Protein AF-A0A6N6VY68-F1 (afdb_monomer_lite)

Sequence (734 aa):
MRRKISFFLFSVLFLMTIYFFSYRILNSQIAWLAFPIGLLFLKWFDLAIIQGFQTLKDFSKERIELNLKAAGISYKKDFYKKTLYLKLFSIMILYIAIFSFTLSKDINDIYQFISQNLKTSKPILKIEFPSYSGQLPKYYDLSVNSYEINMDTSSYLEINIDNLKKDNNWQVLFIENNKVYPEKNYTYSLQSGSWSSSVLSLFSLFDEKTVNEDNNKKNLSRNIKIILTNKDKKYISTLILSPTSKPIVNIESANSDNIDFKELQGKLNFDIDVKSTVPLTLVELSIRTHSGYHFEKSLAEFSNASEFNFKSDNAELVTLGIPFLQEDTLYVKAIAKTVLSGIFGESKELVFPIKTPIQVRAEIIRKLEEAKKLLIKMNKVTPEQKSKIIPPLSNAAQLAGNLSQSGIVRRNIIESINLVENISLKNDQNYNSSLGKIQTTINILKRQQNASESSNFLARLQNLKSKIQMLNSKEKDYSEFSSESFELSEIASNLNKQLMNMTNNETYPLTISEKKTLQNILKNDNTALKVKATAQSLKQNNLIEAQQEIQNAFDEANNHLGFAMQIMQQARQRAIQDAKIKLQKADSSLENSKYFPTKNEVLNEISNAKDLLEKTPLLGGEFNESLNSAKNATRKSFVFGAEERAYERIASTQKAQEAVEKAILSLQDEEESDKELQKEQDARAFRSTMDILAAQSVLDSSWRKKILEEISRLKSQGESSDSPMIRYLESRLR

pLDDT: mean 77.0, std 12.29, range [33.47, 93.56]

Secondary structure (DSSP, 8-state):
-HHHHHHHHHHHHHHHHHHHHHHHHS-TTTGGGHHHHHHHHHHHHIIIIIHHHHHHHHS-HHHHHHHHHHTT----TTHHHHHHHHHHHHHHHHHHHHHHHHHHHHHHHHHHHHHHHHPPPEEEEEEEPPGGG-PPPEEEETTT---EEEEETTSEEEEEEET--TT--EEEEEEE-S-SS---EEEEE-TTSEEEEEHHHHHHHT----SS--TT-----EEEEEEEEETTEEEEEEEEEEPPPPPEEEEEETTTTS-------SEEEEEEEEE-SS-EEEEEEEEEETTS-EEEEEEEE-SS----EEEEEEEEEE-TT----TTPEEEEEEEEEESSTT-EEEPPPEEEE---HHHHHHHHHHHHHHHHHHHHT--S--HHHHHHHHHHHHHHHHHHHTSTT-HHHHHHHHHHHHHHHT--STTSHHHHHHHHHHHHHHHHHHHHHHHHHHHHHHHHHHHHHHHHHH--TT----HHHHHHHHHHHHHHHHHHHHHHHHHH-TTS---HHHHHHHHHHHHH--HHHHHHHHHHHHHTT-HHHHHHHHHHHHHHHIIIIIHHHHHHHHHHHHHHHHHHHHHHHHHHHHHHTTT-SSHHHHHHHHHHHHHHHHTSPP-SHHHHHHHHHHHHHHHHHHHHHHTT-HHHHHHHHHHHHHHHHHHHHHHHHHHHHHHHHHHHHHHHHHHHHHHHHHHTT---HHHHHHHHHHHHHHHHTT--TT-HHHHHHHHHH-

Radius of gyration: 52.46 Å; chains: 1; bounding box: 127×75×154 Å

Structure (mmCIF, N/CA/C/O backbone):
data_AF-A0A6N6VY68-F1
#
_entry.id   AF-A0A6N6VY68-F1
#
loop_
_atom_site.group_PDB
_atom_site.id
_atom_site.type_symbol
_atom_site.label_atom_id
_atom_site.label_alt_id
_atom_site.label_comp_id
_atom_site.label_asym_id
_atom_site.label_entity_id
_atom_site.label_seq_id
_atom_site.pdbx_PDB_ins_code
_atom_site.Cartn_x
_atom_site.Cartn_y
_atom_site.Cartn_z
_atom_site.occupancy
_atom_site.B_iso_or_equiv
_atom_site.auth_seq_id
_atom_site.auth_comp_id
_atom_site.auth_asym_id
_atom_site.auth_atom_id
_atom_site.pdbx_PDB_model_num
ATOM 1 N N . MET A 1 1 ? -68.184 19.686 94.058 1.00 61.47 1 MET A N 1
ATOM 2 C CA . MET A 1 1 ? -66.804 19.183 93.855 1.00 61.47 1 MET A CA 1
ATOM 3 C C . MET A 1 1 ? -66.527 18.698 92.432 1.00 61.47 1 MET A C 1
ATOM 5 O O . MET A 1 1 ? -65.701 19.327 91.790 1.00 61.47 1 MET A O 1
ATOM 9 N N . ARG A 1 2 ? -67.227 17.680 91.893 1.00 66.12 2 ARG A N 1
ATOM 10 C CA . ARG A 1 2 ? -66.956 17.113 90.544 1.00 66.12 2 ARG A CA 1
ATOM 11 C C . ARG A 1 2 ? -66.742 18.148 89.425 1.00 66.12 2 ARG A C 1
ATOM 13 O O . ARG A 1 2 ? -65.720 18.098 88.762 1.00 66.12 2 ARG A O 1
ATOM 20 N N . ARG A 1 3 ? -67.635 19.138 89.271 1.00 66.75 3 ARG A N 1
ATOM 21 C CA . ARG A 1 3 ? -67.499 20.183 88.229 1.00 66.75 3 ARG A CA 1
ATOM 22 C C . ARG A 1 3 ? -66.224 21.030 88.354 1.00 66.75 3 ARG A C 1
ATOM 24 O O . ARG A 1 3 ? -65.635 21.370 87.338 1.00 66.75 3 ARG A O 1
ATOM 31 N N . LYS A 1 4 ? -65.787 21.336 89.583 1.00 72.06 4 LYS A N 1
ATOM 32 C CA . LYS A 1 4 ? -64.547 22.095 89.827 1.00 72.06 4 LYS A CA 1
ATOM 33 C C . LYS A 1 4 ? -63.313 21.277 89.430 1.00 72.06 4 LYS A C 1
ATOM 35 O O . LYS A 1 4 ? -62.410 21.815 88.809 1.00 72.06 4 LYS A O 1
ATOM 40 N N . ILE A 1 5 ? -63.321 19.973 89.723 1.00 76.06 5 ILE A N 1
ATOM 41 C CA . ILE A 1 5 ? -62.242 19.047 89.342 1.00 76.06 5 ILE A CA 1
ATOM 42 C C . ILE A 1 5 ? -62.180 18.881 87.818 1.00 76.06 5 ILE A C 1
ATOM 44 O O . ILE A 1 5 ? -61.104 18.975 87.238 1.00 76.06 5 ILE A O 1
ATOM 48 N N . SER A 1 6 ? -63.324 18.699 87.151 1.00 73.94 6 SER A N 1
ATOM 49 C CA . SER A 1 6 ? -63.373 18.601 85.686 1.00 73.94 6 SER A CA 1
ATOM 50 C C . SER A 1 6 ? -62.880 19.877 85.001 1.00 73.94 6 SER A C 1
ATOM 52 O O . SER A 1 6 ? -62.156 19.791 84.016 1.00 73.94 6 SER A O 1
ATOM 54 N N . PHE A 1 7 ? -63.229 21.054 85.531 1.00 75.88 7 PHE A N 1
ATOM 55 C CA . PHE A 1 7 ? -62.733 22.321 84.994 1.00 75.88 7 PHE A CA 1
ATOM 56 C C . PHE A 1 7 ? -61.228 22.504 85.226 1.00 75.88 7 PHE A C 1
ATOM 58 O O . PHE A 1 7 ? -60.520 22.959 84.332 1.00 75.88 7 PHE A O 1
ATOM 65 N N . PHE A 1 8 ? -60.720 22.104 86.394 1.00 79.12 8 PHE A N 1
ATOM 66 C CA . PHE A 1 8 ? -59.285 22.105 86.674 1.00 79.12 8 PHE A CA 1
ATOM 67 C C . PHE A 1 8 ? -58.511 21.208 85.694 1.00 79.12 8 PHE A C 1
ATOM 69 O O . PHE A 1 8 ? -57.563 21.670 85.066 1.00 79.12 8 PHE A O 1
ATOM 76 N N . LEU A 1 9 ? -58.966 19.968 85.483 1.00 80.00 9 LEU A N 1
ATOM 77 C CA . LEU A 1 9 ? -58.371 19.046 84.507 1.00 80.00 9 LEU A CA 1
ATOM 78 C C . LEU A 1 9 ? -58.423 19.603 83.078 1.00 80.00 9 LEU A C 1
ATOM 80 O O . LEU A 1 9 ? -57.421 19.553 82.369 1.00 80.00 9 LEU A O 1
ATOM 84 N N . PHE A 1 10 ? -59.556 20.185 82.672 1.00 81.56 10 PHE A N 1
ATOM 85 C CA . PHE A 1 10 ? -59.678 20.858 81.376 1.00 81.56 10 PHE A CA 1
ATOM 86 C C . PHE A 1 10 ? -58.681 22.012 81.240 1.00 81.56 10 PHE A C 1
ATOM 88 O O . PHE A 1 10 ? -58.042 22.147 80.205 1.00 81.56 10 PHE A O 1
ATOM 95 N N . SER A 1 11 ? -58.503 22.809 82.292 1.00 80.81 11 SER A N 1
ATOM 96 C CA . SER A 1 11 ? -57.603 23.965 82.285 1.00 80.81 11 SER A CA 1
ATOM 97 C C . SER A 1 11 ? -56.144 23.543 82.116 1.00 80.81 11 SER A C 1
ATOM 99 O O . SER A 1 11 ? -55.420 24.132 81.316 1.00 80.81 11 SER A O 1
ATOM 101 N N . VAL A 1 12 ? -55.726 22.484 82.818 1.00 82.94 12 VAL A N 1
ATOM 102 C CA . VAL A 1 12 ? -54.385 21.896 82.678 1.00 82.94 12 VAL A CA 1
ATOM 103 C C . VAL A 1 12 ? -54.170 21.367 81.258 1.00 82.94 12 VAL A C 1
ATOM 105 O O . VAL A 1 12 ? -53.168 21.699 80.627 1.00 82.94 12 VAL A O 1
ATOM 108 N N . LEU A 1 13 ? -55.121 20.596 80.722 1.00 81.44 13 LEU A N 1
ATOM 109 C CA . LEU A 1 13 ? -55.028 20.044 79.366 1.00 81.44 13 LEU A CA 1
ATOM 110 C C . LEU A 1 13 ? -55.021 21.140 78.293 1.00 81.44 13 LEU A C 1
ATOM 112 O O . LEU A 1 13 ? -54.243 21.073 77.341 1.00 81.44 13 LEU A O 1
ATOM 116 N N . PHE A 1 14 ? -55.844 22.171 78.457 1.00 82.88 14 PHE A N 1
ATOM 117 C CA . PHE A 1 14 ? -55.915 23.309 77.549 1.00 82.88 14 PHE A CA 1
ATOM 118 C C . PHE A 1 14 ? -54.593 24.080 77.505 1.00 82.88 14 PHE A C 1
ATOM 120 O O . PHE A 1 14 ? -54.064 24.325 76.420 1.00 82.88 14 PHE A O 1
ATOM 127 N N . LEU A 1 15 ? -54.011 24.383 78.670 1.00 83.62 15 LEU A N 1
ATOM 128 C CA . LEU A 1 15 ? -52.714 25.058 78.769 1.00 83.62 15 LEU A CA 1
ATOM 129 C C . LEU A 1 15 ? -51.592 24.240 78.129 1.00 83.62 15 LEU A C 1
ATOM 131 O O . LEU A 1 15 ? -50.813 24.788 77.351 1.00 83.62 15 LEU A O 1
ATOM 135 N N . MET A 1 16 ? -51.548 22.931 78.392 1.00 80.75 16 MET A N 1
ATOM 136 C CA . MET A 1 16 ? -50.588 22.035 77.744 1.00 80.75 16 MET A CA 1
ATOM 137 C C . MET A 1 16 ? -50.742 22.056 76.220 1.00 80.75 16 MET A C 1
ATOM 139 O O . MET A 1 16 ? -49.756 22.171 75.497 1.00 80.75 16 MET A O 1
ATOM 143 N N . THR A 1 17 ? -51.978 22.012 75.718 1.00 81.50 17 THR A N 1
ATOM 144 C CA . THR A 1 17 ? -52.253 22.003 74.272 1.00 81.50 17 THR A CA 1
ATOM 145 C C . THR A 1 17 ? -51.783 23.300 73.602 1.00 81.50 17 THR A C 1
ATOM 147 O O . THR A 1 17 ? -51.124 23.254 72.565 1.00 81.50 17 THR A O 1
ATOM 150 N N . ILE A 1 18 ? -52.056 24.462 74.209 1.00 80.94 18 ILE A N 1
ATOM 151 C CA . ILE A 1 18 ? -51.602 25.767 73.693 1.00 80.94 18 ILE A CA 1
ATOM 152 C C . ILE A 1 18 ? -50.079 25.887 73.750 1.00 80.94 18 ILE A C 1
ATOM 154 O O . ILE A 1 18 ? -49.478 26.445 72.829 1.00 80.94 18 ILE A O 1
ATOM 158 N N . TYR A 1 19 ? -49.452 25.353 74.800 1.00 81.31 19 TYR A N 1
ATOM 159 C CA . TYR A 1 19 ? -47.999 25.324 74.921 1.00 81.31 19 TYR A CA 1
ATOM 160 C C . TYR A 1 19 ? -47.361 24.528 73.781 1.00 81.31 19 TYR A C 1
ATOM 162 O O . TYR A 1 19 ? -46.514 25.065 73.067 1.00 81.31 19 TYR A O 1
ATOM 170 N N . PHE A 1 20 ? -47.824 23.299 73.529 1.00 78.12 20 PHE A N 1
ATOM 171 C CA . PHE A 1 20 ? -47.325 22.484 72.418 1.00 78.12 20 PHE A CA 1
ATOM 172 C C . PHE A 1 20 ? -47.598 23.116 71.049 1.00 78.12 20 PHE A C 1
ATOM 174 O O . PHE A 1 20 ? -46.730 23.084 70.176 1.00 78.12 20 PHE A O 1
ATOM 181 N N . PHE A 1 21 ? -48.769 23.730 70.859 1.00 78.25 21 PHE A N 1
ATOM 182 C CA . PHE A 1 21 ? -49.101 24.441 69.624 1.00 78.25 21 PHE A CA 1
ATOM 183 C C . PHE A 1 21 ? -48.149 25.622 69.377 1.00 78.25 21 PHE A C 1
ATOM 185 O O . PHE A 1 21 ? -47.559 25.735 68.303 1.00 78.25 21 PHE A O 1
ATOM 192 N N . SER A 1 22 ? -47.931 26.457 70.395 1.00 75.88 22 SER A N 1
ATOM 193 C CA . SER A 1 22 ? -47.023 27.608 70.319 1.00 75.88 22 SER A CA 1
ATOM 194 C C . SER A 1 22 ? -45.572 27.181 70.103 1.00 75.88 22 SER A C 1
ATOM 196 O O . SER A 1 22 ? -44.894 27.756 69.256 1.00 75.88 22 SER A O 1
ATOM 198 N N . TYR A 1 23 ? -45.116 26.134 70.800 1.00 77.06 23 TYR A N 1
ATOM 199 C CA . TYR A 1 23 ? -43.775 25.567 70.632 1.00 77.06 23 TYR A CA 1
ATOM 200 C C . TYR A 1 23 ? -43.508 25.128 69.188 1.00 77.06 23 TYR A C 1
ATOM 202 O O . TYR A 1 23 ? -42.409 25.323 68.674 1.00 77.06 23 TYR A O 1
ATOM 210 N N . ARG A 1 24 ? -44.520 24.566 68.516 1.00 72.50 24 ARG A N 1
ATOM 211 C CA . ARG A 1 24 ? -44.394 24.065 67.142 1.00 72.50 24 ARG A CA 1
ATOM 212 C C . ARG A 1 24 ? -44.507 25.142 66.067 1.00 72.50 24 ARG A C 1
ATOM 214 O O . ARG A 1 24 ? -43.867 24.994 65.033 1.00 72.50 24 ARG A O 1
ATOM 221 N N . ILE A 1 25 ? -45.327 26.174 66.274 1.00 75.38 25 ILE A N 1
ATOM 222 C CA . ILE A 1 25 ? -45.676 27.140 65.214 1.00 75.38 25 ILE A CA 1
ATOM 223 C C . ILE A 1 25 ? -44.937 28.470 65.359 1.00 75.38 25 ILE A C 1
ATOM 225 O O . ILE A 1 25 ? -44.547 29.058 64.356 1.00 75.38 25 ILE A O 1
ATOM 229 N N . LEU A 1 26 ? -44.736 28.956 66.585 1.00 68.50 26 LEU A N 1
ATOM 230 C CA . LEU A 1 26 ? -44.293 30.330 66.851 1.00 68.50 26 LEU A CA 1
ATOM 231 C C . LEU A 1 26 ? -42.818 30.443 67.273 1.00 68.50 26 LEU A C 1
ATOM 233 O O . LEU A 1 26 ? -42.397 31.546 67.599 1.00 68.50 26 LEU A O 1
ATOM 237 N N . ASN A 1 27 ? -42.036 29.351 67.196 1.00 67.38 27 ASN A N 1
ATOM 238 C CA . ASN A 1 27 ? -40.649 29.186 67.681 1.00 67.38 27 ASN A CA 1
ATOM 239 C C . ASN A 1 27 ? -40.557 28.764 69.167 1.00 67.38 27 ASN A C 1
ATOM 241 O O . ASN A 1 27 ? -41.238 29.305 70.041 1.00 67.38 27 ASN A O 1
ATOM 245 N N . SER A 1 28 ? -39.665 27.811 69.465 1.00 72.69 28 SER A N 1
ATOM 246 C CA . SER A 1 28 ? -39.437 27.258 70.808 1.00 72.69 28 SER A CA 1
ATOM 247 C C . SER A 1 28 ? -39.012 28.320 71.825 1.00 72.69 28 SER A C 1
ATOM 249 O O . SER A 1 28 ? -39.373 28.226 72.997 1.00 72.69 28 SER A O 1
ATOM 251 N N . GLN A 1 29 ? -38.322 29.372 71.374 1.00 75.75 29 GLN A N 1
ATOM 252 C CA . GLN A 1 29 ? -37.880 30.490 72.216 1.00 75.75 29 GLN A CA 1
ATOM 253 C C . GLN A 1 29 ? -39.029 31.397 72.691 1.00 75.75 29 GLN A C 1
ATOM 255 O O . GLN A 1 29 ? -38.886 32.097 73.690 1.00 75.75 29 GLN A O 1
ATOM 260 N N . ILE A 1 30 ? -40.177 31.373 72.009 1.00 76.00 30 ILE A N 1
ATOM 261 C CA . ILE A 1 30 ? -41.344 32.226 72.297 1.00 76.00 30 ILE A CA 1
ATOM 262 C C . ILE A 1 30 ? -42.480 31.405 72.942 1.00 76.00 30 ILE A C 1
ATOM 264 O O . ILE A 1 30 ? -43.466 31.953 73.433 1.00 76.00 30 ILE A O 1
ATOM 268 N N . ALA A 1 31 ? -42.316 30.080 73.046 1.00 75.50 31 ALA A N 1
ATOM 269 C CA . ALA A 1 31 ? -43.308 29.154 73.595 1.00 75.50 31 ALA A CA 1
ATOM 270 C C . ALA A 1 31 ? -43.753 29.487 75.031 1.00 75.50 31 ALA A C 1
ATOM 272 O O . ALA A 1 31 ? -44.859 29.131 75.430 1.00 75.50 31 ALA A O 1
ATOM 273 N N . TRP A 1 32 ? -42.936 30.205 75.808 1.00 78.06 32 TRP A N 1
ATOM 274 C CA . TRP A 1 32 ? -43.301 30.646 77.156 1.00 78.06 32 TRP A CA 1
ATOM 275 C C . TRP A 1 32 ? -44.494 31.622 77.172 1.00 78.06 32 TRP A C 1
ATOM 277 O O . TRP A 1 32 ? -45.242 31.625 78.150 1.00 78.06 32 TRP A O 1
ATOM 287 N N . LEU A 1 33 ? -44.748 32.379 76.089 1.00 78.44 33 LEU A N 1
ATOM 288 C CA . LEU A 1 33 ? -45.930 33.251 75.955 1.00 78.44 33 LEU A CA 1
ATOM 289 C C . LEU A 1 33 ? -47.250 32.465 75.891 1.00 78.44 33 LEU A C 1
ATOM 291 O O . LEU A 1 33 ? -48.315 33.022 76.162 1.00 78.44 33 LEU A O 1
ATOM 295 N N . ALA A 1 34 ? -47.201 31.162 75.607 1.00 81.00 34 ALA A N 1
ATOM 296 C CA . ALA A 1 34 ? -48.372 30.291 75.600 1.00 81.00 34 ALA A CA 1
ATOM 297 C C . ALA A 1 34 ? -49.087 30.239 76.955 1.00 81.00 34 ALA A C 1
ATOM 299 O O . ALA A 1 34 ? -50.312 30.146 77.008 1.00 81.00 34 ALA A O 1
ATOM 300 N N . PHE A 1 35 ? -48.331 30.313 78.052 1.00 80.44 35 PHE A N 1
ATOM 301 C CA . PHE A 1 35 ? -48.879 30.243 79.401 1.00 80.44 35 PHE A CA 1
ATOM 302 C C . PHE A 1 35 ? -49.706 31.488 79.776 1.00 80.44 35 PHE A C 1
ATOM 304 O O . PHE A 1 35 ? -50.880 31.320 80.114 1.00 80.44 35 PHE A O 1
ATOM 311 N N . PRO A 1 36 ? -49.193 32.736 79.669 1.00 81.81 36 PRO A N 1
ATOM 312 C CA . PRO A 1 36 ? -49.996 33.926 79.951 1.00 81.81 36 PRO A CA 1
ATOM 313 C C . PRO A 1 36 ? -51.171 34.089 78.977 1.00 81.81 36 PRO A C 1
ATOM 315 O O . PRO A 1 36 ? -52.265 34.452 79.410 1.00 81.81 36 PRO A O 1
ATOM 318 N N . ILE A 1 37 ? -50.998 33.759 77.691 1.00 81.56 37 ILE A N 1
ATOM 319 C CA . ILE A 1 37 ? -52.093 33.789 76.707 1.00 81.56 37 ILE A CA 1
ATOM 320 C C . ILE A 1 37 ? -53.165 32.753 77.071 1.00 81.56 37 ILE A C 1
ATOM 322 O O . ILE A 1 37 ? -54.349 33.080 77.133 1.00 81.56 37 ILE A O 1
ATOM 326 N N . GLY A 1 38 ? -52.768 31.517 77.377 1.00 84.00 38 GLY A N 1
ATOM 327 C CA . GLY A 1 38 ? -53.691 30.457 77.776 1.00 84.00 38 GLY A CA 1
ATOM 328 C C . GLY A 1 38 ? -54.446 30.780 79.069 1.00 84.00 38 GLY A C 1
ATOM 329 O O . GLY A 1 38 ? -55.648 30.532 79.152 1.00 84.00 38 GLY A O 1
ATOM 330 N N . LEU A 1 39 ? -53.789 31.410 80.049 1.00 83.31 39 LEU A N 1
ATOM 331 C CA . LEU A 1 39 ? -54.440 31.891 81.272 1.00 83.31 39 LEU A CA 1
ATOM 332 C C . LEU A 1 39 ? -55.455 33.006 80.995 1.00 83.31 39 LEU A C 1
ATOM 334 O O . LEU A 1 39 ? -56.546 32.985 81.568 1.00 83.31 39 LEU A O 1
ATOM 338 N N . LEU A 1 40 ? -55.137 33.954 80.107 1.00 84.69 40 LEU A N 1
ATOM 339 C CA . LEU A 1 40 ? -56.084 34.986 79.673 1.00 84.69 40 LEU A CA 1
ATOM 340 C C . LEU A 1 40 ? -57.320 34.362 79.015 1.00 84.69 40 LEU A C 1
ATOM 342 O O . LEU A 1 40 ? -58.444 34.740 79.349 1.00 84.69 40 LEU A O 1
ATOM 346 N N . PHE A 1 41 ? -57.131 33.360 78.153 1.00 82.56 41 PHE A N 1
ATOM 347 C CA . PHE A 1 41 ? -58.231 32.618 77.534 1.00 82.56 41 PHE A CA 1
ATOM 348 C C . PHE A 1 41 ? -59.071 31.841 78.553 1.00 82.56 41 PHE A C 1
ATOM 350 O O . PHE A 1 41 ? -60.298 31.871 78.469 1.00 82.56 41 PHE A O 1
ATOM 357 N N . LEU A 1 42 ? -58.452 31.192 79.545 1.00 83.69 42 LEU A N 1
ATOM 358 C CA . LEU A 1 42 ? -59.179 30.497 80.614 1.00 83.69 42 LEU A CA 1
ATOM 359 C C . LEU A 1 42 ? -59.976 31.464 81.494 1.00 83.69 42 LEU A C 1
ATOM 361 O O . LEU A 1 42 ? -61.113 31.167 81.857 1.00 83.69 42 LEU A O 1
ATOM 365 N N . LYS A 1 43 ? -59.422 32.643 81.798 1.00 82.88 43 LYS A N 1
ATOM 366 C CA . LYS A 1 43 ? -60.131 33.690 82.545 1.00 82.88 43 LYS A CA 1
ATOM 367 C C . LYS A 1 43 ? -61.302 34.255 81.743 1.00 82.88 43 LYS A C 1
ATOM 369 O O . LYS A 1 43 ? -62.381 34.465 82.292 1.00 82.88 43 LYS A O 1
ATOM 374 N N . TRP A 1 44 ? -61.114 34.462 80.441 1.00 82.88 44 TRP A N 1
ATOM 375 C CA . TRP A 1 44 ? -62.201 34.843 79.545 1.00 82.88 44 TRP A CA 1
ATOM 376 C C . TRP A 1 44 ? -63.284 33.760 79.483 1.00 82.88 44 TRP A C 1
ATOM 378 O O . TRP A 1 44 ? -64.464 34.087 79.547 1.00 82.88 44 TRP A O 1
ATOM 388 N N . PHE A 1 45 ? -62.907 32.480 79.434 1.00 81.06 45 PHE A N 1
ATOM 389 C CA . PHE A 1 45 ? -63.844 31.355 79.463 1.00 81.06 45 PHE A CA 1
ATOM 390 C C . PHE A 1 45 ? -64.650 31.305 80.771 1.00 81.06 45 PHE A C 1
ATOM 392 O O . PHE A 1 45 ? -65.870 31.131 80.738 1.00 81.06 45 PHE A O 1
ATOM 399 N N . ASP A 1 46 ? -63.999 31.508 81.918 1.00 79.88 46 ASP A N 1
ATOM 400 C CA . ASP A 1 46 ? -64.673 31.563 83.218 1.00 79.88 46 ASP A CA 1
ATOM 401 C C . ASP A 1 46 ? -65.716 32.694 83.267 1.00 79.88 46 ASP A C 1
ATOM 403 O O . ASP A 1 46 ? -66.890 32.455 83.560 1.00 79.88 46 ASP A O 1
ATOM 407 N N . LEU A 1 47 ? -65.327 33.907 82.862 1.00 78.62 47 LEU A N 1
ATOM 408 C CA . LEU A 1 47 ? -66.215 35.074 82.828 1.00 78.62 47 LEU A CA 1
ATOM 409 C C . LEU A 1 47 ? -67.358 34.918 81.812 1.00 78.62 47 LEU A C 1
ATOM 411 O O . LEU A 1 47 ? -68.525 35.142 82.131 1.00 78.62 47 LEU A O 1
ATOM 415 N N . ALA A 1 48 ? -67.043 34.534 80.574 1.00 74.38 48 ALA A N 1
ATOM 416 C CA . ALA A 1 48 ? -67.993 34.547 79.465 1.00 74.38 48 ALA A CA 1
ATOM 417 C C . ALA A 1 48 ? -68.957 33.352 79.467 1.00 74.38 48 ALA A C 1
ATOM 419 O O . ALA A 1 48 ? -70.035 33.445 78.871 1.00 74.38 48 ALA A O 1
ATOM 420 N N . ILE A 1 49 ? -68.575 32.229 80.089 1.00 76.38 49 ILE A N 1
ATOM 421 C CA . ILE A 1 49 ? -69.334 30.974 80.032 1.00 76.38 49 ILE A CA 1
ATOM 422 C C . ILE A 1 49 ? -69.715 30.476 81.423 1.00 76.38 49 ILE A C 1
ATOM 424 O O . ILE A 1 49 ? -70.893 30.223 81.660 1.00 76.38 49 ILE A O 1
ATOM 428 N N . ILE A 1 50 ? -68.774 30.331 82.358 1.00 76.94 50 ILE A N 1
ATOM 429 C CA . ILE A 1 50 ? -69.076 29.722 83.666 1.00 76.94 50 ILE A CA 1
ATOM 430 C C . ILE A 1 50 ? -69.955 30.651 84.500 1.00 76.94 50 ILE A C 1
ATOM 432 O O . ILE A 1 50 ? -71.040 30.250 84.927 1.00 76.94 50 ILE A O 1
ATOM 436 N N . GLN A 1 51 ? -69.544 31.908 84.659 1.00 77.19 51 GLN A N 1
ATOM 437 C CA . GLN A 1 51 ? -70.332 32.914 85.373 1.00 77.19 51 GLN A CA 1
ATOM 438 C C . GLN A 1 51 ? -71.635 33.244 84.631 1.00 77.19 51 GLN A C 1
ATOM 440 O O . GLN A 1 51 ? -72.671 33.472 85.257 1.00 77.19 51 GLN A O 1
ATOM 445 N N . GLY A 1 52 ? -71.628 33.173 83.296 1.00 75.31 52 GLY A N 1
ATOM 446 C CA . GLY A 1 52 ? -72.828 33.297 82.466 1.00 75.31 52 GLY A CA 1
ATOM 447 C C . GLY A 1 52 ? -73.848 32.161 82.669 1.00 75.31 52 GLY A C 1
ATOM 448 O O . GLY A 1 52 ? -75.051 32.401 82.747 1.00 75.31 52 GLY A O 1
ATOM 449 N N . PHE A 1 53 ? -73.397 30.913 82.827 1.00 76.00 53 PHE A N 1
ATOM 450 C CA . PHE A 1 53 ? -74.276 29.800 83.208 1.00 76.00 53 PHE A CA 1
ATOM 451 C C . PHE A 1 53 ? -74.739 29.896 84.663 1.00 76.00 53 PHE A C 1
ATOM 453 O O . PHE A 1 53 ? -75.854 29.477 84.972 1.00 76.00 53 PHE A O 1
ATOM 460 N N . GLN A 1 54 ? -73.900 30.424 85.553 1.00 76.25 54 GLN A N 1
ATOM 461 C CA . GLN A 1 54 ? -74.234 30.594 86.963 1.00 76.25 54 GLN A CA 1
ATOM 462 C C . GLN A 1 54 ? -75.310 31.670 87.156 1.00 76.25 54 GLN A C 1
ATOM 464 O O . GLN A 1 54 ? -76.319 31.413 87.801 1.00 76.25 54 GLN A O 1
ATOM 469 N N . THR A 1 55 ? -75.191 32.808 86.474 1.00 73.06 55 THR A N 1
ATOM 470 C CA . THR A 1 55 ? -76.235 33.847 86.441 1.00 73.06 55 THR A CA 1
ATOM 471 C C . THR A 1 55 ? -77.552 33.347 85.835 1.00 73.06 55 THR A C 1
ATOM 473 O O . THR A 1 55 ? -78.613 33.631 86.385 1.00 73.06 55 THR A O 1
ATOM 476 N N . LEU A 1 56 ? -77.513 32.530 84.772 1.00 71.94 56 LEU A N 1
ATOM 477 C CA . LEU A 1 56 ? -78.709 31.863 84.225 1.00 71.94 56 LEU A CA 1
ATOM 478 C C . LEU A 1 56 ? -79.355 30.851 85.186 1.00 71.94 56 LEU A C 1
ATOM 480 O O . LEU A 1 56 ? -80.517 30.493 84.997 1.00 71.94 56 LEU A O 1
ATOM 484 N N . LYS A 1 57 ? -78.599 30.336 86.158 1.00 74.38 57 LYS A N 1
ATOM 485 C CA . LYS A 1 57 ? -79.078 29.368 87.147 1.00 74.38 57 LYS A CA 1
ATOM 486 C C . LYS A 1 57 ? -79.635 30.056 88.394 1.00 74.38 57 LYS A C 1
ATOM 488 O O . LYS A 1 57 ? -80.633 29.589 88.935 1.00 74.38 57 LYS A O 1
ATOM 493 N N . ASP A 1 58 ? -78.985 31.126 88.839 1.00 77.31 58 ASP A N 1
ATOM 494 C CA . ASP A 1 58 ? -79.277 31.785 90.113 1.00 77.31 58 ASP A CA 1
ATOM 495 C C . ASP A 1 58 ? -80.447 32.784 90.007 1.00 77.31 58 ASP A C 1
ATOM 497 O O . ASP A 1 58 ? -81.095 33.088 91.008 1.00 77.31 58 ASP A O 1
ATOM 501 N N . PHE A 1 59 ? -80.779 33.255 88.799 1.00 71.12 59 PHE A N 1
ATOM 502 C CA . PHE A 1 59 ? -81.922 34.140 88.548 1.00 71.12 59 PHE A CA 1
ATOM 503 C C . PHE A 1 59 ? -83.023 33.451 87.726 1.00 71.12 59 PHE A C 1
ATOM 505 O O . PHE A 1 59 ? -82.745 32.714 86.780 1.00 71.12 59 PHE A O 1
ATOM 512 N N . SER A 1 60 ? -84.296 33.723 88.049 1.00 69.94 60 SER A N 1
ATOM 513 C CA . SER A 1 60 ? -85.428 33.258 87.235 1.00 69.94 60 SER A CA 1
ATOM 514 C C . SER A 1 60 ? -85.428 33.936 85.860 1.00 69.94 60 SER A C 1
ATOM 516 O O . SER A 1 60 ? -84.970 35.073 85.710 1.00 69.94 60 SER A O 1
ATOM 518 N N . LYS A 1 61 ? -85.968 33.253 84.840 1.00 68.00 61 LYS A N 1
ATOM 519 C CA . LYS A 1 61 ? -86.015 33.774 83.459 1.00 68.00 61 LYS A CA 1
ATOM 520 C C . LYS A 1 61 ? -86.676 35.155 83.380 1.00 68.00 61 LYS A C 1
ATOM 522 O O . LYS A 1 61 ? -86.163 36.031 82.694 1.00 68.00 61 LYS A O 1
ATOM 527 N N . GLU A 1 62 ? -87.753 35.355 84.136 1.00 68.31 62 GLU A N 1
ATOM 528 C CA . GLU A 1 62 ? -88.491 36.623 84.203 1.00 68.31 62 GLU A CA 1
ATOM 529 C C . GLU A 1 62 ? -87.630 37.761 84.758 1.00 68.31 62 GLU A C 1
ATOM 531 O O . GLU A 1 62 ? -87.656 38.867 84.229 1.00 68.31 62 GLU A O 1
ATOM 536 N N . ARG A 1 63 ? -86.811 37.491 85.783 1.00 69.94 63 ARG A N 1
ATOM 537 C CA . ARG A 1 63 ? -85.947 38.500 86.411 1.00 69.94 63 ARG A CA 1
ATOM 538 C C . ARG A 1 63 ? -84.785 38.911 85.508 1.00 69.94 63 ARG A C 1
ATOM 540 O O . ARG A 1 63 ? -84.409 40.080 85.488 1.00 69.94 63 ARG A O 1
ATOM 547 N N . ILE A 1 64 ? -84.248 37.973 84.729 1.00 70.94 64 ILE A N 1
ATOM 548 C CA . ILE A 1 64 ? -83.224 38.259 83.716 1.00 70.94 64 ILE A CA 1
ATOM 549 C C . ILE A 1 64 ? -83.823 39.102 82.581 1.00 70.94 64 ILE A C 1
ATOM 551 O O . ILE A 1 64 ? -83.231 40.105 82.193 1.00 70.94 64 ILE A O 1
ATOM 555 N N . GLU A 1 65 ? -85.012 38.748 82.086 1.00 69.62 65 GLU A N 1
ATOM 556 C CA . GLU A 1 65 ? -85.713 39.520 81.050 1.00 69.62 65 GLU A CA 1
ATOM 557 C C . GLU A 1 65 ? -86.074 40.936 81.522 1.00 69.62 65 GLU A C 1
ATOM 559 O O . GLU A 1 65 ? -85.951 41.887 80.751 1.00 69.62 65 GLU A O 1
ATOM 564 N N . LEU A 1 66 ? -86.466 41.097 82.788 1.00 69.88 66 LEU A N 1
ATOM 565 C CA . LEU A 1 66 ? -86.815 42.393 83.373 1.00 69.88 66 LEU A CA 1
ATOM 566 C C . LEU A 1 66 ? -85.585 43.303 83.515 1.00 69.88 66 LEU A C 1
ATOM 568 O O . LEU A 1 66 ? -85.643 44.466 83.122 1.00 69.88 66 LEU A O 1
ATOM 572 N N . ASN A 1 67 ? -84.448 42.765 83.968 1.00 74.00 67 ASN A N 1
ATOM 573 C CA . ASN A 1 67 ? -83.184 43.509 84.039 1.00 74.00 67 ASN A CA 1
ATOM 574 C C . ASN A 1 67 ? -82.654 43.902 82.650 1.00 74.00 67 ASN A C 1
ATOM 576 O O . ASN A 1 67 ? -82.133 44.999 82.471 1.00 74.00 67 ASN A O 1
ATOM 580 N N . LEU A 1 68 ? -82.803 43.028 81.652 1.00 70.69 68 LEU A N 1
ATOM 581 C CA . LEU A 1 68 ? -82.402 43.328 80.276 1.00 70.69 68 LEU A CA 1
ATOM 582 C C . LEU A 1 68 ? -83.309 44.380 79.633 1.00 70.69 68 LEU A C 1
ATOM 584 O O . LEU A 1 68 ? -82.802 45.290 78.980 1.00 70.69 68 LEU A O 1
ATOM 588 N N . LYS A 1 69 ? -84.624 44.324 79.888 1.00 71.50 69 LYS A N 1
ATOM 589 C CA . LYS A 1 69 ? -85.559 45.391 79.501 1.00 71.50 69 LYS A CA 1
ATOM 590 C C . LYS A 1 69 ? -85.206 46.722 80.160 1.00 71.50 69 LYS A C 1
ATOM 592 O O . LYS A 1 69 ? -85.215 47.738 79.475 1.00 71.50 69 LYS A O 1
ATOM 597 N N . ALA A 1 70 ? -84.851 46.718 81.446 1.00 71.31 70 ALA A N 1
ATOM 598 C CA . ALA A 1 70 ? -84.406 47.918 82.154 1.00 71.31 70 ALA A CA 1
ATOM 599 C C . ALA A 1 70 ? -83.103 48.500 81.571 1.00 71.31 70 ALA A C 1
ATOM 601 O O . ALA A 1 70 ? -82.917 49.711 81.574 1.00 71.31 70 ALA A O 1
ATOM 602 N N . ALA A 1 71 ? -82.236 47.654 81.008 1.00 72.06 71 ALA A N 1
ATOM 603 C CA . ALA A 1 71 ? -81.031 48.062 80.284 1.00 72.06 71 ALA A CA 1
ATOM 604 C C . ALA A 1 71 ? -81.280 48.438 78.804 1.00 72.06 71 ALA A C 1
ATOM 606 O O . ALA A 1 71 ? -80.324 48.682 78.071 1.00 72.06 71 ALA A O 1
ATOM 607 N N . GLY A 1 72 ? -82.538 48.467 78.340 1.00 66.88 72 GLY A N 1
ATOM 608 C CA . GLY A 1 72 ? -82.903 48.817 76.960 1.00 66.88 72 GLY A CA 1
ATOM 609 C C . GLY A 1 72 ? -82.690 47.700 75.930 1.00 66.88 72 GLY A C 1
ATOM 610 O O . GLY A 1 72 ? -82.687 47.961 74.729 1.00 66.88 72 GLY A O 1
ATOM 611 N N . ILE A 1 73 ? -82.509 46.451 76.368 1.00 71.62 73 ILE A N 1
ATOM 612 C CA . ILE A 1 73 ? -82.135 45.319 75.515 1.00 71.62 73 ILE A CA 1
ATOM 613 C C . ILE A 1 73 ? -83.300 44.320 75.414 1.00 71.62 73 ILE A C 1
ATOM 615 O O . ILE A 1 73 ? -83.710 43.712 76.402 1.00 71.62 73 ILE A O 1
ATOM 619 N N . SER A 1 74 ? -83.815 44.103 74.199 1.00 66.25 74 SER A N 1
ATOM 620 C CA . SER A 1 74 ? -84.932 43.187 73.913 1.00 66.25 74 SER A CA 1
ATOM 621 C C . SER A 1 74 ? -84.494 42.059 72.971 1.00 66.25 74 SER A C 1
ATOM 623 O O . SER A 1 74 ? -84.241 42.298 71.791 1.00 66.25 74 SER A O 1
ATOM 625 N N . TYR A 1 75 ? -84.468 40.816 73.462 1.00 68.19 75 TYR A N 1
ATOM 626 C CA . TYR A 1 75 ? -84.223 39.615 72.650 1.00 68.19 75 TYR A CA 1
ATOM 627 C C . TYR A 1 75 ? -85.343 38.577 72.809 1.00 68.19 75 TYR A C 1
ATOM 629 O O . TYR A 1 75 ? -86.094 38.590 73.782 1.00 68.19 75 TYR A O 1
ATOM 637 N N . LYS A 1 76 ? -85.438 37.643 71.850 1.00 66.38 76 LYS A N 1
ATOM 638 C CA . LYS A 1 76 ? -86.384 36.512 71.890 1.00 66.38 76 LYS A CA 1
ATOM 639 C C . LYS A 1 76 ? -86.124 35.594 73.097 1.00 66.38 76 LYS A C 1
ATOM 641 O O . LYS A 1 76 ? -84.981 35.419 73.524 1.00 66.38 76 LYS A O 1
ATOM 646 N N . LYS A 1 77 ? -87.187 34.941 73.584 1.00 61.34 77 LYS A N 1
ATOM 647 C CA . LYS A 1 77 ? -87.138 33.953 74.677 1.00 61.34 77 LYS A CA 1
ATOM 648 C C . LYS A 1 77 ? -86.061 32.889 74.398 1.00 61.34 77 LYS A C 1
ATOM 650 O O . LYS A 1 77 ? -85.946 32.395 73.278 1.00 61.34 77 LYS A O 1
ATOM 655 N N . ASP A 1 78 ? -85.250 32.572 75.408 1.00 67.25 78 ASP A N 1
ATOM 656 C CA . ASP A 1 78 ? -84.104 31.641 75.363 1.00 67.25 78 ASP A CA 1
ATOM 657 C C . ASP A 1 78 ? -82.892 32.042 74.482 1.00 67.25 78 ASP A C 1
ATOM 659 O O . ASP A 1 78 ? -81.953 31.248 74.362 1.00 67.25 78 ASP A O 1
ATOM 663 N N . PHE A 1 79 ? -82.840 33.259 73.918 1.00 72.38 79 PHE A N 1
ATOM 664 C CA . PHE A 1 79 ? -81.705 33.730 73.101 1.00 72.38 79 PHE A CA 1
ATOM 665 C C . PHE A 1 79 ? -80.359 33.581 73.824 1.00 72.38 79 PHE A C 1
ATOM 667 O O . PHE A 1 79 ? -79.441 32.956 73.304 1.00 72.38 79 PHE A O 1
ATOM 674 N N . TYR A 1 80 ? -80.261 34.055 75.066 1.00 71.12 80 TYR A N 1
ATOM 675 C CA . TYR A 1 80 ? -79.019 34.009 75.842 1.00 71.12 80 TYR A CA 1
ATOM 676 C C . TYR A 1 80 ? -78.557 32.593 76.159 1.00 71.12 80 TYR A C 1
ATOM 678 O O . TYR A 1 80 ? -77.377 32.291 76.010 1.00 71.12 80 TYR A O 1
ATOM 686 N N . LYS A 1 81 ? -79.487 31.703 76.527 1.00 74.50 81 LYS A N 1
ATOM 687 C CA . LYS A 1 81 ? -79.178 30.292 76.770 1.00 74.50 81 LYS A CA 1
ATOM 688 C C . LYS A 1 81 ? -78.625 29.649 75.495 1.00 74.50 81 LYS A C 1
ATOM 690 O O . LYS A 1 81 ? -77.576 29.014 75.554 1.00 74.50 81 LYS A O 1
ATOM 695 N N . LYS A 1 82 ? -79.270 29.865 74.340 1.00 79.12 82 LYS A N 1
ATOM 696 C CA . LYS A 1 82 ? -78.792 29.365 73.037 1.00 79.12 82 LYS A CA 1
ATOM 697 C C . LYS A 1 82 ? -77.414 29.921 72.677 1.00 79.12 82 LYS A C 1
ATOM 699 O O . LYS A 1 82 ? -76.539 29.142 72.315 1.00 79.12 82 LYS A O 1
ATOM 704 N N . THR A 1 83 ? -77.188 31.222 72.842 1.00 79.44 83 THR A N 1
ATOM 705 C CA . THR A 1 83 ? -75.892 31.863 72.564 1.00 79.44 83 THR A CA 1
ATOM 706 C C . THR A 1 83 ? -74.779 31.313 73.456 1.00 79.44 83 THR A C 1
ATOM 708 O O . THR A 1 83 ? -73.655 31.135 72.997 1.00 79.44 83 THR A O 1
ATOM 711 N N . LEU A 1 84 ? -75.072 30.995 74.718 1.00 79.94 84 LEU A N 1
ATOM 712 C CA . LEU A 1 84 ? -74.088 30.457 75.657 1.00 79.94 84 LEU A CA 1
ATOM 713 C C . LEU A 1 84 ? -73.725 28.994 75.350 1.00 79.94 84 LEU A C 1
ATOM 715 O O . LEU A 1 84 ? -72.546 28.640 75.377 1.00 79.94 84 LEU A O 1
ATOM 719 N N . TYR A 1 85 ? -74.705 28.170 74.956 1.00 80.56 85 TYR A N 1
ATOM 720 C CA . TYR A 1 85 ? -74.437 26.830 74.416 1.00 80.56 85 TYR A CA 1
ATOM 721 C C . TYR A 1 85 ? -73.663 26.878 73.098 1.00 80.56 85 TYR A C 1
ATOM 723 O O . TYR A 1 85 ? -72.737 26.091 72.925 1.00 80.56 85 TYR A O 1
ATOM 731 N N . LEU A 1 86 ? -73.993 27.812 72.199 1.00 82.38 86 LEU A N 1
ATOM 732 C CA . LEU A 1 86 ? -73.270 28.000 70.942 1.00 82.38 86 LEU A CA 1
ATOM 733 C C . LEU A 1 86 ? -71.805 28.372 71.207 1.00 82.38 86 LEU A C 1
ATOM 735 O O . LEU A 1 86 ? -70.914 27.745 70.650 1.00 82.38 86 LEU A O 1
ATOM 739 N N . LYS A 1 87 ? -71.544 29.321 72.118 1.00 80.44 87 LYS A N 1
ATOM 740 C CA . LYS A 1 87 ? -70.179 29.695 72.528 1.00 80.44 87 LYS A CA 1
ATOM 741 C C . LYS A 1 87 ? -69.398 28.503 73.083 1.00 80.44 87 LYS A C 1
ATOM 743 O O . LYS A 1 87 ? -68.259 28.289 72.681 1.00 80.44 87 LYS A O 1
ATOM 748 N N . LEU A 1 88 ? -70.006 27.712 73.971 1.00 80.56 88 LEU A N 1
ATOM 749 C CA . LEU A 1 88 ? -69.377 26.505 74.513 1.00 80.56 88 LEU A CA 1
ATOM 750 C C . LEU A 1 88 ? -69.069 25.485 73.405 1.00 80.56 88 LEU A C 1
ATOM 752 O O . LEU A 1 88 ? -67.976 24.925 73.372 1.00 80.56 88 LEU A O 1
ATOM 756 N N . PHE A 1 89 ? -70.009 25.270 72.484 1.00 81.38 89 PHE A N 1
ATOM 757 C CA . PHE A 1 89 ? -69.848 24.334 71.375 1.00 81.38 89 PHE A CA 1
ATOM 758 C C . PHE A 1 89 ? -68.748 24.775 70.401 1.00 81.38 89 PHE A C 1
ATOM 760 O O . PHE A 1 89 ? -67.889 23.967 70.055 1.00 81.38 89 PHE A O 1
ATOM 767 N N . SER A 1 90 ? -68.700 26.059 70.035 1.00 80.38 90 SER A N 1
ATOM 768 C CA . SER A 1 90 ? -67.639 26.616 69.186 1.00 80.38 90 SER A CA 1
ATOM 769 C C . SER A 1 90 ? -66.254 26.448 69.810 1.00 80.38 90 SER A C 1
ATOM 771 O O . SER A 1 90 ? -65.311 26.092 69.111 1.00 80.38 90 SER A O 1
ATOM 773 N N . ILE A 1 91 ? -66.122 26.654 71.124 1.00 80.06 91 ILE A N 1
ATOM 774 C CA . ILE A 1 91 ? -64.844 26.480 71.830 1.00 80.06 91 ILE A CA 1
ATOM 775 C C . ILE A 1 91 ? -64.444 25.008 71.895 1.00 80.06 91 ILE A C 1
ATOM 777 O O . ILE A 1 91 ? -63.277 24.693 71.684 1.00 80.06 91 ILE A O 1
ATOM 781 N N . MET A 1 92 ? -65.396 24.103 72.137 1.00 79.81 92 MET A N 1
ATOM 782 C CA . MET A 1 92 ? -65.130 22.663 72.114 1.00 79.81 92 MET A CA 1
ATOM 783 C C . MET A 1 92 ? -64.664 22.195 70.733 1.00 79.81 92 MET A C 1
ATOM 785 O O . MET A 1 92 ? -63.668 21.484 70.647 1.00 79.81 92 MET A O 1
ATOM 789 N N . ILE A 1 93 ? -65.327 22.630 69.654 1.00 82.50 93 ILE A N 1
ATOM 790 C CA . ILE A 1 93 ? -64.903 22.309 68.282 1.00 82.50 93 ILE A CA 1
ATOM 791 C C . ILE A 1 93 ? -63.506 22.860 68.009 1.00 82.50 93 ILE A C 1
ATOM 793 O O . ILE A 1 93 ? -62.655 22.130 67.508 1.00 82.50 93 ILE A O 1
ATOM 797 N N . LEU A 1 94 ? -63.253 24.124 68.358 1.00 80.94 94 LEU A N 1
ATOM 798 C CA . LEU A 1 94 ? -61.953 24.751 68.135 1.00 80.94 94 LEU A CA 1
ATOM 799 C C . LEU A 1 94 ? -60.845 24.019 68.905 1.00 80.94 94 LEU A C 1
ATOM 801 O O . LEU A 1 94 ? -59.780 23.759 68.353 1.00 80.94 94 LEU A O 1
ATOM 805 N N . TYR A 1 95 ? -61.113 23.630 70.153 1.00 81.31 95 TYR A N 1
ATOM 806 C CA . TYR A 1 95 ? -60.177 22.859 70.963 1.00 81.31 95 TYR A CA 1
ATOM 807 C C . TYR A 1 95 ? -59.891 21.481 70.356 1.00 81.31 95 TYR A C 1
ATOM 809 O O . TYR A 1 95 ? -58.728 21.117 70.207 1.00 81.31 95 TYR A O 1
ATOM 817 N N . ILE A 1 96 ? -60.926 20.742 69.941 1.00 80.69 96 ILE A N 1
ATOM 818 C CA . ILE A 1 96 ? -60.774 19.430 69.293 1.00 80.69 96 ILE A CA 1
ATOM 819 C C . ILE A 1 96 ? -59.992 19.557 67.980 1.00 80.69 96 ILE A C 1
ATOM 821 O O . ILE A 1 96 ? -59.128 18.723 67.708 1.00 80.69 96 ILE A O 1
ATOM 825 N N . ALA A 1 97 ? -60.247 20.599 67.185 1.00 80.12 97 ALA A N 1
ATOM 826 C CA . ALA A 1 97 ? -59.536 20.847 65.934 1.00 80.12 97 ALA A CA 1
ATOM 827 C C . ALA A 1 97 ? -58.043 21.128 66.172 1.00 80.12 97 ALA A C 1
ATOM 829 O O . ALA A 1 97 ? -57.196 20.497 65.540 1.00 80.12 97 ALA A O 1
ATOM 830 N N . ILE A 1 98 ? -57.714 22.011 67.124 1.00 77.25 98 ILE A N 1
ATOM 831 C CA . ILE A 1 98 ? -56.324 22.327 67.493 1.00 77.25 98 ILE A CA 1
ATOM 832 C C . ILE A 1 98 ? -55.615 21.078 68.029 1.00 77.25 98 ILE A C 1
ATOM 834 O O . ILE A 1 98 ? -54.506 20.771 67.598 1.00 77.25 98 ILE A O 1
ATOM 838 N N . PHE A 1 99 ? -56.271 20.329 68.916 1.00 78.56 99 PHE A N 1
ATOM 839 C CA . PHE A 1 99 ? -55.728 19.107 69.507 1.00 78.56 99 PHE A CA 1
ATOM 840 C C . PHE A 1 99 ? -55.480 18.006 68.462 1.00 78.56 99 PHE A C 1
ATOM 842 O O . PHE A 1 99 ? -54.437 17.350 68.476 1.00 78.56 99 PHE A O 1
ATOM 849 N N . SER A 1 100 ? -56.404 17.828 67.514 1.00 78.62 100 SER A N 1
ATOM 850 C CA . SER A 1 100 ? -56.265 16.842 66.432 1.00 78.62 100 SER A CA 1
ATOM 851 C C . SER A 1 100 ? -55.142 17.222 65.467 1.00 78.62 100 SER A C 1
ATOM 853 O O . SER A 1 100 ? -54.352 16.367 65.065 1.00 78.62 100 SER A O 1
ATOM 855 N N . PHE A 1 101 ? -55.022 18.512 65.137 1.00 78.94 101 PHE A N 1
ATOM 856 C CA . PHE A 1 101 ? -53.938 19.018 64.300 1.00 78.94 101 PHE A CA 1
ATOM 857 C C . PHE A 1 101 ? -52.572 18.774 64.949 1.00 78.94 101 PHE A C 1
ATOM 859 O O . PHE A 1 101 ? -51.676 18.250 64.286 1.00 78.94 101 PHE A O 1
ATOM 866 N N . THR A 1 102 ? -52.417 19.063 66.248 1.00 74.50 102 THR A N 1
ATOM 867 C CA . THR A 1 102 ? -51.148 18.819 66.947 1.00 74.50 102 THR A CA 1
ATOM 868 C C . THR A 1 102 ? -50.788 17.334 66.988 1.00 74.50 102 THR A C 1
ATOM 870 O O . THR A 1 102 ? -49.645 16.999 66.703 1.00 74.50 102 THR A O 1
ATOM 873 N N . LEU A 1 103 ? -51.733 16.430 67.253 1.00 76.88 103 LEU A N 1
ATOM 874 C CA . LEU A 1 103 ? -51.450 14.988 67.328 1.00 76.88 103 LEU A CA 1
ATOM 875 C C . LEU A 1 103 ? -51.171 14.317 65.975 1.00 76.88 103 LEU A C 1
ATOM 877 O O . LEU A 1 103 ? -50.411 13.353 65.925 1.00 76.88 103 LEU A O 1
ATOM 881 N N . SER A 1 104 ? -51.751 14.815 64.879 1.00 77.69 104 SER A N 1
ATOM 882 C CA . SER A 1 104 ? -51.642 14.176 63.556 1.00 77.69 104 SER A CA 1
ATOM 883 C C . SER A 1 104 ? -50.196 13.982 63.080 1.00 77.69 104 SER A C 1
ATOM 885 O O . SER A 1 104 ? -49.848 12.919 62.565 1.00 77.69 104 SER A O 1
ATOM 887 N N . LYS A 1 105 ? -49.337 14.984 63.305 1.00 71.69 105 LYS A N 1
ATOM 888 C CA . LYS A 1 105 ? -47.926 14.944 62.911 1.00 71.69 105 LYS A CA 1
ATOM 889 C C . LYS A 1 105 ? -47.144 13.901 63.708 1.00 71.69 105 LYS A C 1
ATOM 891 O O . LYS A 1 105 ? -46.408 13.120 63.121 1.00 71.69 105 LYS A O 1
ATOM 896 N N . ASP A 1 106 ? -47.378 13.832 65.018 1.00 69.69 106 ASP A N 1
ATOM 897 C CA . ASP A 1 106 ? -46.687 12.873 65.886 1.00 69.69 106 ASP A CA 1
ATOM 898 C C . ASP A 1 106 ? -47.076 11.433 65.555 1.00 69.69 106 ASP A C 1
ATOM 900 O O . ASP A 1 106 ? -46.223 10.553 65.540 1.00 69.69 106 ASP A O 1
ATOM 904 N N . ILE A 1 107 ? -48.350 11.185 65.236 1.00 75.19 107 ILE A N 1
ATOM 905 C CA . ILE A 1 107 ? -48.811 9.855 64.821 1.00 75.19 107 ILE A CA 1
ATOM 906 C C . ILE A 1 107 ? -48.122 9.430 63.522 1.00 75.19 107 ILE A C 1
ATOM 908 O O . ILE A 1 107 ? -47.701 8.280 63.409 1.00 75.19 107 ILE A O 1
ATOM 912 N N . ASN A 1 108 ? -47.977 10.341 62.557 1.00 73.81 108 ASN A N 1
ATOM 913 C CA . ASN A 1 108 ? -47.313 10.038 61.292 1.00 73.81 108 ASN A CA 1
ATOM 914 C C . ASN A 1 108 ? -45.806 9.791 61.476 1.00 73.81 108 ASN A C 1
ATOM 916 O O . ASN A 1 108 ? -45.273 8.820 60.943 1.00 73.81 108 ASN A O 1
ATOM 920 N N . ASP A 1 109 ? -45.134 10.617 62.279 1.00 70.25 109 ASP A N 1
ATOM 921 C CA . ASP A 1 109 ? -43.707 10.463 62.572 1.00 70.25 109 ASP A CA 1
ATOM 922 C C . ASP A 1 109 ? -43.440 9.150 63.335 1.00 70.25 109 ASP A C 1
ATOM 924 O O . ASP A 1 109 ? -42.526 8.398 62.991 1.00 70.25 109 ASP A O 1
ATOM 928 N N . ILE A 1 110 ? -44.293 8.804 64.307 1.00 72.56 110 ILE A N 1
ATOM 929 C CA . ILE A 1 110 ? -44.246 7.521 65.025 1.00 72.56 110 ILE A CA 1
ATOM 930 C C . ILE A 1 110 ? -44.525 6.353 64.074 1.00 72.56 110 ILE A C 1
ATOM 932 O O . ILE A 1 110 ? -43.826 5.343 64.126 1.00 72.56 110 ILE A O 1
ATOM 936 N N . TYR A 1 111 ? -45.510 6.476 63.183 1.00 72.44 111 TYR A N 1
ATOM 937 C CA . TYR A 1 111 ? -45.820 5.447 62.192 1.00 72.44 111 TYR A CA 1
ATOM 938 C C . TYR A 1 111 ? -44.632 5.191 61.258 1.00 72.44 111 TYR A C 1
ATOM 940 O O . TYR A 1 111 ? -44.260 4.035 61.044 1.00 72.44 111 TYR A O 1
ATOM 948 N N . GLN A 1 112 ? -43.988 6.245 60.748 1.00 69.62 112 GLN A N 1
ATOM 949 C CA . GLN A 1 112 ? -42.790 6.102 59.921 1.00 69.62 112 GLN A CA 1
ATOM 950 C C . GLN A 1 112 ? -41.625 5.489 60.699 1.00 69.62 112 GLN A C 1
ATOM 952 O O . GLN A 1 112 ? -40.974 4.577 60.189 1.00 69.62 112 GLN A O 1
ATOM 957 N N . PHE A 1 113 ? -41.398 5.916 61.941 1.00 68.81 113 PHE A N 1
ATOM 958 C CA . PHE A 1 113 ? -40.355 5.366 62.805 1.00 68.81 113 PHE A CA 1
ATOM 959 C C . PHE A 1 113 ? -40.567 3.872 63.105 1.00 68.81 113 PHE A C 1
ATOM 961 O O . PHE A 1 113 ? -39.644 3.066 62.967 1.00 68.81 113 PHE A O 1
ATOM 968 N N . ILE A 1 114 ? -41.791 3.469 63.462 1.00 68.69 114 ILE A N 1
ATOM 969 C CA . ILE A 1 114 ? -42.148 2.063 63.705 1.00 68.69 114 ILE A CA 1
ATOM 970 C C . ILE A 1 114 ? -42.007 1.247 62.413 1.00 68.69 114 ILE A C 1
ATOM 972 O O . ILE A 1 114 ? -41.401 0.176 62.424 1.00 68.69 114 ILE A O 1
ATOM 976 N N . SER A 1 115 ? -42.501 1.769 61.286 1.00 67.06 115 SER A N 1
ATOM 977 C CA . SER A 1 115 ? -42.400 1.125 59.971 1.00 67.06 115 SER A CA 1
ATOM 978 C C . SER A 1 115 ? -40.945 0.895 59.548 1.00 67.06 115 SER A C 1
ATOM 980 O O . SER A 1 115 ? -40.591 -0.203 59.119 1.00 67.06 115 SER A O 1
ATOM 982 N N . GLN A 1 116 ? -40.066 1.886 59.727 1.00 62.91 116 GLN A N 1
ATOM 983 C CA . GLN A 1 116 ? -38.639 1.764 59.408 1.00 62.91 116 GLN A CA 1
ATOM 984 C C . GLN A 1 116 ? -37.913 0.764 60.317 1.00 62.91 116 GLN A C 1
ATOM 986 O O . GLN A 1 116 ? -37.082 -0.005 59.834 1.00 62.91 116 GLN A O 1
ATOM 991 N N . ASN A 1 117 ? -38.249 0.706 61.608 1.00 64.94 117 ASN A N 1
ATOM 992 C CA . ASN A 1 117 ? -37.628 -0.243 62.538 1.00 64.94 117 ASN A CA 1
ATOM 993 C C . ASN A 1 117 ? -38.024 -1.705 62.269 1.00 64.94 117 ASN A C 1
ATOM 995 O O . ASN A 1 117 ? -37.196 -2.607 62.455 1.00 64.94 117 ASN A O 1
ATOM 999 N N . LEU A 1 118 ? -39.254 -1.939 61.800 1.00 68.88 118 LEU A N 1
ATOM 1000 C CA . LEU A 1 118 ? -39.779 -3.275 61.499 1.00 68.88 118 LEU A CA 1
ATOM 1001 C C . LEU A 1 118 ? -39.254 -3.863 60.180 1.00 68.88 118 LEU A C 1
ATOM 1003 O O . LEU A 1 118 ? -39.205 -5.086 60.044 1.00 68.88 118 LEU A O 1
ATOM 1007 N N . LYS A 1 119 ? -38.824 -3.038 59.214 1.00 70.50 119 LYS A N 1
ATOM 1008 C CA . LYS A 1 119 ? -38.267 -3.540 57.949 1.00 70.50 119 LYS A CA 1
ATOM 1009 C C . LYS A 1 119 ? -36.933 -4.262 58.174 1.00 70.50 119 LYS A C 1
ATOM 1011 O O . LYS A 1 119 ? -36.044 -3.797 58.893 1.00 70.50 119 LYS A O 1
ATOM 1016 N N . THR A 1 120 ? -36.789 -5.426 57.549 1.00 74.38 120 THR A N 1
ATOM 1017 C CA . THR A 1 120 ? -35.554 -6.215 57.561 1.00 74.38 120 THR A CA 1
ATOM 1018 C C . THR A 1 120 ? -34.655 -5.809 56.397 1.00 74.38 120 THR A C 1
ATOM 1020 O O . THR A 1 120 ? -35.137 -5.537 55.298 1.00 74.38 120 THR A O 1
ATOM 1023 N N . SER A 1 121 ? -33.342 -5.752 56.646 1.00 82.06 121 SER A N 1
ATOM 1024 C CA . SER A 1 121 ? -32.364 -5.486 55.590 1.00 82.06 121 SER A CA 1
ATOM 1025 C C . SER A 1 121 ? -32.258 -6.690 54.657 1.00 82.06 121 SER A C 1
ATOM 1027 O O . SER A 1 121 ? -32.112 -7.814 55.150 1.00 82.06 121 SER A O 1
ATOM 1029 N N . LYS A 1 122 ? -32.316 -6.461 53.343 1.00 85.00 122 LYS A N 1
ATOM 1030 C CA . LYS A 1 122 ? -32.350 -7.519 52.325 1.00 85.00 122 LYS A CA 1
ATOM 1031 C C . LYS A 1 122 ? -31.303 -7.280 51.232 1.00 85.00 122 LYS A C 1
ATOM 1033 O O . LYS A 1 122 ? -31.293 -6.191 50.666 1.00 85.00 122 LYS A O 1
ATOM 1038 N N . PRO A 1 123 ? -30.435 -8.260 50.930 1.00 88.75 123 PRO A N 1
ATOM 1039 C CA . PRO A 1 123 ? -29.486 -8.159 49.831 1.00 88.75 123 PRO A CA 1
ATOM 1040 C C . PRO A 1 123 ? -30.162 -8.448 48.485 1.00 88.75 123 PRO A C 1
ATOM 1042 O O . PRO A 1 123 ? -30.754 -9.510 48.293 1.00 88.75 123 PRO A O 1
ATOM 1045 N N . ILE A 1 124 ? -30.028 -7.522 47.542 1.00 90.38 124 ILE A N 1
ATOM 1046 C CA . ILE A 1 124 ? -30.548 -7.610 46.178 1.00 90.38 124 ILE A CA 1
ATOM 1047 C C . ILE A 1 124 ? -29.377 -7.535 45.203 1.00 90.38 124 ILE A C 1
ATOM 1049 O O . ILE A 1 124 ? -28.563 -6.618 45.270 1.00 90.38 124 ILE A O 1
ATOM 1053 N N . LEU A 1 125 ? -29.312 -8.487 44.276 1.00 90.19 125 LEU A N 1
ATOM 1054 C CA . LEU A 1 125 ? -28.434 -8.418 43.114 1.00 90.19 125 LEU A CA 1
ATOM 1055 C C . LEU A 1 125 ? -29.206 -7.833 41.935 1.00 90.19 125 LEU A C 1
ATOM 1057 O O . LEU A 1 125 ? -30.240 -8.374 41.548 1.00 90.19 125 LEU A O 1
ATOM 1061 N N . LYS A 1 126 ? -28.684 -6.776 41.334 1.00 93.25 126 LYS A N 1
ATOM 1062 C CA . LYS A 1 126 ? -29.162 -6.187 40.091 1.00 93.25 126 LYS A CA 1
ATOM 1063 C C . LYS A 1 126 ? -28.147 -6.452 38.984 1.00 93.25 126 LYS A C 1
ATOM 1065 O O . LYS A 1 126 ? -26.947 -6.256 39.166 1.00 93.25 126 LYS A O 1
ATOM 1070 N N . ILE A 1 127 ? -28.645 -6.886 37.833 1.00 91.81 127 ILE A N 1
ATOM 1071 C CA . ILE A 1 127 ? -27.867 -7.027 36.603 1.00 91.81 127 ILE A CA 1
ATOM 1072 C C . ILE A 1 127 ? -28.439 -6.054 35.587 1.00 91.81 127 ILE A C 1
ATOM 1074 O O . ILE A 1 127 ? -29.625 -6.133 35.255 1.00 91.81 127 ILE A O 1
ATOM 1078 N N . GLU A 1 128 ? -27.594 -5.166 35.085 1.00 90.62 128 GLU A N 1
ATOM 1079 C CA . GLU A 1 128 ? -27.913 -4.317 33.946 1.00 90.62 128 GLU A CA 1
ATOM 1080 C C . GLU A 1 128 ? -27.259 -4.895 32.693 1.00 90.62 128 GLU A C 1
ATOM 1082 O O . GLU A 1 128 ? -26.048 -5.118 32.645 1.00 90.62 128 GLU A O 1
ATOM 1087 N N . PHE A 1 129 ? -28.081 -5.153 31.681 1.00 87.44 129 PHE A N 1
ATOM 1088 C CA . PHE A 1 129 ? -27.617 -5.594 30.372 1.00 87.44 129 PHE A CA 1
ATOM 1089 C C . PHE A 1 129 ? -27.324 -4.375 29.489 1.00 87.44 129 PHE A C 1
ATOM 1091 O O . PHE A 1 129 ? -27.939 -3.320 29.676 1.00 87.44 129 PHE A O 1
ATOM 1098 N N . PRO A 1 130 ? -26.407 -4.487 28.515 1.00 82.62 130 PRO A N 1
ATOM 1099 C CA . PRO A 1 130 ? -26.110 -3.384 27.612 1.00 82.62 130 PRO A CA 1
ATOM 1100 C C . PRO A 1 130 ? -27.353 -2.964 26.815 1.00 82.62 130 PRO A C 1
ATOM 1102 O O . PRO A 1 130 ? -28.187 -3.798 26.454 1.00 82.62 130 PRO A O 1
ATOM 1105 N N . SER A 1 131 ? -27.456 -1.671 26.497 1.00 80.00 131 SER A N 1
ATOM 1106 C CA . SER A 1 131 ? -28.641 -1.061 25.869 1.00 80.00 131 SER A CA 1
ATOM 1107 C C . SER A 1 131 ? -29.062 -1.727 24.555 1.00 80.00 131 SER A C 1
ATOM 1109 O O . SER A 1 131 ? -30.254 -1.837 24.276 1.00 80.00 131 SER A O 1
ATOM 1111 N N . TYR A 1 132 ? -28.105 -2.235 23.776 1.00 77.00 132 TYR A N 1
ATOM 1112 C CA . TYR A 1 132 ? -28.366 -2.920 22.508 1.00 77.00 132 TYR A CA 1
ATOM 1113 C C . TYR A 1 132 ? -28.968 -4.327 22.660 1.00 77.00 132 TYR A C 1
ATOM 1115 O O . TYR A 1 132 ? -29.449 -4.885 21.679 1.00 77.00 132 TYR A O 1
ATOM 1123 N N . SER A 1 133 ? -28.946 -4.922 23.858 1.00 77.81 133 SER A N 1
ATOM 1124 C CA . SER A 1 133 ? -29.515 -6.257 24.098 1.00 77.81 133 SER A CA 1
ATOM 1125 C C . SER A 1 133 ? -31.046 -6.257 24.158 1.00 77.81 133 SER A C 1
ATOM 1127 O O . SER A 1 133 ? -31.664 -7.319 24.090 1.00 77.81 133 SER A O 1
ATOM 1129 N N . GLY A 1 134 ? -31.666 -5.084 24.349 1.00 75.19 134 GLY A N 1
ATOM 1130 C CA . GLY A 1 134 ? -33.108 -4.948 24.569 1.00 75.19 134 GLY A CA 1
ATOM 1131 C C . GLY A 1 134 ? -33.622 -5.617 25.854 1.00 75.19 134 GLY A C 1
ATOM 1132 O O . GLY A 1 134 ? -34.833 -5.670 26.065 1.00 75.19 134 GLY A O 1
ATOM 1133 N N . GLN A 1 135 ? -32.739 -6.138 26.715 1.00 82.88 135 GLN A N 1
ATOM 1134 C CA . GLN A 1 135 ? -33.125 -6.805 27.955 1.00 82.88 135 GLN A CA 1
ATOM 1135 C C . GLN A 1 135 ? -33.315 -5.794 29.085 1.00 82.88 135 GLN A C 1
ATOM 1137 O O . GLN A 1 135 ? -32.467 -4.939 29.335 1.00 82.88 135 GLN A O 1
ATOM 1142 N N . LEU A 1 136 ? -34.428 -5.923 29.807 1.00 87.31 136 LEU A N 1
ATOM 1143 C CA . LEU A 1 136 ? -34.660 -5.154 31.027 1.00 87.31 136 LEU A CA 1
ATOM 1144 C C . LEU A 1 136 ? -33.723 -5.627 32.157 1.00 87.31 136 LEU A C 1
ATOM 1146 O O . LEU A 1 136 ? -33.387 -6.818 32.205 1.00 87.31 136 LEU A O 1
ATOM 1150 N N . PRO A 1 137 ? -33.340 -4.738 33.096 1.00 89.69 137 PRO A N 1
ATOM 1151 C CA . PRO A 1 137 ? -32.549 -5.119 34.261 1.00 89.69 137 PRO A CA 1
ATOM 1152 C C . PRO A 1 137 ? -33.209 -6.248 35.060 1.00 89.69 137 PRO A C 1
ATOM 1154 O O . PRO A 1 137 ? -34.422 -6.239 35.288 1.00 89.69 137 PRO A O 1
ATOM 1157 N N . LYS A 1 138 ? -32.408 -7.216 35.511 1.00 91.44 138 LYS A N 1
ATOM 1158 C CA . LYS A 1 138 ? -32.874 -8.337 36.345 1.00 91.44 138 LYS A CA 1
ATOM 1159 C C . LYS A 1 138 ? -32.503 -8.112 37.803 1.00 91.44 138 LYS A C 1
ATOM 1161 O O . LYS A 1 138 ? -31.393 -7.676 38.093 1.00 91.44 138 LYS A O 1
ATOM 1166 N N . TYR A 1 139 ? -33.414 -8.471 38.704 1.00 90.75 139 TYR A N 1
ATOM 1167 C CA . TYR A 1 139 ? -33.252 -8.329 40.150 1.00 90.75 139 TYR A CA 1
ATOM 1168 C C . TYR A 1 139 ? -33.415 -9.688 40.832 1.00 90.75 139 TYR A C 1
ATOM 1170 O O . TYR A 1 139 ? -34.398 -10.387 40.585 1.00 90.75 139 TYR A O 1
ATOM 1178 N N . TYR A 1 140 ? -32.477 -10.046 41.706 1.00 88.81 140 TYR A N 1
ATOM 1179 C CA . TYR A 1 140 ? -32.500 -11.284 42.481 1.00 88.81 140 TYR A CA 1
ATOM 1180 C C . TYR A 1 140 ? -32.442 -10.962 43.972 1.00 88.81 140 TYR A C 1
ATOM 1182 O O . TYR A 1 140 ? -31.479 -10.358 44.443 1.00 88.81 140 TYR A O 1
ATOM 1190 N N . ASP A 1 141 ? -33.461 -11.386 44.721 1.00 88.38 141 ASP A N 1
ATOM 1191 C CA . ASP A 1 141 ? -33.444 -11.334 46.185 1.00 88.38 141 ASP A CA 1
ATOM 1192 C C . ASP A 1 141 ? -32.587 -12.488 46.718 1.00 88.38 141 ASP A C 1
ATOM 1194 O O . ASP A 1 141 ? -33.039 -13.634 46.800 1.00 88.38 141 ASP A O 1
ATOM 1198 N N . LEU A 1 142 ? -31.346 -12.178 47.094 1.00 84.94 142 LEU A N 1
ATOM 1199 C CA . LEU A 1 142 ? -30.359 -13.157 47.552 1.00 84.94 142 LEU A CA 1
ATOM 1200 C C . LEU A 1 142 ? -30.708 -13.758 48.928 1.00 84.94 142 LEU A C 1
ATOM 1202 O O . LEU A 1 142 ? -30.002 -14.648 49.399 1.00 84.94 142 LEU A O 1
ATOM 1206 N N . SER A 1 143 ? -31.782 -13.296 49.584 1.00 78.50 143 SER A N 1
ATOM 1207 C CA . SER A 1 143 ? -32.260 -13.864 50.848 1.00 78.50 143 SER A CA 1
ATOM 1208 C C . SER A 1 143 ? -33.141 -15.105 50.697 1.00 78.50 143 SER A C 1
ATOM 1210 O O . SER A 1 143 ? -33.335 -15.819 51.680 1.00 78.50 143 SER A O 1
ATOM 1212 N N . VAL A 1 144 ? -33.662 -15.374 49.493 1.00 69.31 144 VAL A N 1
ATOM 1213 C CA . VAL A 1 144 ? -34.737 -16.361 49.289 1.00 69.31 144 VAL A CA 1
ATOM 1214 C C . VAL A 1 144 ? -34.240 -17.690 48.706 1.00 69.31 144 VAL A C 1
ATOM 1216 O O . VAL A 1 144 ? -34.851 -18.705 49.006 1.00 69.31 144 VAL A O 1
ATOM 1219 N N . ASN A 1 145 ? -33.136 -17.727 47.942 1.00 64.44 145 ASN A N 1
ATOM 1220 C CA . ASN A 1 145 ? -32.599 -18.949 47.310 1.00 64.44 145 ASN A CA 1
ATOM 1221 C C . ASN A 1 145 ? -31.099 -18.832 46.962 1.00 64.44 145 ASN A C 1
ATOM 1223 O O . ASN A 1 145 ? -30.588 -17.730 46.766 1.00 64.44 145 ASN A O 1
ATOM 1227 N N . SER A 1 146 ? -30.408 -19.971 46.797 1.00 71.19 146 SER A N 1
ATOM 1228 C CA . SER A 1 146 ? -29.096 -20.030 46.134 1.00 71.19 146 SER A CA 1
ATOM 1229 C C . SER A 1 146 ? -29.283 -20.000 44.617 1.00 71.19 146 SER A C 1
ATOM 1231 O O . SER A 1 146 ? -29.558 -21.032 44.003 1.00 71.19 146 SER A O 1
ATOM 1233 N N . TYR A 1 147 ? -29.175 -18.821 44.011 1.00 78.31 147 TYR A N 1
ATOM 1234 C CA . TYR A 1 147 ? -29.303 -18.687 42.562 1.00 78.31 147 TYR A CA 1
ATOM 1235 C C . TYR A 1 147 ? -28.026 -19.125 41.847 1.00 78.31 147 TYR A C 1
ATOM 1237 O O . TYR A 1 147 ? -26.918 -18.894 42.335 1.00 78.31 147 TYR A O 1
ATOM 1245 N N . GLU A 1 148 ? -28.207 -19.696 40.662 1.00 84.31 148 GLU A N 1
ATOM 1246 C CA . GLU A 1 148 ? -27.171 -19.819 39.644 1.00 84.31 148 GLU A CA 1
ATOM 1247 C C . GLU A 1 148 ? -27.476 -18.790 38.552 1.00 84.31 148 GLU A C 1
ATOM 1249 O O . GLU A 1 148 ? -28.532 -18.825 37.920 1.00 84.31 148 GLU A O 1
ATOM 1254 N N . ILE A 1 149 ? -26.600 -17.798 38.414 1.00 87.88 149 ILE A N 1
ATOM 1255 C CA . ILE A 1 149 ? -26.866 -16.580 37.652 1.00 87.88 149 ILE A CA 1
ATOM 1256 C C . ILE A 1 149 ? -25.876 -16.483 36.499 1.00 87.88 149 ILE A C 1
ATOM 1258 O O . ILE A 1 149 ? -24.691 -16.222 36.705 1.00 87.88 149 ILE A O 1
ATOM 1262 N N . ASN A 1 150 ? -26.388 -16.641 35.283 1.00 87.06 150 ASN A N 1
ATOM 1263 C CA . ASN A 1 150 ? -25.601 -16.547 34.058 1.00 87.06 150 ASN A CA 1
ATOM 1264 C C . ASN A 1 150 ? -25.556 -15.101 33.555 1.00 87.06 150 ASN A C 1
ATOM 1266 O O . ASN A 1 150 ? -26.604 -14.473 33.377 1.00 87.06 150 ASN A O 1
ATOM 1270 N N . MET A 1 151 ? -24.355 -14.589 33.294 1.00 88.69 151 MET A N 1
ATOM 1271 C CA . MET A 1 151 ? -24.146 -13.273 32.683 1.00 88.69 151 MET A CA 1
ATOM 1272 C C . MET A 1 151 ? -22.860 -13.248 31.857 1.00 88.69 151 MET A C 1
ATOM 1274 O O . MET A 1 151 ? -21.960 -14.068 32.058 1.00 88.69 151 MET A O 1
ATOM 1278 N N . ASP A 1 152 ? -22.771 -12.299 30.931 1.00 87.00 152 ASP A N 1
ATOM 1279 C CA . ASP A 1 152 ? -21.574 -12.088 30.127 1.00 87.00 152 ASP A CA 1
ATOM 1280 C C . ASP A 1 152 ? -20.772 -10.858 30.580 1.00 87.00 152 ASP A C 1
ATOM 1282 O O . ASP A 1 152 ? -21.247 -10.020 31.350 1.00 87.00 152 ASP A O 1
ATOM 1286 N N . THR A 1 153 ? -19.541 -10.732 30.085 1.00 87.31 153 THR A N 1
ATOM 1287 C CA . THR A 1 153 ? -18.644 -9.613 30.415 1.00 87.31 153 THR A CA 1
ATOM 1288 C C . THR A 1 153 ? -19.137 -8.239 29.956 1.00 87.31 153 THR A C 1
ATOM 1290 O O . THR A 1 153 ? -18.595 -7.237 30.413 1.00 87.31 153 THR A O 1
ATOM 1293 N N . SER A 1 154 ? -20.148 -8.168 29.085 1.00 85.88 154 SER A N 1
ATOM 1294 C CA . SER A 1 154 ? -20.725 -6.902 28.611 1.00 85.88 154 SER A CA 1
ATOM 1295 C C . SER A 1 154 ? -21.752 -6.305 29.573 1.00 85.88 154 SER A C 1
ATOM 1297 O O . SER A 1 154 ? -22.153 -5.153 29.412 1.00 85.88 154 SER A O 1
ATOM 1299 N N . SER A 1 155 ? -22.163 -7.080 30.577 1.00 89.81 155 SER A N 1
ATOM 1300 C CA . SER A 1 155 ? -23.149 -6.685 31.578 1.00 89.81 155 SER A CA 1
ATOM 1301 C C . SER A 1 155 ? -22.514 -5.916 32.750 1.00 89.81 155 SER A C 1
ATOM 1303 O O . SER A 1 155 ? -21.300 -5.958 32.986 1.00 89.81 155 SER A O 1
ATOM 1305 N N . TYR A 1 156 ? -23.348 -5.228 33.525 1.00 91.62 156 TYR A N 1
ATOM 1306 C CA . TYR A 1 156 ? -22.971 -4.539 34.758 1.00 91.62 156 TYR A CA 1
ATOM 1307 C C . TYR A 1 156 ? -23.665 -5.176 35.964 1.00 91.62 156 TYR A C 1
ATOM 1309 O O . TYR A 1 156 ? -24.836 -5.557 35.895 1.00 91.62 156 TYR A O 1
ATOM 1317 N N . LEU A 1 157 ? -22.929 -5.310 37.067 1.00 93.38 157 LEU A N 1
ATOM 1318 C CA . LEU A 1 157 ? -23.374 -5.994 38.274 1.00 93.38 157 LEU A CA 1
ATOM 1319 C C . LEU A 1 157 ? -23.421 -5.021 39.451 1.00 93.38 157 LEU A C 1
ATOM 1321 O O . LEU A 1 157 ? -22.431 -4.356 39.752 1.00 93.38 157 LEU A O 1
ATOM 1325 N N . GLU A 1 158 ? -24.542 -4.995 40.161 1.00 93.56 158 GLU A N 1
ATOM 1326 C CA . GLU A 1 158 ? -24.732 -4.209 41.378 1.00 93.56 158 GLU A CA 1
ATOM 1327 C C . GLU A 1 158 ? -25.330 -5.095 42.480 1.00 93.56 158 GLU A C 1
ATOM 1329 O O . GLU A 1 158 ? -26.296 -5.820 42.273 1.00 93.56 158 GLU A O 1
ATOM 1334 N N . ILE A 1 159 ? -24.752 -5.047 43.675 1.00 92.12 159 ILE A N 1
ATOM 1335 C CA . ILE A 1 159 ? -25.291 -5.629 44.902 1.00 92.12 159 ILE A CA 1
ATOM 1336 C C . ILE A 1 159 ? -25.719 -4.467 45.784 1.00 92.12 159 ILE A C 1
ATOM 1338 O O . ILE A 1 159 ? -24.887 -3.637 46.142 1.00 92.12 159 ILE A O 1
ATOM 1342 N N . ASN A 1 160 ? -26.989 -4.429 46.166 1.00 92.62 160 ASN A N 1
ATOM 1343 C CA . ASN A 1 160 ? -27.550 -3.404 47.037 1.00 92.62 160 ASN A CA 1
ATOM 1344 C C . ASN A 1 160 ? -28.232 -4.036 48.261 1.00 92.62 160 ASN A C 1
ATOM 1346 O O . ASN A 1 160 ? -28.778 -5.135 48.187 1.00 92.62 160 ASN A O 1
ATOM 1350 N N . ILE A 1 161 ? -28.206 -3.347 49.396 1.00 89.62 161 ILE A N 1
ATOM 1351 C CA . ILE A 1 161 ? -28.884 -3.730 50.631 1.00 89.62 161 ILE A CA 1
ATOM 1352 C C . ILE A 1 161 ? -30.098 -2.821 50.827 1.00 89.62 161 ILE A C 1
ATOM 1354 O O . ILE A 1 161 ? -29.998 -1.710 51.355 1.00 89.62 161 ILE A O 1
ATOM 1358 N N . ASP A 1 162 ? -31.274 -3.338 50.495 1.00 85.12 162 ASP A N 1
ATOM 1359 C CA . ASP A 1 162 ? -32.534 -2.672 50.798 1.00 85.12 162 ASP A CA 1
ATOM 1360 C C . ASP A 1 162 ? -32.742 -2.578 52.313 1.00 85.12 162 ASP A C 1
ATOM 1362 O O . ASP A 1 162 ? -32.487 -3.531 53.055 1.00 85.12 162 ASP A O 1
ATOM 1366 N N . ASN A 1 163 ? -33.251 -1.434 52.785 1.00 82.38 163 ASN A N 1
ATOM 1367 C CA . ASN A 1 163 ? -33.471 -1.134 54.208 1.00 82.38 163 ASN A CA 1
ATOM 1368 C C . ASN A 1 163 ? -32.200 -1.305 55.069 1.00 82.38 163 ASN A C 1
ATOM 1370 O O . ASN A 1 163 ? -32.226 -1.965 56.117 1.00 82.38 163 ASN A O 1
ATOM 1374 N N . LEU A 1 164 ? -31.072 -0.740 54.627 1.00 82.38 164 LEU A N 1
ATOM 1375 C CA . LEU A 1 164 ? -29.817 -0.714 55.384 1.00 82.38 164 LEU A CA 1
ATOM 1376 C C . LEU A 1 164 ? -30.018 -0.073 56.774 1.00 82.38 164 LEU A C 1
ATOM 1378 O O . LEU A 1 164 ? -30.453 1.070 56.892 1.00 82.38 164 LEU A O 1
ATOM 1382 N N . LYS A 1 165 ? -29.680 -0.807 57.841 1.00 79.62 165 LYS A N 1
ATOM 1383 C CA . LYS A 1 165 ? -29.668 -0.293 59.222 1.00 79.62 165 LYS A CA 1
ATOM 1384 C C . LYS A 1 165 ? -28.285 0.260 59.575 1.00 79.62 165 LYS A C 1
ATOM 1386 O O . LYS A 1 165 ? -27.285 -0.293 59.125 1.00 79.62 165 LYS A O 1
ATOM 1391 N N . LYS A 1 166 ? -28.237 1.289 60.431 1.00 73.12 166 LYS A N 1
ATOM 1392 C CA . LYS A 1 166 ? -26.994 1.968 60.859 1.00 73.12 166 LYS A CA 1
ATOM 1393 C C . LYS A 1 166 ? -25.948 1.032 61.489 1.00 73.12 166 LYS A C 1
ATOM 1395 O O . LYS A 1 166 ? -24.764 1.281 61.323 1.00 73.12 166 LYS A O 1
ATOM 1400 N N . ASP A 1 167 ? -26.377 -0.061 62.128 1.00 72.00 167 ASP A N 1
ATOM 1401 C CA . ASP A 1 167 ? -25.486 -1.007 62.828 1.00 72.00 167 ASP A CA 1
ATOM 1402 C C . ASP A 1 167 ? -25.183 -2.290 62.028 1.00 72.00 167 ASP A C 1
ATOM 1404 O O . ASP A 1 167 ? -24.740 -3.300 62.595 1.00 72.00 167 ASP A O 1
ATOM 1408 N N . ASN A 1 168 ? -25.496 -2.308 60.729 1.00 76.94 168 ASN A N 1
ATOM 1409 C CA . ASN A 1 168 ? -25.163 -3.425 59.850 1.00 76.94 168 ASN A CA 1
ATOM 1410 C C . ASN A 1 168 ? -23.749 -3.260 59.289 1.00 76.94 168 ASN A C 1
ATOM 1412 O O . ASN A 1 168 ? -23.398 -2.190 58.803 1.00 76.94 168 ASN A O 1
ATOM 1416 N N . ASN A 1 169 ? -22.981 -4.348 59.262 1.00 82.56 169 ASN A N 1
ATOM 1417 C CA . ASN A 1 169 ? -21.687 -4.393 58.588 1.00 82.56 169 ASN A CA 1
ATOM 1418 C C . ASN A 1 169 ? -21.741 -5.497 57.535 1.00 82.56 169 ASN A C 1
ATOM 1420 O O . ASN A 1 169 ? -21.479 -6.663 57.832 1.00 82.56 169 ASN A O 1
ATOM 1424 N N . TRP A 1 170 ? -22.182 -5.129 56.334 1.00 87.88 170 TRP A N 1
ATOM 1425 C CA . TRP A 1 170 ? -22.294 -6.062 55.222 1.00 87.88 170 TRP A CA 1
ATOM 1426 C C . TRP A 1 170 ? -20.944 -6.224 54.530 1.00 87.88 170 TRP A C 1
ATOM 1428 O O . TRP A 1 170 ? -20.245 -5.245 54.256 1.00 87.88 170 TRP A O 1
ATOM 1438 N N . GLN A 1 171 ? -20.591 -7.464 54.221 1.00 90.94 171 GLN A N 1
ATOM 1439 C CA . GLN A 1 171 ? -19.422 -7.804 53.420 1.00 90.94 171 GLN A CA 1
ATOM 1440 C C . GLN A 1 171 ? -19.842 -8.724 52.279 1.00 90.94 171 GLN A C 1
ATOM 1442 O O . GLN A 1 171 ? -20.721 -9.569 52.451 1.00 90.94 171 GLN A O 1
ATOM 1447 N N . VAL A 1 172 ? -19.215 -8.554 51.118 1.00 90.62 172 VAL A N 1
ATOM 1448 C CA . VAL A 1 172 ? -19.335 -9.467 49.981 1.00 90.62 172 VAL A CA 1
ATOM 1449 C C . VAL A 1 172 ? -17.978 -10.084 49.692 1.00 90.62 172 VAL A C 1
ATOM 1451 O O . VAL A 1 172 ? -16.970 -9.385 49.621 1.00 90.62 172 VAL A O 1
ATOM 1454 N N . LEU A 1 173 ? -17.965 -11.400 49.532 1.00 90.19 173 LEU A N 1
ATOM 1455 C CA . LEU A 1 173 ? -16.801 -12.199 49.188 1.00 90.19 173 LEU A CA 1
ATOM 1456 C C . LEU A 1 173 ? -17.060 -12.929 47.864 1.00 90.19 173 LEU A C 1
ATOM 1458 O O . LEU A 1 173 ? -18.070 -13.619 47.731 1.00 90.19 173 LEU A O 1
ATOM 1462 N N . PHE A 1 174 ? -16.135 -12.791 46.915 1.00 89.88 174 PHE A N 1
ATOM 1463 C CA . PHE A 1 174 ? -16.132 -13.490 45.628 1.00 89.88 174 PHE A CA 1
ATOM 1464 C C . PHE A 1 174 ? -15.043 -14.569 45.606 1.00 89.88 174 PHE A C 1
ATOM 1466 O O . PHE A 1 174 ? -13.890 -14.277 45.930 1.00 89.88 174 PHE A O 1
ATOM 1473 N N . ILE A 1 175 ? -15.411 -15.792 45.209 1.00 86.94 175 ILE A N 1
ATOM 1474 C CA . ILE A 1 175 ? -14.540 -16.982 45.181 1.00 86.94 175 ILE A CA 1
ATOM 1475 C C . ILE A 1 175 ? -14.715 -17.709 43.841 1.00 86.94 175 ILE A C 1
ATOM 1477 O O . ILE A 1 175 ? -15.841 -18.059 43.500 1.00 86.94 175 ILE A O 1
ATOM 1481 N N . GLU A 1 176 ? -13.645 -17.981 43.090 1.00 84.06 176 GLU A N 1
ATOM 1482 C CA . GLU A 1 176 ? -13.712 -18.830 41.883 1.00 84.06 176 GLU A CA 1
ATOM 1483 C C . GLU A 1 176 ? -13.790 -20.318 42.288 1.00 84.06 176 GLU A C 1
ATOM 1485 O O . GLU A 1 176 ? -12.874 -20.854 42.909 1.00 84.06 176 GLU A O 1
ATOM 1490 N N . ASN A 1 177 ? -14.886 -20.999 41.945 1.00 69.50 177 ASN A N 1
ATOM 1491 C CA . ASN A 1 177 ? -15.040 -22.443 42.127 1.00 69.50 177 ASN A CA 1
ATOM 1492 C C . ASN A 1 177 ? -14.271 -23.195 41.014 1.00 69.50 177 ASN A C 1
ATOM 1494 O O . ASN A 1 177 ? -14.397 -22.849 39.841 1.00 69.50 177 ASN A O 1
ATOM 1498 N N . ASN A 1 178 ? -13.568 -24.282 41.369 1.00 59.09 178 ASN A N 1
ATOM 1499 C CA . ASN A 1 178 ? -12.894 -25.254 40.475 1.00 59.09 178 ASN A CA 1
ATOM 1500 C C . ASN A 1 178 ? -11.517 -24.902 39.852 1.00 59.09 178 ASN A C 1
ATOM 1502 O O . ASN A 1 178 ? -11.298 -25.175 38.671 1.00 59.09 178 ASN A O 1
ATOM 1506 N N . LYS A 1 179 ? -10.513 -24.464 40.629 1.00 52.59 179 LYS A N 1
ATOM 1507 C CA . LYS A 1 179 ? -9.094 -24.595 40.210 1.00 52.59 179 LYS A CA 1
ATOM 1508 C C . LYS A 1 179 ? -8.184 -25.153 41.309 1.00 52.59 179 LYS A C 1
ATOM 1510 O O . LYS A 1 179 ? -8.414 -24.939 42.490 1.00 52.59 179 LYS A O 1
ATOM 1515 N N . VAL A 1 180 ? -7.138 -25.866 40.879 1.00 44.72 180 VAL A N 1
ATOM 1516 C CA . VAL A 1 180 ? -6.135 -26.622 41.673 1.00 44.72 180 VAL A CA 1
ATOM 1517 C C . VAL A 1 180 ? -5.128 -25.709 42.417 1.00 44.72 180 VAL A C 1
ATOM 1519 O O . VAL A 1 180 ? -4.160 -26.182 43.002 1.00 44.72 180 VAL A O 1
ATOM 1522 N N . TYR A 1 181 ? -5.344 -24.394 42.434 1.00 48.75 181 TYR A N 1
ATOM 1523 C CA . TYR A 1 181 ? -4.424 -23.400 43.001 1.00 48.75 181 TYR A CA 1
ATOM 1524 C C . TYR A 1 181 ? -5.120 -22.572 44.090 1.00 48.75 181 TYR A C 1
ATOM 1526 O O . TYR A 1 181 ? -6.342 -22.436 44.042 1.00 48.75 181 TYR A O 1
ATOM 1534 N N . PRO A 1 182 ? -4.380 -22.048 45.088 1.00 49.03 182 PRO A N 1
ATOM 1535 C CA . PRO A 1 182 ? -4.969 -21.479 46.296 1.00 49.03 182 PRO A CA 1
ATOM 1536 C C . PRO A 1 182 ? -5.935 -20.337 45.964 1.00 49.03 182 PRO A C 1
ATOM 1538 O O . PRO A 1 182 ? -5.617 -19.440 45.184 1.00 49.03 182 PRO A O 1
ATOM 1541 N N . GLU A 1 183 ? -7.120 -20.423 46.564 1.00 58.03 183 GLU A N 1
ATOM 1542 C CA . GLU A 1 183 ? -8.295 -19.578 46.359 1.00 58.03 183 GLU A CA 1
ATOM 1543 C C . GLU A 1 183 ? -7.948 -18.075 46.312 1.00 58.03 183 GLU A C 1
ATOM 1545 O O . GLU A 1 183 ? -7.631 -17.456 47.332 1.00 58.03 183 GLU A O 1
ATOM 1550 N N . LYS A 1 184 ? -8.029 -17.449 45.128 1.00 66.19 184 LYS A N 1
ATOM 1551 C CA . LYS A 1 184 ? -8.062 -15.983 45.035 1.00 66.19 184 LYS A CA 1
ATOM 1552 C C . LYS A 1 184 ? -9.430 -15.517 45.527 1.00 66.19 184 LYS A C 1
ATOM 1554 O O . LYS A 1 184 ? -10.415 -15.614 44.806 1.00 66.19 184 LYS A O 1
ATOM 1559 N N . ASN A 1 185 ? -9.471 -15.025 46.757 1.00 80.06 185 ASN A N 1
ATOM 1560 C CA . ASN A 1 185 ? -10.681 -14.556 47.421 1.00 80.06 185 ASN A CA 1
ATOM 1561 C C . ASN A 1 185 ? -10.671 -13.023 47.479 1.00 80.06 185 ASN A C 1
ATOM 1563 O O . ASN A 1 185 ? -9.716 -12.431 47.982 1.00 80.06 185 ASN A O 1
ATOM 1567 N N . TYR A 1 186 ? -11.729 -12.378 46.982 1.00 83.88 186 TYR A N 1
ATOM 1568 C CA . TYR A 1 186 ? -11.857 -10.916 46.995 1.00 83.88 186 TYR A CA 1
ATOM 1569 C C . TYR A 1 186 ? -13.005 -10.486 47.904 1.00 83.88 186 TYR A C 1
ATOM 1571 O O . TYR A 1 186 ? -14.164 -10.789 47.621 1.00 83.88 186 TYR A O 1
ATOM 1579 N N . THR A 1 187 ? -12.680 -9.764 48.979 1.00 87.12 187 THR A N 1
ATOM 1580 C CA . THR A 1 187 ? -13.649 -9.293 49.978 1.00 87.12 187 THR A CA 1
ATOM 1581 C C . THR A 1 187 ? -13.815 -7.780 49.902 1.00 87.12 187 THR A C 1
ATOM 1583 O O . THR A 1 187 ? -12.832 -7.042 49.949 1.00 87.12 187 THR A O 1
ATOM 1586 N N . TYR A 1 188 ? -15.061 -7.313 49.870 1.00 88.56 188 TYR A N 1
ATOM 1587 C CA . TYR A 1 188 ? -15.420 -5.896 49.889 1.00 88.56 188 TYR A CA 1
ATOM 1588 C C . TYR A 1 188 ? -16.398 -5.602 51.032 1.00 88.56 188 TYR A C 1
ATOM 1590 O O . TYR A 1 188 ? -17.299 -6.391 51.316 1.00 88.56 188 TYR A O 1
ATOM 1598 N N . SER A 1 189 ? -16.235 -4.451 51.688 1.00 87.12 189 SER A N 1
ATOM 1599 C CA . SER A 1 189 ? -17.175 -3.953 52.700 1.00 87.12 189 SER A CA 1
ATOM 1600 C C . SER A 1 189 ? -18.227 -3.053 52.045 1.00 87.12 189 SER A C 1
ATOM 1602 O O . SER A 1 189 ? -17.873 -2.117 51.334 1.00 87.12 189 SER A O 1
ATOM 1604 N N . LEU A 1 190 ? -19.513 -3.309 52.300 1.00 86.06 190 LEU A N 1
ATOM 1605 C CA . LEU A 1 190 ? -20.642 -2.521 51.787 1.00 86.06 190 LEU A CA 1
ATOM 1606 C C . LEU A 1 190 ? -21.064 -1.442 52.802 1.00 86.06 190 LEU A C 1
ATOM 1608 O O . LEU A 1 190 ? -22.184 -1.465 53.313 1.00 86.06 190 LEU A O 1
ATOM 1612 N N . GLN A 1 191 ? -20.175 -0.498 53.125 1.00 75.06 191 GLN A N 1
ATOM 1613 C CA . GLN A 1 191 ? -20.462 0.552 54.122 1.00 75.06 191 GLN A CA 1
ATOM 1614 C C . GLN A 1 191 ? -21.634 1.462 53.717 1.00 75.06 191 GLN A C 1
ATOM 1616 O O . GLN A 1 191 ? -22.425 1.867 54.564 1.00 75.06 191 GLN A O 1
ATOM 1621 N N . SER A 1 192 ? -21.780 1.741 52.420 1.00 78.00 192 SER A N 1
ATOM 1622 C CA . SER A 1 192 ? -22.902 2.493 51.839 1.00 78.00 192 SER A CA 1
ATOM 1623 C C . SER A 1 192 ? -24.128 1.626 51.533 1.00 78.00 192 SER A C 1
ATOM 1625 O O . SER A 1 192 ? -25.114 2.132 51.005 1.00 78.00 192 SER A O 1
ATOM 1627 N N . GLY A 1 193 ? -24.077 0.324 51.832 1.00 82.56 193 GLY A N 1
ATOM 1628 C CA . GLY A 1 193 ? -25.106 -0.640 51.446 1.00 82.56 193 GLY A CA 1
ATOM 1629 C C . GLY A 1 193 ? -25.046 -1.083 49.986 1.00 82.56 193 GLY A C 1
ATOM 1630 O O . GLY A 1 193 ? -25.899 -1.863 49.590 1.00 82.56 193 GLY A O 1
ATOM 1631 N N . SER A 1 194 ? -24.058 -0.649 49.200 1.00 89.12 194 SER A N 1
ATOM 1632 C CA . SER A 1 194 ? -23.947 -1.003 47.782 1.00 89.12 194 SER A CA 1
ATOM 1633 C C . SER A 1 194 ? -22.517 -1.345 47.358 1.00 89.12 194 SER A C 1
ATOM 1635 O O . SER A 1 194 ? -21.541 -0.834 47.905 1.00 89.12 194 SER A O 1
ATOM 1637 N N . TRP A 1 195 ? -22.402 -2.263 46.403 1.00 91.38 195 TRP A N 1
ATOM 1638 C CA . TRP A 1 195 ? -21.179 -2.626 45.695 1.00 91.38 195 TRP A CA 1
ATOM 1639 C C . TRP A 1 195 ? -21.537 -2.812 44.229 1.00 91.38 195 TRP A C 1
ATOM 1641 O O . TRP A 1 195 ? -22.547 -3.440 43.926 1.00 91.38 195 TRP A O 1
ATOM 1651 N N . SER A 1 196 ? -20.723 -2.308 43.315 1.00 91.56 196 SER A N 1
ATOM 1652 C CA . SER A 1 196 ? -20.981 -2.482 41.893 1.00 91.56 196 SER A CA 1
ATOM 1653 C C . SER A 1 196 ? -19.693 -2.557 41.087 1.00 91.56 196 SER A C 1
ATOM 1655 O O . SER A 1 196 ? -18.654 -2.017 41.471 1.00 91.56 196 SER A O 1
ATOM 1657 N N . SER A 1 197 ? -19.743 -3.278 39.971 1.00 90.81 197 SER A N 1
ATOM 1658 C CA . SER A 1 197 ? -18.615 -3.434 39.059 1.00 90.81 197 SER A CA 1
ATOM 1659 C C . SER A 1 197 ? -19.093 -3.844 37.670 1.00 90.81 197 SER A C 1
ATOM 1661 O O . SER A 1 197 ? -20.141 -4.475 37.520 1.00 90.81 197 SER A O 1
ATOM 1663 N N . SER A 1 198 ? -18.295 -3.533 36.645 1.00 90.25 198 SER A N 1
ATOM 1664 C CA . SER A 1 198 ? -18.496 -4.171 35.344 1.00 90.25 198 SER A CA 1
ATOM 1665 C C . SER A 1 198 ? -18.186 -5.664 35.467 1.00 90.25 198 SER A C 1
ATOM 1667 O O . SER A 1 198 ? -17.247 -6.057 36.172 1.00 90.25 198 SER A O 1
ATOM 1669 N N . VAL A 1 199 ? -18.952 -6.512 34.780 1.00 89.19 199 VAL A N 1
ATOM 1670 C CA . VAL A 1 199 ? -18.697 -7.956 34.815 1.00 89.19 199 VAL A CA 1
ATOM 1671 C C . VAL A 1 199 ? -17.327 -8.273 34.216 1.00 89.19 199 VAL A C 1
ATOM 1673 O O . VAL A 1 199 ? -16.650 -9.161 34.721 1.00 89.19 199 VAL A O 1
ATOM 1676 N N . LEU A 1 200 ? -16.865 -7.510 33.220 1.00 86.19 200 LEU A N 1
ATOM 1677 C CA . LEU A 1 200 ? -15.504 -7.606 32.685 1.00 86.19 200 LEU A CA 1
ATOM 1678 C C . LEU A 1 200 ? -14.430 -7.370 33.758 1.00 86.19 200 LEU A C 1
ATOM 1680 O O . LEU A 1 200 ? -13.480 -8.145 33.858 1.00 86.19 200 LEU A O 1
ATOM 1684 N N . SER A 1 201 ? -14.579 -6.330 34.583 1.00 86.62 201 SER A N 1
ATOM 1685 C CA . SER A 1 201 ? -13.642 -6.047 35.676 1.00 86.62 201 SER A CA 1
ATOM 1686 C C . SER A 1 201 ? -13.627 -7.185 36.693 1.00 86.62 201 SER A C 1
ATOM 1688 O O . SER A 1 201 ? -12.551 -7.680 37.025 1.00 86.62 201 SER A O 1
ATOM 1690 N N . LEU A 1 202 ? -14.804 -7.652 37.129 1.00 87.31 202 LEU A N 1
ATOM 1691 C CA . LEU A 1 202 ? -14.918 -8.792 38.042 1.00 87.31 202 LEU A CA 1
ATOM 1692 C C . LEU A 1 202 ? -14.320 -10.064 37.433 1.00 87.31 202 LEU A C 1
ATOM 1694 O O . LEU A 1 202 ? -13.598 -10.778 38.121 1.00 87.31 202 LEU A O 1
ATOM 1698 N N . PHE A 1 203 ? -14.576 -10.318 36.148 1.00 85.50 203 PHE A N 1
ATOM 1699 C CA . PHE A 1 203 ? -13.978 -11.419 35.406 1.00 85.50 203 PHE A CA 1
ATOM 1700 C C . PHE A 1 203 ? -12.455 -11.306 35.484 1.00 85.50 203 PHE A C 1
ATOM 1702 O O . PHE A 1 203 ? -11.832 -12.217 36.011 1.00 85.50 203 PHE A O 1
ATOM 1709 N N . SER A 1 204 ? -11.858 -10.175 35.096 1.00 82.75 204 SER A N 1
ATOM 1710 C CA . SER A 1 204 ? -10.398 -9.985 35.028 1.00 82.75 204 SER A CA 1
ATOM 1711 C C . SER A 1 204 ? -9.637 -10.127 36.357 1.00 82.75 204 SER A C 1
ATOM 1713 O O . SER A 1 204 ? -8.458 -10.479 36.348 1.00 82.75 204 SER A O 1
ATOM 1715 N N . LEU A 1 205 ? -10.286 -9.925 37.514 1.00 82.19 205 LEU A N 1
ATOM 1716 C CA . LEU A 1 205 ? -9.656 -10.131 38.832 1.00 82.19 205 LEU A CA 1
ATOM 1717 C C . LEU A 1 205 ? -9.089 -11.552 38.988 1.00 82.19 205 LEU A C 1
ATOM 1719 O O . LEU A 1 205 ? -8.058 -11.760 39.627 1.00 82.19 205 LEU A O 1
ATOM 1723 N N . PHE A 1 206 ? -9.726 -12.525 38.342 1.00 78.94 206 PHE A N 1
ATOM 1724 C CA . PHE A 1 206 ? -9.339 -13.932 38.389 1.00 78.94 206 PHE A CA 1
ATOM 1725 C C . PHE A 1 206 ? -8.446 -14.348 37.201 1.00 78.94 206 PHE A C 1
ATOM 1727 O O . PHE A 1 206 ? -8.232 -15.540 36.967 1.00 78.94 206 PHE A O 1
ATOM 1734 N N . ASP A 1 207 ? -7.913 -13.401 36.414 1.00 73.25 207 ASP A N 1
ATOM 1735 C CA . ASP A 1 207 ? -6.941 -13.706 35.356 1.00 73.25 207 ASP A CA 1
ATOM 1736 C C . ASP A 1 207 ? -5.563 -14.052 35.939 1.00 73.25 207 ASP A C 1
ATOM 1738 O O . ASP A 1 207 ? -5.086 -13.487 36.933 1.00 73.25 207 ASP A O 1
ATOM 1742 N N . GLU A 1 208 ? -4.907 -15.032 35.321 1.00 62.19 208 GLU A N 1
ATOM 1743 C CA . GLU A 1 208 ? -3.487 -15.292 35.526 1.00 62.19 208 GLU A CA 1
ATOM 1744 C C . GLU A 1 208 ? -2.698 -14.394 34.576 1.00 62.19 208 GLU A C 1
ATOM 1746 O O . GLU A 1 208 ? -2.894 -14.451 33.363 1.00 62.19 208 GLU A O 1
ATOM 1751 N N . LYS A 1 209 ? -1.762 -13.601 35.108 1.00 48.41 209 LYS A N 1
ATOM 1752 C CA . LYS A 1 209 ? -0.721 -12.962 34.295 1.00 48.41 209 LYS A CA 1
ATOM 1753 C C . LYS A 1 209 ? 0.260 -14.038 33.812 1.00 48.41 209 LYS A C 1
ATOM 1755 O O . LYS A 1 209 ? 1.347 -14.171 34.363 1.00 48.41 209 LYS A O 1
ATOM 1760 N N . THR A 1 210 ? -0.122 -14.846 32.828 1.00 43.03 210 THR A N 1
ATOM 1761 C CA . THR A 1 210 ? 0.840 -15.665 32.078 1.00 43.03 210 THR A CA 1
ATOM 1762 C C . THR A 1 210 ? 1.423 -14.817 30.956 1.00 43.03 210 THR A C 1
ATOM 1764 O O . THR A 1 210 ? 0.681 -14.311 30.126 1.00 43.03 210 THR A O 1
ATOM 1767 N N . VAL A 1 211 ? 2.748 -14.664 30.959 1.00 40.31 211 VAL A N 1
ATOM 1768 C CA . VAL A 1 211 ? 3.542 -13.806 30.055 1.00 40.31 211 VAL A CA 1
ATOM 1769 C C . VAL A 1 211 ? 3.616 -14.338 28.610 1.00 40.31 211 VAL A C 1
ATOM 1771 O O . VAL A 1 211 ? 4.151 -13.657 27.748 1.00 40.31 211 VAL A O 1
ATOM 1774 N N . ASN A 1 212 ? 3.021 -15.495 28.309 1.00 36.00 212 ASN A N 1
ATOM 1775 C CA . ASN A 1 212 ? 2.966 -16.031 26.949 1.00 36.00 212 ASN A CA 1
ATOM 1776 C C . ASN A 1 212 ? 1.525 -16.022 26.428 1.00 36.00 212 ASN A C 1
ATOM 1778 O O . ASN A 1 212 ? 0.666 -16.764 26.913 1.00 36.00 212 ASN A O 1
ATOM 1782 N N . GLU A 1 213 ? 1.285 -15.155 25.447 1.00 38.69 213 GLU A N 1
ATOM 1783 C CA . GLU A 1 213 ? 0.089 -15.113 24.611 1.00 38.69 213 GLU A CA 1
ATOM 1784 C C . GLU A 1 213 ? 0.049 -16.342 23.694 1.00 38.69 213 GLU A C 1
ATOM 1786 O O . GLU A 1 213 ? 0.426 -16.285 22.529 1.00 38.69 213 GLU A O 1
ATOM 1791 N N . ASP A 1 214 ? -0.434 -17.471 24.211 1.00 33.47 214 ASP A N 1
ATOM 1792 C CA . ASP A 1 214 ? -0.997 -18.506 23.347 1.00 33.47 214 ASP A CA 1
ATOM 1793 C C . ASP A 1 214 ? -2.491 -18.225 23.164 1.00 33.47 214 ASP A C 1
ATOM 1795 O O . ASP A 1 214 ? -3.300 -18.358 24.089 1.00 33.47 214 ASP A O 1
ATOM 1799 N N . ASN A 1 215 ? -2.850 -17.866 21.929 1.00 36.16 215 ASN A N 1
ATOM 1800 C CA . ASN A 1 215 ? -4.182 -17.527 21.406 1.00 36.16 215 ASN A CA 1
ATOM 1801 C C . ASN A 1 215 ? -5.257 -18.635 21.527 1.00 36.16 215 ASN A C 1
ATOM 1803 O O . ASN A 1 215 ? -6.277 -18.592 20.848 1.00 36.16 215 ASN A O 1
ATOM 1807 N N . ASN A 1 216 ? -5.071 -19.628 22.400 1.00 36.19 216 ASN A N 1
ATOM 1808 C CA . ASN A 1 216 ? -5.943 -20.797 22.533 1.00 36.19 216 ASN A CA 1
ATOM 1809 C C . ASN A 1 216 ? -6.443 -21.069 23.962 1.00 36.19 216 ASN A C 1
ATOM 1811 O O . ASN A 1 216 ? -6.937 -22.168 24.240 1.00 36.19 216 ASN A O 1
ATOM 1815 N N . LYS A 1 217 ? -6.403 -20.093 24.883 1.00 44.38 217 LYS A N 1
ATOM 1816 C CA . LYS A 1 217 ? -7.173 -20.209 26.136 1.00 44.38 217 LYS A CA 1
ATOM 1817 C C . LYS A 1 217 ? -8.670 -20.094 25.818 1.00 44.38 217 LYS A C 1
ATOM 1819 O O . LYS A 1 217 ? -9.240 -19.010 25.773 1.00 44.38 217 LYS A O 1
ATOM 1824 N N . LYS A 1 218 ? -9.268 -21.264 25.555 1.00 45.94 218 LYS A N 1
ATOM 1825 C CA . LYS A 1 218 ? -10.705 -21.541 25.427 1.00 45.94 218 LYS A CA 1
ATOM 1826 C C . LYS A 1 218 ? -11.531 -20.635 26.338 1.00 45.94 218 LYS A C 1
ATOM 1828 O O . LYS A 1 218 ? -11.183 -20.483 27.507 1.00 45.94 218 LYS A O 1
ATOM 1833 N N . ASN A 1 219 ? -12.651 -20.148 25.799 1.00 51.03 219 ASN A N 1
ATOM 1834 C CA . ASN A 1 219 ? -13.810 -19.579 26.494 1.00 51.03 219 ASN A CA 1
ATOM 1835 C C . ASN A 1 219 ? -14.192 -20.402 27.739 1.00 51.03 219 ASN A C 1
ATOM 1837 O O . ASN A 1 219 ? -15.105 -21.223 27.700 1.00 51.03 219 ASN A O 1
ATOM 1841 N N . LEU A 1 220 ? -13.478 -20.224 28.843 1.00 67.88 220 LEU A N 1
ATOM 1842 C CA . LEU A 1 220 ? -13.784 -20.866 30.109 1.00 67.88 220 LEU A CA 1
ATOM 1843 C C . LEU A 1 220 ? -14.630 -19.876 30.893 1.00 67.88 220 LEU A C 1
ATOM 1845 O O . LEU A 1 220 ? -14.125 -18.904 31.452 1.00 67.88 220 LEU A O 1
ATOM 1849 N N . SER A 1 221 ? -15.938 -20.122 30.883 1.00 78.19 221 SER A N 1
ATOM 1850 C CA . SER A 1 221 ? -16.868 -19.488 31.809 1.00 78.19 221 SER A CA 1
ATOM 1851 C C . SER A 1 221 ? -16.345 -19.642 33.238 1.00 78.19 221 SER A C 1
ATOM 1853 O O . SER A 1 221 ? -15.963 -20.744 33.644 1.00 78.19 221 SER A O 1
ATOM 1855 N N . ARG A 1 222 ? -16.339 -18.556 34.006 1.00 83.06 222 ARG A N 1
ATOM 1856 C CA . ARG A 1 222 ? -15.899 -18.549 35.401 1.00 83.06 222 ARG A CA 1
ATOM 1857 C C . ARG A 1 222 ? -17.079 -18.759 36.320 1.00 83.06 222 ARG A C 1
ATOM 1859 O O . ARG A 1 222 ? -18.050 -18.015 36.258 1.00 83.06 222 ARG A O 1
ATOM 1866 N N . ASN A 1 223 ? -16.971 -19.753 37.190 1.00 87.06 223 ASN A N 1
ATOM 1867 C CA . ASN A 1 223 ? -17.954 -20.003 38.229 1.00 87.06 223 ASN A CA 1
ATOM 1868 C C . ASN A 1 223 ? -17.503 -19.271 39.498 1.00 87.06 223 ASN A C 1
ATOM 1870 O O . ASN A 1 223 ? -16.536 -19.678 40.133 1.00 87.06 223 ASN A O 1
ATOM 1874 N N . ILE A 1 224 ? -18.162 -18.167 39.838 1.00 88.19 224 ILE A N 1
ATOM 1875 C CA . ILE A 1 224 ? -17.835 -17.333 40.992 1.00 88.19 224 ILE A CA 1
ATOM 1876 C C . ILE A 1 224 ? -18.921 -17.485 42.049 1.00 88.19 224 ILE A C 1
ATOM 1878 O O . ILE A 1 224 ? -20.061 -17.068 41.868 1.00 88.19 224 ILE A O 1
ATOM 1882 N N . LYS A 1 225 ? -18.561 -18.024 43.205 1.00 88.81 225 LYS A N 1
ATOM 1883 C CA . LYS A 1 225 ? -19.403 -18.030 44.394 1.00 88.81 225 LYS A CA 1
ATOM 1884 C C . LYS A 1 225 ? -19.385 -16.650 45.045 1.00 88.81 225 LYS A C 1
ATOM 1886 O O . LYS A 1 225 ? -18.322 -16.145 45.401 1.00 88.81 225 LYS A O 1
ATOM 1891 N N . ILE A 1 226 ? -20.564 -16.073 45.244 1.00 90.25 226 ILE A N 1
ATOM 1892 C CA . ILE A 1 226 ? -20.768 -14.877 46.061 1.00 90.25 226 ILE A CA 1
ATOM 1893 C C . ILE A 1 226 ? -21.197 -15.311 47.456 1.00 90.25 226 ILE A C 1
ATOM 1895 O O . ILE A 1 226 ? -22.142 -16.087 47.617 1.00 90.25 226 ILE A O 1
ATOM 1899 N N . ILE A 1 227 ? -20.536 -14.769 48.471 1.00 88.88 227 ILE A N 1
ATOM 1900 C CA . ILE A 1 227 ? -20.901 -14.930 49.872 1.00 88.88 227 ILE A CA 1
ATOM 1901 C C . ILE A 1 227 ? -21.134 -13.543 50.469 1.00 88.88 227 ILE A C 1
ATOM 1903 O O . ILE A 1 227 ? -20.203 -12.756 50.600 1.00 88.88 227 ILE A O 1
ATOM 1907 N N . LEU A 1 228 ? -22.376 -13.257 50.850 1.00 89.31 228 LEU A N 1
ATOM 1908 C CA . LEU A 1 228 ? -22.767 -12.037 51.552 1.00 89.31 228 LEU A CA 1
ATOM 1909 C C . LEU A 1 228 ? -22.947 -12.328 53.037 1.00 89.31 228 LEU A C 1
ATOM 1911 O O . LEU A 1 228 ? -23.726 -13.208 53.408 1.00 89.31 228 LEU A O 1
ATOM 1915 N N . THR A 1 229 ? -22.252 -11.584 53.889 1.00 87.69 229 THR A N 1
ATOM 1916 C CA . THR A 1 229 ? -22.304 -11.746 55.345 1.00 87.69 229 THR A CA 1
ATOM 1917 C C . THR A 1 229 ? -22.717 -10.453 56.033 1.00 87.69 229 THR A C 1
ATOM 1919 O O . THR A 1 229 ? -22.320 -9.361 55.635 1.00 87.69 229 THR A O 1
ATOM 1922 N N . ASN A 1 230 ? -23.523 -10.578 57.086 1.00 86.00 230 ASN A N 1
ATOM 1923 C CA . ASN A 1 230 ? -23.806 -9.509 58.041 1.00 86.00 230 ASN A CA 1
ATOM 1924 C C . ASN A 1 230 ? -24.021 -10.132 59.422 1.00 86.00 230 ASN A C 1
ATOM 1926 O O . ASN A 1 230 ? -25.066 -10.743 59.672 1.00 86.00 230 ASN A O 1
ATOM 1930 N N . LYS A 1 231 ? -23.037 -9.970 60.314 1.00 82.44 231 LYS A N 1
ATOM 1931 C CA . LYS A 1 231 ? -22.989 -10.662 61.616 1.00 82.44 231 LYS A CA 1
ATOM 1932 C C . LYS A 1 231 ? -23.159 -12.178 61.400 1.00 82.44 231 LYS A C 1
ATOM 1934 O O . LYS A 1 231 ? -22.408 -12.751 60.618 1.00 82.44 231 LYS A O 1
ATOM 1939 N N . ASP A 1 232 ? -24.172 -12.796 62.004 1.00 77.56 232 ASP A N 1
ATOM 1940 C CA . ASP A 1 232 ? -24.433 -14.241 61.903 1.00 77.56 232 ASP A CA 1
ATOM 1941 C C . ASP A 1 232 ? -25.191 -14.652 60.628 1.00 77.56 232 ASP A C 1
ATOM 1943 O O . ASP A 1 232 ? -25.369 -15.838 60.352 1.00 77.56 232 ASP A O 1
ATOM 1947 N N . LYS A 1 233 ? -25.672 -13.687 59.833 1.00 82.06 233 LYS A N 1
ATOM 1948 C CA . LYS A 1 233 ? -26.415 -13.973 58.600 1.00 82.06 233 LYS A CA 1
ATOM 1949 C C . LYS A 1 233 ? -25.450 -14.160 57.438 1.00 82.06 233 LYS A C 1
ATOM 1951 O O . LYS A 1 233 ? -24.623 -13.286 57.179 1.00 82.06 233 LYS A O 1
ATOM 1956 N N . LYS A 1 234 ? -25.606 -15.265 56.708 1.00 86.94 234 LYS A N 1
ATOM 1957 C CA . LYS A 1 234 ? -24.814 -15.612 55.525 1.00 86.94 234 LYS A CA 1
ATOM 1958 C C . LYS A 1 234 ? -25.736 -15.995 54.371 1.00 86.94 234 LYS A C 1
ATOM 1960 O O . LYS A 1 234 ? -26.575 -16.875 54.528 1.00 86.94 234 LYS A O 1
ATOM 1965 N N . TYR A 1 235 ? -25.535 -15.368 53.219 1.00 87.75 235 TYR A N 1
ATOM 1966 C CA . TYR A 1 235 ? -26.253 -15.641 51.976 1.00 87.75 235 TYR A CA 1
ATOM 1967 C C . TYR A 1 235 ? -25.251 -16.053 50.907 1.00 87.75 235 TYR A C 1
ATOM 1969 O O . TYR A 1 235 ? -24.173 -15.466 50.807 1.00 87.75 235 TYR A O 1
ATOM 1977 N N . ILE A 1 236 ? -25.575 -17.091 50.141 1.00 87.12 236 ILE A N 1
ATOM 1978 C CA . ILE A 1 236 ? -24.665 -17.683 49.160 1.00 87.12 236 ILE A CA 1
ATOM 1979 C C . ILE A 1 236 ? -25.393 -17.788 47.825 1.00 87.12 236 ILE A C 1
ATOM 1981 O O . ILE A 1 236 ? -26.532 -18.243 47.766 1.00 87.12 236 ILE A O 1
ATOM 1985 N N . SER A 1 237 ? -24.734 -17.383 46.748 1.00 89.50 237 SER A N 1
ATOM 1986 C CA . SER A 1 237 ? -25.209 -17.567 45.375 1.00 89.50 237 SER A CA 1
ATOM 1987 C C . SER A 1 237 ? -24.028 -17.783 44.439 1.00 89.50 237 SER A C 1
ATOM 1989 O O . SER A 1 237 ? -22.878 -17.573 44.823 1.00 89.50 237 SER A O 1
ATOM 1991 N N . THR A 1 238 ? -24.308 -18.227 43.222 1.00 89.06 238 THR A N 1
ATOM 1992 C CA . THR A 1 238 ? -23.296 -18.568 42.225 1.00 89.06 238 THR A CA 1
ATOM 1993 C C . THR A 1 238 ? -23.506 -17.727 40.975 1.00 89.06 238 THR A C 1
ATOM 1995 O O . THR A 1 238 ? -24.613 -17.661 40.447 1.00 89.06 238 THR A O 1
ATOM 1998 N N . LEU A 1 239 ? -22.444 -17.086 40.496 1.00 90.12 239 LEU A N 1
ATOM 1999 C CA . LEU A 1 239 ? -22.384 -16.418 39.203 1.00 90.12 239 LEU A CA 1
ATOM 2000 C C . LEU A 1 239 ? -21.628 -17.292 38.215 1.00 90.12 239 LEU A C 1
ATOM 2002 O O . LEU A 1 239 ? -20.555 -17.800 38.530 1.00 90.12 239 LEU A O 1
ATOM 2006 N N . ILE A 1 240 ? -22.137 -17.398 37.000 1.00 89.88 240 ILE A N 1
ATOM 2007 C CA . ILE A 1 240 ? -21.412 -17.972 35.873 1.00 89.88 240 ILE A CA 1
ATOM 2008 C C . ILE A 1 240 ? -21.144 -16.829 34.904 1.00 89.88 240 ILE A C 1
ATOM 2010 O O . ILE A 1 240 ? -22.050 -16.345 34.223 1.00 89.88 240 ILE A O 1
ATOM 2014 N N . LEU A 1 241 ? -19.894 -16.372 34.888 1.00 88.75 241 LEU A N 1
ATOM 2015 C CA . LEU A 1 241 ? -19.437 -15.276 34.046 1.00 88.75 241 LEU A CA 1
ATOM 2016 C C . LEU A 1 241 ? -18.840 -15.836 32.761 1.00 88.75 241 LEU A C 1
ATOM 2018 O O . LEU A 1 241 ? -17.814 -16.515 32.802 1.00 88.75 241 LEU A O 1
ATOM 2022 N N . SER A 1 242 ? -19.450 -15.538 31.622 1.00 85.94 242 SER A N 1
ATOM 2023 C CA . SER A 1 242 ? -18.918 -15.930 30.313 1.00 85.94 242 SER A CA 1
ATOM 2024 C C . SER A 1 242 ? -18.311 -14.725 29.589 1.00 85.94 242 SER A C 1
ATOM 2026 O O . SER A 1 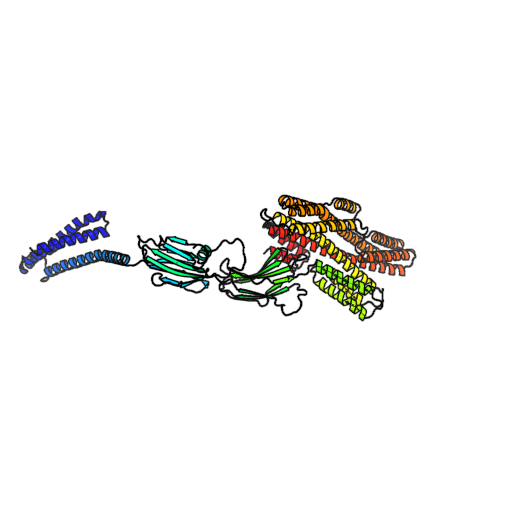242 ? -18.855 -13.626 29.684 1.00 85.94 242 SER A O 1
ATOM 2028 N N . PRO A 1 243 ? -17.196 -14.879 28.857 1.00 83.62 243 PRO A N 1
ATOM 2029 C CA . PRO A 1 243 ? -16.725 -13.811 27.984 1.00 83.62 243 PRO A CA 1
ATOM 2030 C C . PRO A 1 243 ? -17.772 -13.531 26.898 1.00 83.62 243 PRO A C 1
ATOM 2032 O O . PRO A 1 243 ? -18.367 -14.456 26.343 1.00 83.62 243 PRO A O 1
ATOM 2035 N N . THR A 1 244 ? -18.000 -12.255 26.596 1.00 85.56 244 THR A N 1
ATOM 2036 C CA . THR A 1 244 ? -18.861 -11.834 25.485 1.00 85.56 244 THR A CA 1
ATOM 2037 C C . THR A 1 244 ? -18.273 -12.367 24.180 1.00 85.56 244 THR A C 1
ATOM 2039 O O . THR A 1 244 ? -17.079 -12.206 23.918 1.00 85.56 244 THR A O 1
ATOM 2042 N N . SER A 1 245 ? -19.096 -13.027 23.364 1.00 82.25 245 SER A N 1
ATOM 2043 C CA . SER A 1 245 ? -18.647 -13.622 22.105 1.00 82.25 245 SER A CA 1
ATOM 2044 C C . SER A 1 245 ? -18.114 -12.564 21.143 1.00 82.25 245 SER A C 1
ATOM 2046 O O . SER A 1 245 ? -18.772 -11.558 20.878 1.00 82.25 245 SER A O 1
ATOM 2048 N N . LYS A 1 246 ? -16.923 -12.821 20.594 1.00 85.81 246 LYS A N 1
ATOM 2049 C CA . LYS A 1 246 ? -16.380 -12.042 19.478 1.00 85.81 246 LYS A CA 1
ATOM 2050 C C . LYS A 1 246 ? -17.221 -12.288 18.214 1.00 85.81 246 LYS A C 1
ATOM 2052 O O . LYS A 1 246 ? -17.752 -13.392 18.065 1.00 85.81 246 LYS A O 1
ATOM 2057 N N . PRO A 1 247 ? -17.316 -11.307 17.299 1.00 87.94 247 PRO A N 1
ATOM 2058 C CA . PRO A 1 247 ? -17.886 -11.524 15.975 1.00 87.94 247 PRO A CA 1
ATOM 2059 C C . PRO A 1 247 ? -17.216 -12.707 15.270 1.00 87.94 247 PRO A C 1
ATOM 2061 O O . PRO A 1 247 ? -15.993 -12.857 15.314 1.00 87.94 247 PRO A O 1
ATOM 2064 N N . ILE A 1 248 ? -18.017 -13.530 14.603 1.00 90.25 248 ILE A N 1
ATOM 2065 C CA . ILE A 1 248 ? -17.546 -14.577 13.701 1.00 90.25 248 ILE A CA 1
ATOM 2066 C C . ILE A 1 248 ? -17.390 -13.929 12.330 1.00 90.25 248 ILE A C 1
ATOM 2068 O O . ILE A 1 248 ? -18.361 -13.401 11.791 1.00 90.25 248 ILE A O 1
ATOM 2072 N N . VAL A 1 249 ? -16.173 -13.955 11.790 1.00 90.88 249 VAL A N 1
ATOM 2073 C CA . VAL A 1 249 ? -15.833 -13.351 10.499 1.00 90.88 249 VAL A CA 1
ATOM 2074 C C . VAL A 1 249 ? -15.291 -14.441 9.588 1.00 90.88 249 VAL A C 1
ATOM 2076 O O . VAL A 1 249 ? -14.241 -15.022 9.862 1.00 90.88 249 VAL A O 1
ATOM 2079 N N . ASN A 1 250 ? -15.987 -14.688 8.487 1.00 90.31 250 ASN A N 1
ATOM 2080 C CA . ASN A 1 250 ? -15.533 -15.571 7.426 1.00 90.31 250 ASN A CA 1
ATOM 2081 C C . ASN A 1 250 ? -15.144 -14.727 6.214 1.00 90.31 250 ASN A C 1
ATOM 2083 O O . ASN A 1 250 ? -15.877 -13.820 5.824 1.00 90.31 250 ASN A O 1
ATOM 2087 N N . ILE A 1 251 ? -13.982 -15.037 5.644 1.00 89.38 251 ILE A N 1
ATOM 2088 C CA . ILE A 1 251 ? -13.519 -14.475 4.379 1.00 89.38 251 ILE A CA 1
ATOM 2089 C C . ILE A 1 251 ? -13.185 -15.629 3.444 1.00 89.38 251 ILE A C 1
ATOM 2091 O O . ILE A 1 251 ? -12.442 -16.543 3.809 1.00 89.38 251 ILE A O 1
ATOM 2095 N N . GLU A 1 252 ? -13.713 -15.570 2.234 1.00 86.12 252 GLU A N 1
ATOM 2096 C CA . GLU A 1 252 ? -13.382 -16.489 1.156 1.00 86.12 252 GLU A CA 1
ATOM 2097 C C . GLU A 1 252 ? -12.987 -15.678 -0.076 1.00 86.12 252 GLU A C 1
ATOM 2099 O O . GLU A 1 252 ? -13.437 -14.549 -0.274 1.00 86.12 252 GLU A O 1
ATOM 2104 N N . SER A 1 253 ? -12.082 -16.216 -0.893 1.00 77.88 253 SER A N 1
ATOM 2105 C CA . SER A 1 253 ? -11.804 -15.598 -2.186 1.00 77.88 253 SER A CA 1
ATOM 2106 C C . SER A 1 253 ? -12.886 -16.031 -3.164 1.00 77.88 253 SER A C 1
ATOM 2108 O O . SER A 1 253 ? -13.040 -17.227 -3.397 1.00 77.88 253 SER A O 1
ATOM 2110 N N . ALA A 1 254 ? -13.555 -15.068 -3.799 1.00 71.50 254 ALA A N 1
ATOM 2111 C CA . ALA A 1 254 ? -14.581 -15.328 -4.812 1.00 71.50 254 ALA A CA 1
ATOM 2112 C C . ALA A 1 254 ? -14.024 -16.019 -6.083 1.00 71.50 254 ALA A C 1
ATOM 2114 O O . ALA A 1 254 ? -14.775 -16.419 -6.966 1.00 71.50 254 ALA A O 1
ATOM 2115 N N . ASN A 1 255 ? -12.695 -16.165 -6.191 1.00 61.16 255 ASN A N 1
ATOM 2116 C CA . ASN A 1 255 ? -12.001 -16.816 -7.308 1.00 61.16 255 ASN A CA 1
ATOM 2117 C C . ASN A 1 255 ? -11.712 -18.316 -7.061 1.00 61.16 255 ASN A C 1
ATOM 2119 O O . ASN A 1 255 ? -10.923 -18.906 -7.800 1.00 61.16 255 ASN A O 1
ATOM 2123 N N . SER A 1 256 ? -12.292 -18.932 -6.024 1.00 48.44 256 SER A N 1
ATOM 2124 C CA . SER A 1 256 ? -11.976 -20.298 -5.568 1.00 48.44 256 SER A CA 1
ATOM 2125 C C . SER A 1 256 ? -12.239 -21.410 -6.596 1.00 48.44 256 SER A C 1
ATOM 2127 O O . SER A 1 256 ? -11.592 -22.454 -6.518 1.00 48.44 256 SER A O 1
ATOM 2129 N N . ASP A 1 257 ? -13.096 -21.180 -7.596 1.00 41.47 257 ASP A N 1
ATOM 2130 C CA . ASP A 1 257 ? -13.496 -22.212 -8.566 1.00 41.47 257 ASP A CA 1
ATOM 2131 C C . ASP A 1 257 ? -12.639 -22.286 -9.847 1.00 41.47 257 ASP A C 1
ATOM 2133 O O . ASP A 1 257 ? -12.837 -23.186 -10.664 1.00 41.47 257 ASP A O 1
ATOM 2137 N N . ASN A 1 258 ? -11.632 -21.419 -10.028 1.00 35.06 258 ASN A N 1
ATOM 2138 C CA . ASN A 1 258 ? -10.680 -21.520 -11.144 1.00 35.06 258 ASN A CA 1
ATOM 2139 C C . ASN A 1 258 ? -9.263 -21.859 -10.653 1.00 35.06 258 ASN A C 1
ATOM 2141 O O . ASN A 1 258 ? -8.431 -20.992 -10.419 1.00 35.06 258 ASN A O 1
ATOM 2145 N N . ILE A 1 259 ? -9.046 -23.165 -10.488 1.00 38.25 259 ILE A N 1
ATOM 2146 C CA . ILE A 1 259 ? -7.883 -23.963 -10.919 1.00 38.25 259 ILE A CA 1
ATOM 2147 C C . ILE A 1 259 ? -6.563 -23.180 -11.114 1.00 38.25 259 ILE A C 1
ATOM 2149 O O . ILE A 1 259 ? -6.426 -22.374 -12.029 1.00 38.25 259 ILE A O 1
ATOM 2153 N N . ASP A 1 260 ? -5.559 -23.586 -10.326 1.00 36.38 260 ASP A N 1
ATOM 2154 C CA . ASP A 1 260 ? -4.170 -23.111 -10.263 1.00 36.38 260 ASP A CA 1
ATOM 2155 C C . ASP A 1 260 ? -3.989 -21.684 -9.713 1.00 36.38 260 ASP A C 1
ATOM 2157 O O . ASP A 1 260 ? -4.364 -20.696 -10.330 1.00 36.38 260 ASP A O 1
ATOM 2161 N N . PHE A 1 261 ? -3.267 -21.565 -8.590 1.00 44.25 261 PHE A N 1
ATOM 2162 C CA . PHE A 1 261 ? -2.705 -20.319 -8.034 1.00 44.25 261 PHE A CA 1
ATOM 2163 C C . PHE A 1 261 ? -1.652 -19.663 -8.966 1.00 44.25 261 PHE A C 1
ATOM 2165 O O . PHE A 1 261 ? -0.590 -19.216 -8.528 1.00 44.25 261 PHE A O 1
ATOM 2172 N N . LYS A 1 262 ? -1.895 -19.629 -10.276 1.00 46.59 262 LYS A N 1
ATOM 2173 C CA . LYS A 1 262 ? -1.090 -18.916 -11.257 1.00 46.59 262 LYS A CA 1
ATOM 2174 C C . LYS A 1 262 ? -1.766 -17.582 -11.544 1.00 46.59 262 LYS A C 1
ATOM 2176 O O . LYS A 1 262 ? -2.715 -17.502 -12.305 1.00 46.59 262 LYS A O 1
ATOM 2181 N N . GLU A 1 263 ? -1.167 -16.545 -10.961 1.00 52.81 263 GLU A N 1
ATOM 2182 C CA . GLU A 1 263 ? -1.218 -15.160 -11.446 1.00 52.81 263 GLU A CA 1
ATOM 2183 C C . GLU A 1 263 ? -2.503 -14.384 -11.119 1.00 52.81 263 GLU A C 1
ATOM 2185 O O . GLU A 1 263 ? -3.379 -14.180 -11.950 1.00 52.81 263 GLU A O 1
ATOM 2190 N N . LEU A 1 264 ? -2.568 -13.838 -9.901 1.00 48.94 264 LEU A N 1
ATOM 2191 C CA . LEU A 1 264 ? -3.563 -12.827 -9.542 1.00 48.94 264 LEU A CA 1
ATOM 2192 C C . LEU A 1 264 ? -2.948 -11.433 -9.717 1.00 48.94 264 LEU A C 1
ATOM 2194 O O . LEU A 1 264 ? -2.099 -11.022 -8.925 1.00 48.94 264 LEU A O 1
ATOM 2198 N N . GLN A 1 265 ? -3.358 -10.696 -10.754 1.00 51.69 265 GLN A N 1
ATOM 2199 C CA . GLN A 1 265 ? -2.947 -9.303 -10.945 1.00 51.69 265 GLN A CA 1
ATOM 2200 C C . GLN A 1 265 ? -4.141 -8.355 -11.049 1.00 51.69 265 GLN A C 1
ATOM 2202 O O . GLN A 1 265 ? -4.949 -8.393 -11.969 1.00 51.69 265 GLN A O 1
ATOM 2207 N N . GLY A 1 266 ? -4.185 -7.448 -10.079 1.00 50.19 266 GLY A N 1
ATOM 2208 C CA . GLY A 1 266 ? -4.808 -6.144 -10.165 1.00 50.19 266 GLY A CA 1
ATOM 2209 C C . GLY A 1 266 ? -6.094 -5.952 -9.373 1.00 50.19 266 GLY A C 1
ATOM 2210 O O . GLY A 1 266 ? -6.313 -4.850 -8.869 1.00 50.19 266 GLY A O 1
ATOM 2211 N N . LYS A 1 267 ? -6.898 -7.003 -9.193 1.00 58.88 267 LYS A N 1
ATOM 2212 C CA . LYS A 1 267 ? -8.112 -7.000 -8.366 1.00 58.88 267 LYS A CA 1
ATOM 2213 C C . LYS A 1 267 ? -8.303 -8.367 -7.710 1.00 58.88 267 LYS A C 1
ATOM 2215 O O . LYS A 1 267 ? -8.211 -9.388 -8.385 1.00 58.88 267 LYS A O 1
ATOM 2220 N N . LEU A 1 268 ? -8.551 -8.381 -6.407 1.00 70.44 268 LEU A N 1
ATOM 2221 C CA . LEU A 1 268 ? -8.951 -9.554 -5.635 1.00 70.44 268 LEU A CA 1
ATOM 2222 C C . LEU A 1 268 ? -10.370 -9.325 -5.140 1.00 70.44 268 LEU A C 1
ATOM 2224 O O . LEU A 1 268 ? -10.661 -8.251 -4.629 1.00 70.44 268 LEU A O 1
ATOM 2228 N N . ASN A 1 269 ? -11.231 -10.321 -5.281 1.00 77.88 269 ASN A N 1
ATOM 2229 C CA . ASN A 1 269 ? -12.603 -10.241 -4.806 1.00 77.88 269 ASN A CA 1
ATOM 2230 C C . ASN A 1 269 ? -12.783 -11.209 -3.645 1.00 77.88 269 ASN A C 1
ATOM 2232 O O . ASN A 1 269 ? -12.282 -12.342 -3.684 1.00 77.88 269 ASN A O 1
ATOM 2236 N N . PHE A 1 270 ? -13.483 -10.738 -2.621 1.00 83.19 270 PHE A N 1
ATOM 2237 C CA . PHE A 1 270 ? -13.727 -11.491 -1.405 1.00 83.19 270 PHE A CA 1
ATOM 2238 C C . PHE A 1 270 ? -15.213 -11.565 -1.095 1.00 83.19 270 PHE A C 1
ATOM 2240 O O . PHE A 1 270 ? -15.910 -10.546 -1.130 1.00 83.19 270 PHE A O 1
ATOM 2247 N N . ASP A 1 271 ? -15.635 -12.762 -0.714 1.00 88.44 271 ASP A N 1
ATOM 2248 C CA . ASP A 1 271 ? -16.909 -12.998 -0.061 1.00 88.44 271 ASP A CA 1
ATOM 2249 C C . ASP A 1 271 ? -16.685 -12.907 1.444 1.00 88.44 271 ASP A C 1
ATOM 2251 O O . ASP A 1 271 ? -15.817 -13.581 2.005 1.00 88.44 271 ASP A O 1
ATOM 2255 N N . ILE A 1 272 ? -17.424 -12.015 2.098 1.00 90.31 272 ILE A N 1
ATOM 2256 C CA . ILE A 1 272 ? -17.271 -11.734 3.526 1.00 90.31 272 ILE A CA 1
ATOM 2257 C C . ILE A 1 272 ? -18.620 -11.925 4.200 1.00 90.31 272 ILE A C 1
ATOM 2259 O O . ILE A 1 272 ? -19.588 -11.257 3.840 1.00 90.31 272 ILE A O 1
ATOM 2263 N N . ASP A 1 273 ? -18.663 -12.810 5.194 1.00 92.00 273 ASP A N 1
ATOM 2264 C CA . ASP A 1 273 ? -19.820 -13.041 6.063 1.00 92.00 273 ASP A CA 1
ATOM 2265 C C . ASP A 1 273 ? -19.410 -12.775 7.514 1.00 92.00 273 ASP A C 1
ATOM 2267 O O . ASP A 1 273 ? -18.491 -13.400 8.050 1.00 92.00 273 ASP A O 1
ATOM 2271 N N . VAL A 1 274 ? -20.085 -11.819 8.144 1.00 91.69 274 VAL A N 1
ATOM 2272 C CA . VAL A 1 274 ? -19.884 -11.429 9.537 1.00 91.69 274 VAL A CA 1
ATOM 2273 C C . VAL A 1 274 ? -21.170 -11.668 10.302 1.00 91.69 274 VAL A C 1
ATOM 2275 O O . VAL A 1 274 ? -22.224 -11.153 9.929 1.00 91.69 274 VAL A O 1
ATOM 2278 N N . LYS A 1 275 ? -21.064 -12.375 11.428 1.00 91.56 275 LYS A N 1
ATOM 2279 C CA . LYS A 1 275 ? -22.155 -12.572 12.389 1.00 91.56 275 LYS A CA 1
ATOM 2280 C C . LYS A 1 275 ? -21.694 -12.194 13.782 1.00 91.56 275 LYS A C 1
ATOM 2282 O O . LYS A 1 275 ? -20.669 -12.682 14.256 1.00 91.56 275 LYS A O 1
ATOM 2287 N N . SER A 1 276 ? -22.459 -11.352 14.458 1.00 88.62 276 SER A N 1
ATOM 2288 C CA . SER A 1 276 ? -22.110 -10.832 15.773 1.00 88.62 276 SER A CA 1
ATOM 2289 C C . SER A 1 276 ? -23.309 -10.814 16.714 1.00 88.62 276 SER A C 1
ATOM 2291 O O . SER A 1 276 ? -24.442 -10.576 16.313 1.00 88.62 276 SER A O 1
ATOM 2293 N N . THR A 1 277 ? -23.045 -11.032 18.000 1.00 83.44 277 THR A N 1
ATOM 2294 C CA . THR A 1 277 ? -24.012 -10.821 19.089 1.00 83.44 277 THR A CA 1
ATOM 2295 C C . THR A 1 277 ? -23.982 -9.387 19.624 1.00 83.44 277 THR A C 1
ATOM 2297 O O . THR A 1 277 ? -24.877 -8.984 20.360 1.00 83.44 277 THR A O 1
ATOM 2300 N N . VAL A 1 278 ? -22.943 -8.623 19.274 1.00 86.12 278 VAL A N 1
ATOM 2301 C CA . VAL A 1 278 ? -22.751 -7.209 19.627 1.00 86.12 278 VAL A CA 1
ATOM 2302 C C . VAL A 1 278 ? -22.845 -6.376 18.343 1.00 86.12 278 VAL A C 1
ATOM 2304 O O . VAL A 1 278 ? -22.235 -6.776 17.349 1.00 86.12 278 VAL A O 1
ATOM 2307 N N . PRO A 1 279 ? -23.550 -5.231 18.324 1.00 88.00 279 PRO A N 1
ATOM 2308 C CA . PRO A 1 279 ? -23.661 -4.412 17.120 1.00 88.00 279 PRO A CA 1
ATOM 2309 C C . PRO A 1 279 ? -22.296 -4.035 16.534 1.00 88.00 279 PRO A C 1
ATOM 2311 O O . PRO A 1 279 ? -21.370 -3.666 17.267 1.00 88.00 279 PRO A O 1
ATOM 2314 N N . LEU A 1 280 ? -22.187 -4.135 15.214 1.00 89.00 280 LEU A N 1
ATOM 2315 C CA . LEU A 1 280 ? -21.011 -3.777 14.436 1.00 89.00 280 LEU A CA 1
ATOM 2316 C C . LEU A 1 280 ? -20.917 -2.257 14.282 1.00 89.00 280 LEU A C 1
ATOM 2318 O O . LEU A 1 280 ? -21.927 -1.568 14.183 1.00 89.00 280 LEU A O 1
ATOM 2322 N N . THR A 1 281 ? -19.691 -1.744 14.241 1.00 88.56 281 THR A N 1
ATOM 2323 C CA . THR A 1 281 ? -19.387 -0.334 13.937 1.00 88.56 281 THR A CA 1
ATOM 2324 C C . THR A 1 281 ? -18.650 -0.193 12.619 1.00 88.56 281 THR A C 1
ATOM 2326 O O . THR A 1 281 ? -18.894 0.753 11.875 1.00 88.56 281 THR A O 1
ATOM 2329 N N . LEU A 1 282 ? -17.769 -1.142 12.307 1.00 86.62 282 LEU A N 1
ATOM 2330 C CA . LEU A 1 282 ? -16.948 -1.118 11.105 1.00 86.62 282 LEU A CA 1
ATOM 2331 C C . LEU A 1 282 ? -16.611 -2.547 10.688 1.00 86.62 282 LEU A C 1
ATOM 2333 O O . LEU A 1 282 ? -16.181 -3.355 11.512 1.00 86.62 282 LEU A O 1
ATOM 2337 N N . VAL A 1 283 ? -16.774 -2.843 9.404 1.00 88.38 283 VAL A N 1
ATOM 2338 C CA . VAL A 1 283 ? -16.171 -4.015 8.768 1.00 88.38 283 VAL A CA 1
ATOM 2339 C C . VAL A 1 283 ? -15.146 -3.516 7.763 1.00 88.38 283 VAL A C 1
ATOM 2341 O O . VAL A 1 283 ? -15.443 -2.662 6.926 1.00 88.38 283 VAL A O 1
ATOM 2344 N N . GLU A 1 284 ? -13.934 -4.042 7.848 1.00 88.88 284 GLU A N 1
ATOM 2345 C CA . GLU A 1 284 ? -12.800 -3.630 7.027 1.00 88.88 284 GLU A CA 1
ATOM 2346 C C . GLU A 1 284 ? -11.972 -4.839 6.584 1.00 88.88 284 GLU A C 1
ATOM 2348 O O . GLU A 1 284 ? -11.972 -5.897 7.215 1.00 88.88 284 GLU A O 1
ATOM 2353 N N . LEU A 1 285 ? -11.239 -4.670 5.488 1.00 85.19 285 LEU A N 1
ATOM 2354 C CA . LEU A 1 285 ? -10.123 -5.538 5.146 1.00 85.19 285 LEU A CA 1
ATOM 2355 C C . LEU A 1 285 ? -8.862 -4.956 5.759 1.00 85.19 285 LEU A C 1
ATOM 2357 O O . LEU A 1 285 ? -8.558 -3.785 5.570 1.00 85.19 285 LEU A O 1
ATOM 2361 N N . SER A 1 286 ? -8.099 -5.793 6.433 1.00 83.81 286 SER A N 1
ATOM 2362 C CA . SER A 1 286 ? -6.763 -5.495 6.905 1.00 83.81 286 SER A CA 1
ATOM 2363 C C . SER A 1 286 ? -5.781 -6.217 5.994 1.00 83.81 286 SER A C 1
ATOM 2365 O O . SER A 1 286 ? -5.795 -7.446 5.870 1.00 83.81 286 SER A O 1
ATOM 2367 N N . ILE A 1 287 ? -4.979 -5.433 5.284 1.00 81.12 287 ILE A N 1
ATOM 2368 C CA . ILE A 1 287 ? -4.029 -5.914 4.294 1.00 81.12 287 ILE A CA 1
ATOM 2369 C C . ILE A 1 287 ? -2.637 -5.659 4.842 1.00 81.12 287 ILE A C 1
ATOM 2371 O O . ILE A 1 287 ? -2.322 -4.543 5.259 1.00 81.12 287 ILE A O 1
ATOM 2375 N N . ARG A 1 288 ? -1.779 -6.677 4.815 1.00 71.75 288 ARG A N 1
ATOM 2376 C CA . ARG A 1 288 ? -0.356 -6.508 5.099 1.00 71.75 288 ARG A CA 1
ATOM 2377 C C . ARG A 1 288 ? 0.518 -7.264 4.107 1.00 71.75 288 ARG A C 1
ATOM 2379 O O . ARG A 1 288 ? 0.090 -8.261 3.534 1.00 71.75 288 ARG A O 1
ATOM 2386 N N . THR A 1 289 ? 1.745 -6.813 3.917 1.00 68.12 289 THR A N 1
ATOM 2387 C CA . THR A 1 289 ? 2.781 -7.549 3.187 1.00 68.12 289 THR A CA 1
ATOM 2388 C C . THR A 1 289 ? 3.805 -8.131 4.157 1.00 68.12 289 THR A C 1
ATOM 2390 O O . THR A 1 289 ? 3.897 -7.705 5.311 1.00 68.12 289 THR A O 1
ATOM 2393 N N . HIS A 1 290 ? 4.595 -9.104 3.698 1.00 61.56 290 HIS A N 1
ATOM 2394 C CA . HIS A 1 290 ? 5.720 -9.634 4.476 1.00 61.56 290 HIS A CA 1
ATOM 2395 C C . HIS A 1 290 ? 6.748 -8.541 4.824 1.00 61.56 290 HIS A C 1
ATOM 2397 O O . HIS A 1 290 ? 7.255 -8.502 5.939 1.00 61.56 290 HIS A O 1
ATOM 2403 N N . SER A 1 291 ? 6.975 -7.595 3.912 1.00 51.34 291 SER A N 1
ATOM 2404 C CA . SER A 1 291 ? 7.863 -6.441 4.078 1.00 51.34 291 SER A CA 1
ATOM 2405 C C . SER A 1 291 ? 7.418 -5.400 5.108 1.00 51.34 291 SER A C 1
ATOM 2407 O O . SER A 1 291 ? 8.180 -4.474 5.396 1.00 51.34 291 SER A O 1
ATOM 2409 N N . GLY A 1 292 ? 6.211 -5.537 5.666 1.00 51.50 292 GLY A N 1
ATOM 2410 C CA . GLY A 1 292 ? 5.678 -4.649 6.698 1.00 51.50 292 GLY A CA 1
ATOM 2411 C C . GLY A 1 292 ? 4.775 -3.523 6.188 1.00 51.50 292 GLY A C 1
ATOM 2412 O O . GLY A 1 292 ? 4.365 -2.683 6.986 1.00 51.50 292 GLY A O 1
ATOM 2413 N N . TYR A 1 293 ? 4.415 -3.489 4.897 1.00 56.62 293 TYR A N 1
ATOM 2414 C CA . TYR A 1 293 ? 3.358 -2.590 4.421 1.00 56.62 293 TYR A CA 1
ATOM 2415 C C . TYR A 1 293 ? 2.028 -3.035 5.022 1.00 56.62 293 TYR A C 1
ATOM 2417 O O . TYR A 1 293 ? 1.690 -4.211 4.954 1.00 56.62 293 TYR A O 1
ATOM 2425 N N . HIS A 1 294 ? 1.273 -2.106 5.598 1.00 65.25 294 HIS A N 1
ATOM 2426 C CA . HIS A 1 294 ? -0.014 -2.384 6.217 1.00 65.25 294 HIS A CA 1
ATOM 2427 C C . HIS A 1 294 ? -0.995 -1.254 5.930 1.00 65.25 294 HIS A C 1
ATOM 2429 O O . HIS A 1 294 ? -0.642 -0.078 6.052 1.00 65.25 294 HIS A O 1
ATOM 2435 N N . PHE A 1 295 ? -2.219 -1.609 5.554 1.00 62.53 295 PHE A N 1
ATOM 2436 C CA . PHE A 1 295 ? -3.324 -0.666 5.464 1.00 62.53 295 PHE A CA 1
ATOM 2437 C C . PHE A 1 295 ? -4.659 -1.357 5.722 1.00 62.53 295 PHE A C 1
ATOM 2439 O O . PHE A 1 295 ? -4.827 -2.555 5.480 1.00 62.53 295 PHE A O 1
ATOM 2446 N N . GLU A 1 296 ? -5.620 -0.564 6.178 1.00 76.62 296 GLU A N 1
ATOM 2447 C CA . GLU A 1 296 ? -6.996 -0.988 6.389 1.00 76.62 296 GLU A CA 1
ATOM 2448 C C . GLU A 1 296 ? -7.874 -0.366 5.297 1.00 76.62 296 GLU A C 1
ATOM 2450 O O . GLU A 1 296 ? -7.746 0.813 4.955 1.00 76.62 296 GLU A O 1
ATOM 2455 N N . LYS A 1 297 ? -8.755 -1.169 4.705 1.00 79.25 297 LYS A N 1
ATOM 2456 C CA . LYS A 1 297 ? -9.771 -0.728 3.755 1.00 79.25 297 LYS A CA 1
ATOM 2457 C C . LYS A 1 297 ? -11.143 -0.943 4.374 1.00 79.25 297 LYS A C 1
ATOM 2459 O O . LYS A 1 297 ? -11.632 -2.071 4.413 1.00 79.25 297 LYS A O 1
ATOM 2464 N N . SER A 1 298 ? -11.787 0.146 4.777 1.00 79.88 298 SER A N 1
ATOM 2465 C CA . SER A 1 298 ? -13.179 0.130 5.223 1.00 79.88 298 SER A CA 1
ATOM 2466 C C . SER A 1 298 ? -14.092 -0.398 4.118 1.00 79.88 298 SER A C 1
ATOM 2468 O O . SER A 1 298 ? -14.043 0.076 2.979 1.00 79.88 298 SER A O 1
ATOM 2470 N N . LEU A 1 299 ? -14.920 -1.383 4.455 1.00 83.44 299 LEU A N 1
ATOM 2471 C CA . LEU A 1 299 ? -15.947 -1.928 3.569 1.00 83.44 299 LEU A CA 1
ATOM 2472 C C . LEU A 1 299 ? -17.321 -1.360 3.905 1.00 83.44 299 LEU A C 1
ATOM 2474 O O . LEU A 1 299 ? -18.062 -0.979 3.003 1.00 83.44 299 LEU A O 1
ATOM 2478 N N . ALA A 1 300 ? -17.647 -1.286 5.196 1.00 83.12 300 ALA A N 1
ATOM 2479 C CA . ALA A 1 300 ? -18.911 -0.752 5.677 1.00 83.12 300 ALA A CA 1
ATOM 2480 C C . ALA A 1 300 ? -18.744 -0.131 7.064 1.00 83.12 300 ALA A C 1
ATOM 2482 O O . ALA A 1 300 ? -18.174 -0.759 7.953 1.00 83.12 300 ALA A O 1
ATOM 2483 N N . GLU A 1 301 ? -19.267 1.081 7.243 1.00 84.44 301 GLU A N 1
ATOM 2484 C CA . GLU A 1 301 ? -19.294 1.799 8.518 1.00 84.44 301 GLU A CA 1
ATOM 2485 C C . GLU A 1 301 ? -20.747 1.980 8.967 1.00 84.44 301 GLU A C 1
ATOM 2487 O O . GLU A 1 301 ? -21.593 2.475 8.218 1.00 84.44 301 GLU A O 1
ATOM 2492 N N . PHE A 1 302 ? -21.039 1.576 10.199 1.00 82.06 302 PHE A N 1
ATOM 2493 C CA . PHE A 1 302 ? -22.381 1.559 10.770 1.00 82.06 302 PHE A CA 1
ATOM 2494 C C . PHE A 1 302 ? -22.455 2.602 11.876 1.00 82.06 302 PHE A C 1
ATOM 2496 O O . PHE A 1 302 ? -22.241 2.329 13.055 1.00 82.06 302 PHE A O 1
ATOM 2503 N N . SER A 1 303 ? -22.732 3.839 11.479 1.00 58.22 303 SER A N 1
ATOM 2504 C CA . SER A 1 303 ? -22.639 4.990 12.375 1.00 58.22 303 SER A CA 1
ATOM 2505 C C . SER A 1 303 ? -23.838 5.157 13.317 1.00 58.22 303 SER A C 1
ATOM 2507 O O . SER A 1 303 ? -23.718 5.942 14.246 1.00 58.22 303 SER A O 1
ATOM 2509 N N . ASN A 1 304 ? -24.960 4.436 13.130 1.00 53.91 304 ASN A N 1
ATOM 2510 C CA . ASN A 1 304 ? -26.160 4.532 13.993 1.00 53.91 304 ASN A CA 1
ATOM 2511 C C . ASN A 1 304 ? -27.144 3.334 13.926 1.00 53.91 304 ASN A C 1
ATOM 2513 O O . ASN A 1 304 ? -28.231 3.410 14.500 1.00 53.91 304 ASN A O 1
ATOM 2517 N N . ALA A 1 305 ? -26.818 2.243 13.226 1.00 58.06 305 ALA A N 1
ATOM 2518 C CA . ALA A 1 305 ? -27.716 1.094 13.057 1.00 58.06 305 ALA A CA 1
ATOM 2519 C C . ALA A 1 305 ? -27.226 -0.115 13.866 1.00 58.06 305 ALA A C 1
ATOM 2521 O O . ALA A 1 305 ? -26.028 -0.377 13.935 1.00 58.06 305 ALA A O 1
ATOM 2522 N N . SER A 1 306 ? -28.154 -0.854 14.484 1.00 69.06 306 SER A N 1
ATOM 2523 C CA . SER A 1 306 ? -27.876 -2.100 15.211 1.00 69.06 306 SER A CA 1
ATOM 2524 C C . SER A 1 306 ? -27.598 -3.243 14.229 1.00 69.06 306 SER A C 1
ATOM 2526 O O . SER A 1 306 ? -28.377 -4.188 14.131 1.00 69.06 306 SER A O 1
ATOM 2528 N N . GLU A 1 307 ? -26.524 -3.138 13.452 1.00 82.69 307 GLU A N 1
ATOM 2529 C CA . GLU A 1 307 ? -26.168 -4.164 12.476 1.00 82.69 307 GLU A CA 1
ATOM 2530 C C . GLU A 1 307 ? -25.423 -5.298 13.171 1.00 82.69 307 GLU A C 1
ATOM 2532 O O . GLU A 1 307 ? -24.317 -5.131 13.681 1.00 82.69 307 GLU A O 1
ATOM 2537 N N . PHE A 1 308 ? -26.061 -6.463 13.234 1.00 86.44 308 PHE A N 1
ATOM 2538 C CA . PHE A 1 308 ? -25.494 -7.672 13.839 1.00 86.44 308 PHE A CA 1
ATOM 2539 C C . PHE A 1 308 ? -24.885 -8.608 12.796 1.00 86.44 308 PHE A C 1
ATOM 2541 O O . PHE A 1 308 ? -24.057 -9.451 13.137 1.00 86.44 308 PHE A O 1
ATOM 2548 N N . ASN A 1 309 ? -25.285 -8.456 11.532 1.00 90.12 309 ASN A N 1
ATOM 2549 C CA . ASN A 1 309 ? -24.812 -9.273 10.427 1.00 90.12 309 ASN A CA 1
ATOM 2550 C C . ASN A 1 309 ? -24.372 -8.376 9.272 1.00 90.12 309 ASN A C 1
ATOM 2552 O O . ASN A 1 309 ? -25.021 -7.375 8.983 1.00 90.12 309 ASN A O 1
ATOM 2556 N N . PHE A 1 310 ? -23.311 -8.765 8.579 1.00 89.31 310 PHE A N 1
ATOM 2557 C CA . PHE A 1 310 ? -22.874 -8.110 7.352 1.00 89.31 310 PHE A CA 1
ATOM 2558 C C . PHE A 1 310 ? -22.473 -9.170 6.335 1.00 89.31 310 PHE A C 1
ATOM 2560 O O . PHE A 1 310 ? -21.723 -10.085 6.664 1.00 89.31 310 PHE A O 1
ATOM 2567 N N . LYS A 1 311 ? -22.961 -9.030 5.101 1.00 90.31 311 LYS A N 1
ATOM 2568 C CA . LYS A 1 311 ? -22.587 -9.896 3.986 1.00 90.31 311 LYS A CA 1
ATOM 2569 C C . LYS A 1 311 ? -22.168 -9.045 2.796 1.00 90.31 311 LYS A C 1
ATOM 2571 O O . LYS A 1 311 ? -22.898 -8.137 2.403 1.00 90.31 311 LYS A O 1
ATOM 2576 N N . SER A 1 312 ? -21.009 -9.347 2.228 1.00 84.88 312 SER A N 1
ATOM 2577 C CA . SER A 1 312 ? -20.507 -8.742 0.998 1.00 84.88 312 SER A CA 1
ATOM 2578 C C . SER A 1 312 ? -20.125 -9.843 0.026 1.00 84.88 312 SER A C 1
ATOM 2580 O O . SER A 1 312 ? -19.172 -10.565 0.292 1.00 84.88 312 SER A O 1
ATOM 2582 N N . ASP A 1 313 ? -20.828 -9.916 -1.103 1.00 73.44 313 ASP A N 1
ATOM 2583 C CA . ASP A 1 313 ? -20.630 -10.945 -2.138 1.00 73.44 313 ASP A CA 1
ATOM 2584 C C . ASP A 1 313 ? -19.588 -10.534 -3.206 1.00 73.44 313 ASP A C 1
ATOM 2586 O O . ASP A 1 313 ? -19.414 -11.210 -4.216 1.00 73.44 313 ASP A O 1
ATOM 2590 N N . ASN A 1 314 ? -18.963 -9.354 -3.067 1.00 74.06 314 ASN A N 1
ATOM 2591 C CA . ASN A 1 314 ? -17.901 -8.900 -3.972 1.00 74.06 314 ASN A CA 1
ATOM 2592 C C . ASN A 1 314 ? -17.074 -7.744 -3.378 1.00 74.06 314 ASN A C 1
ATOM 2594 O O . ASN A 1 314 ? -17.035 -6.633 -3.920 1.00 74.06 314 ASN A O 1
ATOM 2598 N N . ALA A 1 315 ? -16.439 -7.961 -2.224 1.00 76.06 315 ALA A N 1
ATOM 2599 C CA . ALA A 1 315 ? -15.538 -6.962 -1.657 1.00 76.06 315 ALA A CA 1
ATOM 2600 C C . ALA A 1 315 ? -14.260 -6.887 -2.505 1.00 76.06 315 ALA A C 1
ATOM 2602 O O . ALA A 1 315 ? -13.376 -7.736 -2.407 1.00 76.06 315 ALA A O 1
ATOM 2603 N N . GLU A 1 316 ? -14.174 -5.866 -3.354 1.00 72.00 316 GLU A N 1
ATOM 2604 C CA . GLU A 1 316 ? -13.048 -5.674 -4.266 1.00 72.00 316 GLU A CA 1
ATOM 2605 C C . GLU A 1 316 ? -11.823 -5.111 -3.528 1.00 72.00 316 GLU A C 1
ATOM 2607 O O . GLU A 1 316 ? -11.904 -4.097 -2.837 1.00 72.00 316 GLU A O 1
ATOM 2612 N N . LEU A 1 317 ? -10.649 -5.689 -3.748 1.00 67.06 317 LEU A N 1
ATOM 2613 C CA . LEU A 1 317 ? -9.342 -5.174 -3.360 1.00 67.06 317 LEU A CA 1
ATOM 2614 C C . LEU A 1 317 ? -8.501 -4.974 -4.617 1.00 67.06 317 LEU A C 1
ATOM 2616 O O . LEU A 1 317 ? -7.999 -5.922 -5.215 1.00 67.06 317 LEU A O 1
ATOM 2620 N N . VAL A 1 318 ? -8.312 -3.719 -5.005 1.00 59.06 318 VAL A N 1
ATOM 2621 C CA . VAL A 1 318 ? -7.441 -3.370 -6.126 1.00 59.06 318 VAL A CA 1
ATOM 2622 C C . VAL A 1 318 ? -5.988 -3.481 -5.666 1.00 59.06 318 VAL A C 1
ATOM 2624 O O . VAL A 1 318 ? -5.545 -2.696 -4.831 1.00 59.06 318 VAL A O 1
ATOM 2627 N N . THR A 1 319 ? -5.240 -4.444 -6.205 1.00 55.06 319 THR A N 1
ATOM 2628 C CA . THR A 1 319 ? -3.814 -4.635 -5.887 1.00 55.06 319 THR A CA 1
ATOM 2629 C C . THR A 1 319 ? -2.894 -3.769 -6.755 1.00 55.06 319 THR A C 1
ATOM 2631 O O . THR A 1 319 ? -1.727 -3.582 -6.410 1.00 55.06 319 THR A O 1
ATOM 2634 N N . LEU A 1 320 ? -3.420 -3.162 -7.834 1.00 43.94 320 LEU A N 1
ATOM 2635 C CA . LEU A 1 320 ? -2.735 -2.120 -8.615 1.00 43.94 320 LEU A CA 1
ATOM 2636 C C . LEU A 1 320 ? -2.552 -0.860 -7.752 1.00 43.94 320 LEU A C 1
ATOM 2638 O O . LEU A 1 320 ? -3.458 -0.034 -7.637 1.00 43.94 320 LEU A O 1
ATOM 2642 N N . GLY A 1 321 ? -1.383 -0.724 -7.127 1.00 43.72 321 GLY A N 1
ATOM 2643 C CA . GLY A 1 321 ? -1.061 0.400 -6.243 1.00 43.72 321 GLY A CA 1
ATOM 2644 C C . GLY A 1 321 ? -0.353 -0.003 -4.954 1.00 43.72 321 GLY A C 1
ATOM 2645 O O . GLY A 1 321 ? 0.364 0.826 -4.392 1.00 43.72 321 GLY A O 1
ATOM 2646 N N . ILE A 1 322 ? -0.490 -1.265 -4.534 1.00 48.09 322 ILE A N 1
ATOM 2647 C CA . ILE A 1 322 ? 0.189 -1.804 -3.352 1.00 48.09 322 ILE A CA 1
ATOM 2648 C C . ILE A 1 322 ? 1.681 -2.020 -3.696 1.00 48.09 322 ILE A C 1
ATOM 2650 O O . ILE A 1 322 ? 1.986 -2.673 -4.699 1.00 48.09 322 ILE A O 1
ATOM 2654 N N . PRO A 1 323 ? 2.629 -1.430 -2.944 1.00 46.16 323 PRO A N 1
ATOM 2655 C CA . PRO A 1 323 ? 4.056 -1.501 -3.249 1.00 46.16 323 PRO A CA 1
ATOM 2656 C C . PRO A 1 323 ? 4.651 -2.840 -2.802 1.00 46.16 323 PRO A C 1
ATOM 2658 O O . PRO A 1 323 ? 5.058 -2.994 -1.658 1.00 46.16 323 PRO A O 1
ATOM 2661 N N . PHE A 1 324 ? 4.723 -3.806 -3.711 1.00 50.72 324 PHE A N 1
ATOM 2662 C CA . PHE A 1 324 ? 5.316 -5.112 -3.424 1.00 50.72 324 PHE A CA 1
ATOM 2663 C C . PHE A 1 324 ? 6.846 -5.088 -3.565 1.00 50.72 324 PHE A C 1
ATOM 2665 O O . PHE A 1 324 ? 7.366 -4.777 -4.642 1.00 50.72 324 PHE A O 1
ATOM 2672 N N . LEU A 1 325 ? 7.572 -5.431 -2.495 1.00 46.78 325 LEU A N 1
ATOM 2673 C CA . LEU A 1 325 ? 8.992 -5.793 -2.542 1.00 46.78 325 LEU A CA 1
ATOM 2674 C C . LEU A 1 325 ? 9.185 -7.139 -3.236 1.00 46.78 325 LEU A C 1
ATOM 2676 O O . LEU A 1 325 ? 8.257 -7.932 -3.333 1.00 46.78 325 LEU A O 1
ATOM 2680 N N . GLN A 1 326 ? 10.409 -7.388 -3.713 1.00 45.12 326 GLN A N 1
ATOM 2681 C CA . GLN A 1 326 ? 10.789 -8.485 -4.615 1.00 45.12 326 GLN A CA 1
ATOM 2682 C C . GLN A 1 326 ? 10.359 -9.897 -4.155 1.00 45.12 326 GLN A C 1
ATOM 2684 O O . GLN A 1 326 ? 10.252 -10.787 -4.997 1.00 45.12 326 GLN A O 1
ATOM 2689 N N . GLU A 1 327 ? 10.047 -10.062 -2.866 1.00 50.22 327 GLU A N 1
ATOM 2690 C CA . GLU A 1 327 ? 9.639 -11.306 -2.195 1.00 50.22 327 GLU A CA 1
ATOM 2691 C C . GLU A 1 327 ? 8.325 -11.157 -1.395 1.00 50.22 327 GLU A C 1
ATOM 2693 O O . GLU A 1 327 ? 8.022 -11.958 -0.511 1.00 50.22 327 GLU A O 1
ATOM 2698 N N . ASP A 1 328 ? 7.528 -10.120 -1.676 1.00 53.09 328 ASP A N 1
ATOM 2699 C CA . ASP A 1 328 ? 6.341 -9.833 -0.880 1.00 53.09 328 ASP A CA 1
ATOM 2700 C C . ASP A 1 328 ? 5.200 -10.820 -1.107 1.00 53.09 328 ASP A C 1
ATOM 2702 O O . ASP A 1 328 ? 4.742 -11.083 -2.220 1.00 53.09 328 ASP A O 1
ATOM 2706 N N . THR A 1 329 ? 4.684 -11.301 0.016 1.00 67.44 329 THR A N 1
ATOM 2707 C CA . THR A 1 329 ? 3.448 -12.070 0.096 1.00 67.44 329 THR A CA 1
ATOM 2708 C C . THR A 1 329 ? 2.348 -11.162 0.632 1.00 67.44 329 THR A C 1
ATOM 2710 O O . THR A 1 329 ? 2.569 -10.461 1.621 1.00 67.44 329 THR A O 1
ATOM 2713 N N . LEU A 1 330 ? 1.177 -11.151 -0.013 1.00 72.75 330 LEU A N 1
ATOM 2714 C CA . LEU A 1 330 ? 0.007 -10.432 0.482 1.00 72.75 330 LEU A CA 1
ATOM 2715 C C . LEU A 1 330 ? -0.693 -11.284 1.520 1.00 72.75 330 LEU A C 1
ATOM 2717 O O . LEU A 1 330 ? -1.053 -12.429 1.252 1.00 72.75 330 LEU A O 1
ATOM 2721 N N . TYR A 1 331 ? -0.973 -10.681 2.654 1.00 81.44 331 TYR A N 1
ATOM 2722 C CA . TYR A 1 331 ? -1.822 -11.237 3.681 1.00 81.44 331 TYR A CA 1
ATOM 2723 C C . TYR A 1 331 ? -3.071 -10.370 3.769 1.00 81.44 331 TYR A C 1
ATOM 2725 O O . TYR A 1 331 ? -2.979 -9.151 3.932 1.00 81.44 331 TYR A O 1
ATOM 2733 N N . VAL A 1 332 ? -4.238 -10.988 3.626 1.00 85.19 332 VAL A N 1
ATOM 2734 C CA . VAL A 1 332 ? -5.530 -10.304 3.713 1.00 85.19 332 VAL A CA 1
ATOM 2735 C C . VAL A 1 332 ? -6.361 -10.979 4.790 1.00 85.19 332 VAL A C 1
ATOM 2737 O O . VAL A 1 332 ? -6.586 -12.187 4.737 1.00 85.19 332 VAL A O 1
ATOM 2740 N N . LYS A 1 333 ? -6.846 -10.197 5.752 1.00 92.00 333 LYS A N 1
ATOM 2741 C CA . LYS A 1 333 ? -7.823 -10.635 6.754 1.00 92.00 333 LYS A CA 1
ATOM 2742 C C . LYS A 1 333 ? -8.989 -9.652 6.800 1.00 92.00 333 LYS A C 1
ATOM 2744 O O . LYS A 1 333 ? -8.796 -8.459 6.590 1.00 92.00 333 LYS A O 1
ATOM 2749 N N . ALA A 1 334 ? -10.193 -10.131 7.076 1.00 91.62 334 ALA A N 1
ATOM 2750 C CA . ALA A 1 334 ? -11.325 -9.272 7.394 1.00 91.62 334 ALA A CA 1
ATOM 2751 C C . ALA A 1 334 ? -11.372 -9.032 8.909 1.00 91.62 334 ALA A C 1
ATOM 2753 O O . ALA A 1 334 ? -11.167 -9.961 9.696 1.00 91.62 334 ALA A O 1
ATOM 2754 N N . ILE A 1 335 ? -11.647 -7.792 9.309 1.00 91.31 335 ILE A N 1
ATOM 2755 C CA . ILE A 1 335 ? -11.829 -7.389 10.704 1.00 91.31 335 ILE A CA 1
ATOM 2756 C C . ILE A 1 335 ? -13.228 -6.796 10.859 1.00 91.31 335 ILE A C 1
ATOM 2758 O O . ILE A 1 335 ? -13.645 -5.932 10.088 1.00 91.31 335 ILE A O 1
ATOM 2762 N N . ALA A 1 336 ? -13.947 -7.251 11.881 1.00 91.31 336 ALA A N 1
ATOM 2763 C CA . ALA A 1 336 ? -15.235 -6.709 12.287 1.00 91.31 336 ALA A CA 1
ATOM 2764 C C . ALA A 1 336 ? -15.110 -6.075 13.676 1.00 91.31 336 ALA A C 1
ATOM 2766 O O . ALA A 1 336 ? -14.930 -6.775 14.676 1.00 91.31 336 ALA A O 1
ATOM 2767 N N . LYS A 1 337 ? -15.202 -4.748 13.741 1.00 89.75 337 LYS A N 1
ATOM 2768 C CA . LYS A 1 337 ? -15.182 -3.964 14.981 1.00 89.75 337 LYS A CA 1
ATOM 2769 C C . LYS A 1 337 ? -16.617 -3.770 15.484 1.00 89.75 337 LYS A C 1
ATOM 2771 O O . LYS A 1 337 ? -17.553 -3.635 14.692 1.00 89.75 337 LYS A O 1
ATOM 2776 N N . THR A 1 338 ? -16.794 -3.786 16.804 1.00 87.75 338 THR A N 1
ATOM 2777 C CA . THR A 1 338 ? -18.107 -3.635 17.455 1.00 87.75 338 THR A CA 1
ATOM 2778 C C . THR A 1 338 ? -18.235 -2.299 18.187 1.00 87.75 338 THR A C 1
ATOM 2780 O O . THR A 1 338 ? -17.269 -1.542 18.303 1.00 87.75 338 THR A O 1
ATOM 2783 N N . VAL A 1 339 ? -19.431 -2.002 18.706 1.00 83.31 339 VAL A N 1
ATOM 2784 C CA . VAL A 1 339 ? -19.686 -0.831 19.570 1.00 83.31 339 VAL A CA 1
ATOM 2785 C C . VAL A 1 339 ? -18.964 -0.902 20.920 1.00 83.31 339 VAL A C 1
ATOM 2787 O O . VAL A 1 339 ? -18.799 0.124 21.578 1.00 83.31 339 VAL A O 1
ATOM 2790 N N . LEU A 1 340 ? -18.531 -2.092 21.352 1.00 78.94 340 LEU A N 1
ATOM 2791 C CA . LEU A 1 340 ? -17.752 -2.271 22.573 1.00 78.94 340 LEU A CA 1
ATOM 2792 C C . LEU A 1 340 ? -16.258 -2.241 22.242 1.00 78.94 340 LEU A C 1
ATOM 2794 O O . LEU A 1 340 ? -15.736 -3.128 21.562 1.00 78.94 340 LEU A O 1
ATOM 2798 N N . SER A 1 341 ? -15.556 -1.227 22.751 1.00 68.88 341 SER A N 1
ATOM 2799 C CA . SER A 1 341 ? -14.114 -1.083 22.559 1.00 68.88 341 SER A CA 1
ATOM 2800 C C . SER A 1 341 ? -13.367 -2.318 23.084 1.00 68.88 341 SER A C 1
ATOM 2802 O O . SER A 1 341 ? -13.531 -2.731 24.229 1.00 68.88 341 SER A O 1
ATOM 2804 N N . GLY A 1 342 ? -12.559 -2.937 22.218 1.00 70.44 342 GLY A N 1
ATOM 2805 C CA . GLY A 1 342 ? -11.798 -4.154 22.530 1.00 70.44 342 GLY A CA 1
ATOM 2806 C C . GLY A 1 342 ? -12.476 -5.477 22.151 1.00 70.44 342 GLY A C 1
ATOM 2807 O O . GLY A 1 342 ? -11.821 -6.516 22.218 1.00 70.44 342 GLY A O 1
ATOM 2808 N N . ILE A 1 343 ? -13.737 -5.470 21.695 1.00 81.81 343 ILE A N 1
ATOM 2809 C CA . ILE A 1 343 ? -14.385 -6.652 21.104 1.00 81.81 343 ILE A CA 1
ATOM 2810 C C . ILE A 1 343 ? -14.390 -6.499 19.582 1.00 81.81 343 ILE A C 1
ATOM 2812 O O . ILE A 1 343 ? -15.164 -5.726 19.017 1.00 81.81 343 ILE A O 1
ATOM 2816 N N . PHE A 1 344 ? -13.523 -7.260 18.920 1.00 86.50 344 PHE A N 1
ATOM 2817 C CA . PHE A 1 344 ? -13.456 -7.365 17.467 1.00 86.50 344 PHE A CA 1
ATOM 2818 C C . PHE A 1 344 ? -13.302 -8.829 17.050 1.00 86.50 344 PHE A C 1
ATOM 2820 O O . PHE A 1 344 ? -12.774 -9.655 17.803 1.00 86.50 344 PHE A O 1
ATOM 2827 N N . GLY A 1 345 ? -13.824 -9.151 15.871 1.00 86.69 345 GLY A N 1
ATOM 2828 C CA . GLY A 1 345 ? -13.659 -10.445 15.221 1.00 86.69 345 GLY A CA 1
ATOM 2829 C C . GLY A 1 345 ? -12.646 -10.333 14.094 1.00 86.69 345 GLY A C 1
ATOM 2830 O O . GLY A 1 345 ? -12.629 -9.329 13.385 1.00 86.69 345 GLY A O 1
ATOM 2831 N N . GLU A 1 346 ? -11.820 -11.359 13.925 1.00 90.62 346 GLU A N 1
ATOM 2832 C CA . GLU A 1 346 ? -10.875 -11.461 12.815 1.00 90.62 346 GLU A CA 1
ATOM 2833 C C . GLU A 1 346 ? -11.121 -12.764 12.064 1.00 90.62 346 GLU A C 1
ATOM 2835 O O . GLU A 1 346 ? -11.365 -13.807 12.677 1.00 90.62 346 GLU A O 1
ATOM 2840 N N . SER A 1 347 ? -11.052 -12.707 10.739 1.00 90.62 347 SER A N 1
ATOM 2841 C CA . SER A 1 347 ? -11.081 -13.905 9.911 1.00 90.62 347 SER A CA 1
ATOM 2842 C C . SER A 1 347 ? -9.733 -14.624 9.924 1.00 90.62 347 SER A C 1
ATOM 2844 O O . SER A 1 347 ? -8.699 -14.062 10.291 1.00 90.62 347 SER A O 1
ATOM 2846 N N . LYS A 1 348 ? -9.715 -15.858 9.407 1.00 86.75 348 LYS A N 1
ATOM 2847 C CA . LYS A 1 348 ? -8.456 -16.489 9.000 1.00 86.75 348 LYS A CA 1
ATOM 2848 C C . LYS A 1 348 ? -7.772 -15.616 7.943 1.00 86.75 348 LYS A C 1
ATOM 2850 O O . LYS A 1 348 ? -8.430 -15.090 7.046 1.00 86.75 348 LYS A O 1
ATOM 2855 N N . GLU A 1 349 ? -6.461 -15.468 8.067 1.00 84.00 349 GLU A N 1
ATOM 2856 C CA . GLU A 1 349 ? -5.655 -14.710 7.118 1.00 84.00 349 GLU A CA 1
ATOM 2857 C C . GLU A 1 349 ? -5.454 -15.516 5.824 1.00 84.00 349 GLU A C 1
ATOM 2859 O O . GLU A 1 349 ? -5.037 -16.678 5.857 1.00 84.00 349 GLU A O 1
ATOM 2864 N N . LEU A 1 350 ? -5.781 -14.904 4.686 1.00 83.56 350 LEU A N 1
ATOM 2865 C CA . LEU A 1 350 ? -5.559 -15.448 3.350 1.00 83.56 350 LEU A CA 1
ATOM 2866 C C . LEU A 1 350 ? -4.216 -14.962 2.809 1.00 83.56 350 LEU A C 1
ATOM 2868 O O . LEU A 1 350 ? -3.858 -13.797 2.975 1.00 83.56 350 LEU A O 1
ATOM 2872 N N . VAL A 1 351 ? -3.493 -15.858 2.139 1.00 77.31 351 VAL A N 1
ATOM 2873 C CA . VAL A 1 351 ? -2.128 -15.627 1.660 1.00 77.31 351 VAL A CA 1
ATOM 2874 C C . VAL A 1 351 ? -2.116 -15.647 0.134 1.00 77.31 351 VAL A C 1
ATOM 2876 O O . VAL A 1 351 ? -2.506 -16.647 -0.468 1.00 77.31 351 VAL A O 1
ATOM 2879 N N . PHE A 1 352 ? -1.643 -14.569 -0.493 1.00 70.94 352 PHE A N 1
ATOM 2880 C CA . PHE A 1 352 ? -1.514 -14.463 -1.947 1.00 70.94 352 PHE A CA 1
ATOM 2881 C C . PHE A 1 352 ? -0.058 -14.167 -2.339 1.00 70.94 352 PHE A C 1
ATOM 2883 O O . PHE A 1 352 ? 0.472 -13.118 -1.963 1.00 70.94 352 PHE A O 1
ATOM 2890 N N . PRO A 1 353 ? 0.607 -15.050 -3.105 1.00 59.38 353 PRO A N 1
ATOM 2891 C CA . PRO A 1 353 ? 1.932 -14.766 -3.643 1.00 59.38 353 PRO A CA 1
ATOM 2892 C C . PRO A 1 353 ? 1.834 -13.717 -4.756 1.00 59.38 353 PRO A C 1
ATOM 2894 O O . PRO A 1 353 ? 0.957 -13.801 -5.618 1.00 59.38 353 PRO A O 1
ATOM 2897 N N . ILE A 1 354 ? 2.742 -12.740 -4.771 1.00 61.59 354 ILE A N 1
ATOM 2898 C CA . ILE A 1 354 ? 2.741 -11.669 -5.774 1.00 61.59 354 ILE A CA 1
ATOM 2899 C C . ILE A 1 354 ? 4.041 -11.672 -6.568 1.00 61.59 354 ILE A C 1
ATOM 2901 O O . ILE A 1 354 ? 5.129 -11.700 -6.001 1.00 61.59 354 ILE A O 1
ATOM 2905 N N . LYS A 1 355 ? 3.930 -11.591 -7.901 1.00 55.16 355 LYS A N 1
ATOM 2906 C CA . LYS A 1 355 ? 5.086 -11.377 -8.780 1.00 55.16 355 LYS A CA 1
ATOM 2907 C C . LYS A 1 355 ? 5.461 -9.898 -8.806 1.00 55.16 355 LYS A C 1
ATOM 2909 O O . LYS A 1 355 ? 4.644 -9.052 -9.171 1.00 55.16 355 LYS A O 1
ATOM 2914 N N . THR A 1 356 ? 6.709 -9.587 -8.491 1.00 55.66 356 THR A N 1
ATOM 2915 C CA . THR A 1 356 ? 7.204 -8.204 -8.513 1.00 55.66 356 THR A CA 1
ATOM 2916 C C . THR A 1 356 ? 7.565 -7.704 -9.902 1.00 55.66 356 THR A C 1
ATOM 2918 O O . THR A 1 356 ? 7.864 -8.513 -10.781 1.00 55.66 356 THR A O 1
ATOM 2921 N N . PRO A 1 357 ? 7.633 -6.375 -10.120 1.00 55.84 357 PRO A N 1
ATOM 2922 C CA . PRO A 1 357 ? 8.062 -5.815 -11.400 1.00 55.84 357 PRO A CA 1
ATOM 2923 C C . PRO A 1 357 ? 9.406 -6.366 -11.893 1.00 55.84 357 PRO A C 1
ATOM 2925 O O . PRO A 1 357 ? 9.580 -6.559 -13.091 1.00 55.84 357 PRO A O 1
ATOM 2928 N N . ILE A 1 358 ? 10.343 -6.682 -10.989 1.00 61.12 358 ILE A N 1
ATOM 2929 C CA . ILE A 1 358 ? 11.640 -7.267 -11.359 1.00 61.12 358 ILE A CA 1
ATOM 2930 C C . ILE A 1 358 ? 11.485 -8.728 -11.804 1.00 61.12 358 ILE A C 1
ATOM 2932 O O . ILE A 1 358 ? 12.059 -9.115 -12.818 1.00 61.12 358 ILE A O 1
ATOM 2936 N N . GLN A 1 359 ? 10.673 -9.529 -11.108 1.00 62.41 359 GLN A N 1
ATOM 2937 C CA . GLN A 1 359 ? 10.381 -10.911 -11.512 1.00 62.41 359 GLN A CA 1
ATOM 2938 C C . GLN A 1 359 ? 9.623 -10.963 -12.846 1.00 62.41 359 GLN A C 1
ATOM 2940 O O . GLN A 1 359 ? 9.963 -11.763 -13.715 1.00 62.41 359 GLN A O 1
ATOM 2945 N N . VAL A 1 360 ? 8.658 -10.060 -13.047 1.00 67.88 360 VAL A N 1
ATOM 2946 C CA . VAL A 1 360 ? 7.947 -9.897 -14.322 1.00 67.88 360 VAL A CA 1
ATOM 2947 C C . VAL A 1 360 ? 8.927 -9.484 -15.428 1.00 67.88 360 VAL A C 1
ATOM 2949 O O . VAL A 1 360 ? 8.920 -10.091 -16.495 1.00 67.88 360 VAL A O 1
ATOM 2952 N N . ARG A 1 361 ? 9.840 -8.531 -15.181 1.00 72.62 361 ARG A N 1
ATOM 2953 C CA . ARG A 1 361 ? 10.902 -8.147 -16.135 1.00 72.62 361 ARG A CA 1
ATOM 2954 C C . ARG A 1 361 ? 11.831 -9.312 -16.479 1.00 72.62 361 ARG A C 1
ATOM 2956 O O . ARG A 1 361 ? 12.107 -9.519 -17.658 1.00 72.62 361 ARG A O 1
ATOM 2963 N N . ALA A 1 362 ? 12.274 -10.091 -15.494 1.00 75.62 362 ALA A N 1
ATOM 2964 C CA . ALA A 1 362 ? 13.113 -11.269 -15.715 1.00 75.62 362 ALA A CA 1
ATOM 2965 C C . ALA A 1 362 ? 12.390 -12.331 -16.563 1.00 75.62 362 ALA A C 1
ATOM 2967 O O . ALA A 1 362 ? 12.985 -12.942 -17.455 1.00 75.62 362 ALA A O 1
ATOM 2968 N N . GLU A 1 363 ? 11.089 -12.516 -16.340 1.00 77.38 363 GLU A N 1
ATOM 2969 C CA . GLU A 1 363 ? 10.262 -13.424 -17.128 1.00 77.38 363 GLU A CA 1
ATOM 2970 C C . GLU A 1 363 ? 10.063 -12.929 -18.568 1.00 77.38 363 GLU A C 1
ATOM 2972 O O . GLU A 1 363 ? 10.210 -13.719 -19.505 1.00 77.38 363 GLU A O 1
ATOM 2977 N N . ILE A 1 364 ? 9.829 -11.626 -18.766 1.00 80.62 364 ILE A N 1
ATOM 2978 C CA . ILE A 1 364 ? 9.793 -11.001 -20.097 1.00 80.62 364 ILE A CA 1
ATOM 2979 C C . ILE A 1 364 ? 11.136 -11.213 -20.806 1.00 80.62 364 ILE A C 1
ATOM 2981 O O . ILE A 1 364 ? 11.149 -11.691 -21.938 1.00 80.62 364 ILE A O 1
ATOM 2985 N N . ILE A 1 365 ? 12.271 -10.937 -20.149 1.00 84.75 365 ILE A N 1
ATOM 2986 C CA . ILE A 1 365 ? 13.614 -11.156 -20.718 1.00 84.75 365 ILE A CA 1
ATOM 2987 C C . ILE A 1 365 ? 13.773 -12.611 -21.162 1.00 84.75 365 ILE A C 1
ATOM 2989 O O . ILE A 1 365 ? 14.168 -12.859 -22.300 1.00 84.75 365 ILE A O 1
ATOM 2993 N N . ARG A 1 366 ? 13.407 -13.576 -20.310 1.00 90.19 366 ARG A N 1
ATOM 2994 C CA . ARG A 1 366 ? 13.484 -15.006 -20.635 1.00 90.19 366 ARG A CA 1
ATOM 2995 C C . ARG A 1 366 ? 12.657 -15.353 -21.875 1.00 90.19 366 ARG A C 1
ATOM 2997 O O . ARG A 1 366 ? 13.128 -16.094 -22.736 1.00 90.19 366 ARG A O 1
ATOM 3004 N N . LYS A 1 367 ? 11.440 -14.813 -21.982 1.00 87.50 367 LYS A N 1
ATOM 3005 C CA . LYS A 1 367 ? 10.539 -15.029 -23.124 1.00 87.50 367 LYS A CA 1
ATOM 3006 C C . LYS A 1 367 ? 11.049 -14.382 -24.412 1.00 87.50 367 LYS A C 1
ATOM 3008 O O . LYS A 1 367 ? 10.957 -14.993 -25.475 1.00 87.50 367 LYS A O 1
ATOM 3013 N N . LEU A 1 368 ? 11.653 -13.199 -24.326 1.00 88.50 368 LEU A N 1
ATOM 3014 C CA . LEU A 1 368 ? 12.290 -12.540 -25.468 1.00 88.50 368 LEU A CA 1
ATOM 3015 C C . LEU A 1 368 ? 13.570 -13.259 -25.913 1.00 88.50 368 LEU A C 1
ATOM 3017 O O . LEU A 1 368 ? 13.810 -13.393 -27.111 1.00 88.50 368 LEU A O 1
ATOM 3021 N N . GLU A 1 369 ? 14.376 -13.779 -24.985 1.00 90.00 369 GLU A N 1
ATOM 3022 C CA . GLU A 1 369 ? 15.550 -14.601 -25.306 1.00 90.00 369 GLU A CA 1
ATOM 3023 C C . GLU A 1 369 ? 15.155 -15.940 -25.953 1.00 90.00 369 GLU A C 1
ATOM 3025 O O . GLU A 1 369 ? 15.822 -16.399 -26.887 1.00 90.00 369 GLU A O 1
ATOM 3030 N N . GLU A 1 370 ? 14.051 -16.544 -25.502 1.00 90.38 370 GLU A N 1
ATOM 3031 C CA . GLU A 1 370 ? 13.430 -17.720 -26.119 1.00 90.38 370 GLU A CA 1
ATOM 3032 C C . GLU A 1 370 ? 12.986 -17.414 -27.559 1.00 90.38 370 GLU A C 1
ATOM 3034 O O . GLU A 1 370 ? 13.408 -18.108 -28.490 1.00 90.38 370 GLU A O 1
ATOM 3039 N N . ALA A 1 371 ? 12.237 -16.324 -27.767 1.00 88.38 371 ALA A N 1
ATOM 3040 C CA . ALA A 1 371 ? 11.814 -15.864 -29.091 1.00 88.38 371 ALA A CA 1
ATOM 3041 C C . ALA A 1 371 ? 13.010 -15.592 -30.019 1.00 88.38 371 ALA A C 1
ATOM 3043 O O . ALA A 1 371 ? 13.039 -16.067 -31.155 1.00 88.38 371 ALA A O 1
ATOM 3044 N N . LYS A 1 372 ? 14.046 -14.902 -29.521 1.00 90.50 372 LYS A N 1
ATOM 3045 C CA . LYS A 1 372 ? 15.280 -14.618 -30.266 1.00 90.50 372 LYS A CA 1
ATOM 3046 C C . LYS A 1 372 ? 15.993 -15.901 -30.697 1.00 90.50 372 LYS A C 1
ATOM 3048 O O . LYS A 1 372 ? 16.422 -16.015 -31.845 1.00 90.50 372 LYS A O 1
ATOM 3053 N N . LYS A 1 373 ? 16.126 -16.884 -29.797 1.00 90.56 373 LYS A N 1
ATOM 3054 C CA . LYS A 1 373 ? 16.735 -18.189 -30.116 1.00 90.56 373 LYS A CA 1
ATOM 3055 C C . LYS A 1 373 ? 15.952 -18.926 -31.198 1.00 90.56 373 LYS A C 1
ATOM 3057 O O . LYS A 1 373 ? 16.571 -19.510 -32.085 1.00 90.56 373 LYS A O 1
ATOM 3062 N N . LEU A 1 374 ? 14.622 -18.917 -31.120 1.00 87.12 374 LEU A N 1
ATOM 3063 C CA . LEU A 1 374 ? 13.757 -19.553 -32.115 1.00 87.12 374 LEU A CA 1
ATOM 3064 C C . LEU A 1 374 ? 13.865 -18.859 -33.481 1.00 87.12 374 LEU A C 1
ATOM 3066 O O . LEU A 1 374 ? 13.993 -19.549 -34.490 1.00 87.12 374 LEU A O 1
ATOM 3070 N N . LEU A 1 375 ? 13.926 -17.523 -33.502 1.00 83.62 375 LEU A N 1
ATOM 3071 C CA . LEU A 1 375 ? 14.129 -16.727 -34.715 1.00 83.62 375 LEU A CA 1
ATOM 3072 C C . LEU A 1 375 ? 15.474 -17.050 -35.392 1.00 83.62 375 LEU A C 1
ATOM 3074 O O . LEU A 1 375 ? 15.508 -17.324 -36.587 1.00 83.62 375 LEU A O 1
ATOM 3078 N N . ILE A 1 376 ? 16.574 -17.118 -34.630 1.00 84.88 376 ILE A N 1
ATOM 3079 C CA . ILE A 1 376 ? 17.915 -17.454 -35.157 1.00 84.88 376 ILE A CA 1
ATOM 3080 C C . ILE A 1 376 ? 17.973 -18.887 -35.713 1.00 84.88 376 ILE A C 1
ATOM 3082 O O . ILE A 1 376 ? 18.616 -19.141 -36.735 1.00 84.88 376 ILE A O 1
ATOM 3086 N N . LYS A 1 377 ? 17.297 -19.836 -35.052 1.00 84.88 377 LYS A N 1
ATOM 3087 C CA . LYS A 1 377 ? 17.225 -21.246 -35.473 1.00 84.88 377 LYS A CA 1
ATOM 3088 C C . LYS A 1 377 ? 16.303 -21.483 -36.675 1.00 84.88 377 LYS A C 1
ATOM 3090 O O . LYS A 1 377 ? 16.256 -22.605 -37.181 1.00 84.88 377 LYS A O 1
ATOM 3095 N N . MET A 1 378 ? 15.580 -20.464 -37.139 1.00 81.44 378 MET A N 1
ATOM 3096 C CA . MET A 1 378 ? 14.686 -20.572 -38.286 1.00 81.44 378 MET A CA 1
ATOM 3097 C C . MET A 1 378 ? 15.503 -20.849 -39.560 1.00 81.44 378 MET A C 1
ATOM 3099 O O . MET A 1 378 ? 16.326 -20.036 -39.992 1.00 81.44 378 MET A O 1
ATOM 3103 N N . ASN A 1 379 ? 15.310 -22.030 -40.153 1.00 69.38 379 ASN A N 1
ATOM 3104 C CA . ASN A 1 379 ? 16.038 -22.472 -41.352 1.00 69.38 379 ASN A CA 1
ATOM 3105 C C . ASN A 1 379 ? 15.215 -22.306 -42.638 1.00 69.38 379 ASN A C 1
ATOM 3107 O O . ASN A 1 379 ? 15.798 -22.088 -43.697 1.00 69.38 379 ASN A O 1
ATOM 3111 N N . LYS A 1 380 ? 13.879 -22.373 -42.552 1.00 74.25 380 LYS A N 1
ATOM 3112 C CA . LYS A 1 380 ? 12.943 -22.110 -43.656 1.00 74.25 380 LYS A CA 1
ATOM 3113 C C . LYS A 1 380 ? 11.755 -21.307 -43.133 1.00 74.25 380 LYS A C 1
ATOM 3115 O O . LYS A 1 380 ? 11.150 -21.686 -42.134 1.00 74.25 380 LYS A O 1
ATOM 3120 N N . VAL A 1 381 ? 11.406 -20.225 -43.825 1.00 77.56 381 VAL A N 1
ATOM 3121 C CA . VAL A 1 381 ? 10.279 -19.364 -43.449 1.00 77.56 381 VAL A CA 1
ATOM 3122 C C . VAL A 1 381 ? 8.975 -20.085 -43.792 1.00 77.56 381 VAL A C 1
ATOM 3124 O O . VAL A 1 381 ? 8.564 -20.136 -44.945 1.00 77.56 381 VAL A O 1
ATOM 3127 N N . THR A 1 382 ? 8.355 -20.698 -42.785 1.00 79.12 382 THR A N 1
ATOM 3128 C CA . THR A 1 382 ? 7.080 -21.425 -42.898 1.00 79.12 382 THR A CA 1
ATOM 3129 C C . THR A 1 382 ? 6.092 -20.896 -41.857 1.00 79.12 382 THR A C 1
ATOM 3131 O O . THR A 1 382 ? 6.530 -20.448 -40.790 1.00 79.12 382 THR A O 1
ATOM 3134 N N . PRO A 1 383 ? 4.772 -20.962 -42.114 1.00 78.50 383 PRO A N 1
ATOM 3135 C CA . PRO A 1 383 ? 3.754 -20.566 -41.136 1.00 78.50 383 PRO A CA 1
ATOM 3136 C C . PRO A 1 383 ? 3.918 -21.273 -39.780 1.00 78.50 383 PRO A C 1
ATOM 3138 O O . PRO A 1 383 ? 3.769 -20.649 -38.736 1.00 78.50 383 PRO A O 1
ATOM 3141 N N . GLU A 1 384 ? 4.332 -22.542 -39.789 1.00 78.50 384 GLU A N 1
ATOM 3142 C CA . GLU A 1 384 ? 4.556 -23.370 -38.593 1.00 78.50 384 GLU A CA 1
ATOM 3143 C C . GLU A 1 384 ? 5.803 -22.984 -37.783 1.00 78.50 384 GLU A C 1
ATOM 3145 O O . GLU A 1 384 ? 5.875 -23.256 -36.585 1.00 78.50 384 GLU A O 1
ATOM 3150 N N . GLN A 1 385 ? 6.820 -22.378 -38.409 1.00 79.31 385 GLN A N 1
ATOM 3151 C CA . GLN A 1 385 ? 7.972 -21.836 -37.676 1.00 79.31 385 GLN A CA 1
ATOM 3152 C C . GLN A 1 385 ? 7.667 -20.445 -37.116 1.00 79.31 385 GLN A C 1
ATOM 3154 O O . GLN A 1 385 ? 8.052 -20.159 -35.982 1.00 79.31 385 GLN A O 1
ATOM 3159 N N . LYS A 1 386 ? 6.900 -19.620 -37.843 1.00 80.50 386 LYS A N 1
ATOM 3160 C CA . LYS A 1 386 ? 6.395 -18.335 -37.333 1.00 80.50 386 LYS A CA 1
ATOM 3161 C C . LYS A 1 386 ? 5.471 -18.530 -36.128 1.00 80.50 386 LYS A C 1
ATOM 3163 O O . LYS A 1 386 ? 5.652 -17.868 -35.108 1.00 80.50 386 LYS A O 1
ATOM 3168 N N . SER A 1 387 ? 4.564 -19.509 -36.185 1.00 80.69 387 SER A N 1
ATOM 3169 C CA . SER A 1 387 ? 3.630 -19.821 -35.093 1.00 80.69 387 SER A CA 1
ATOM 3170 C C . SER A 1 387 ? 4.298 -20.361 -33.821 1.00 80.69 387 SER A C 1
ATOM 3172 O O . SER A 1 387 ? 3.662 -20.386 -32.774 1.00 80.69 387 SER A O 1
ATOM 3174 N N . LYS A 1 388 ? 5.584 -20.741 -33.868 1.00 85.31 388 LYS A N 1
ATOM 3175 C CA . LYS A 1 388 ? 6.385 -21.094 -32.678 1.00 85.31 388 LYS A CA 1
ATOM 3176 C C . LYS A 1 388 ? 7.048 -19.885 -32.014 1.00 85.31 388 LYS A C 1
ATOM 3178 O O . LYS A 1 388 ? 7.370 -19.954 -30.834 1.00 85.31 388 LYS A O 1
ATOM 3183 N N . ILE A 1 389 ? 7.255 -18.791 -32.752 1.00 86.88 389 ILE A N 1
ATOM 3184 C CA . ILE A 1 389 ? 7.919 -17.565 -32.272 1.00 86.88 389 ILE A CA 1
ATOM 3185 C C . ILE A 1 389 ? 6.898 -16.576 -31.688 1.00 86.88 389 ILE A C 1
ATOM 3187 O O . ILE A 1 389 ? 7.199 -15.886 -30.714 1.00 86.88 389 ILE A O 1
ATOM 3191 N N . ILE A 1 390 ? 5.683 -16.536 -32.244 1.00 86.31 390 ILE A N 1
ATOM 3192 C CA . ILE A 1 390 ? 4.606 -15.633 -31.806 1.00 86.31 390 ILE A CA 1
ATOM 3193 C C . ILE A 1 390 ? 4.161 -15.886 -30.349 1.00 86.31 390 ILE A C 1
ATOM 3195 O O . ILE A 1 390 ? 4.033 -14.905 -29.622 1.00 86.31 390 ILE A O 1
ATOM 3199 N N . PRO A 1 391 ? 3.977 -17.127 -29.848 1.00 87.12 391 PRO A N 1
ATOM 3200 C CA . PRO A 1 391 ? 3.493 -17.346 -28.481 1.00 87.12 391 PRO A CA 1
ATOM 3201 C C . PRO A 1 391 ? 4.441 -16.827 -27.382 1.00 87.12 391 PRO A C 1
ATOM 3203 O O . PRO A 1 391 ? 3.964 -16.138 -26.481 1.00 87.12 391 PRO A O 1
ATOM 3206 N N . PRO A 1 392 ? 5.775 -17.048 -27.439 1.00 85.81 392 PRO A N 1
ATOM 3207 C CA . PRO A 1 392 ? 6.704 -16.395 -26.515 1.00 85.81 392 PRO A CA 1
ATOM 3208 C C . PRO A 1 392 ? 6.622 -14.859 -26.539 1.00 85.81 392 PRO A C 1
ATOM 3210 O O . PRO A 1 392 ? 6.642 -14.245 -25.474 1.00 85.81 392 PRO A O 1
ATOM 3213 N N . LEU A 1 393 ? 6.486 -14.241 -27.722 1.00 84.69 393 LEU A N 1
ATOM 3214 C CA . LEU A 1 393 ? 6.341 -12.784 -27.866 1.00 84.69 393 LEU A CA 1
ATOM 3215 C C . LEU A 1 393 ? 4.991 -12.280 -27.339 1.00 84.69 393 LEU A C 1
ATOM 3217 O O . LEU A 1 393 ? 4.947 -11.272 -26.644 1.00 84.69 393 LEU A O 1
ATOM 3221 N N . SER A 1 394 ? 3.899 -12.993 -27.608 1.00 81.31 394 SER A N 1
ATOM 3222 C CA . SER A 1 394 ? 2.559 -12.655 -27.121 1.00 81.31 394 SER A CA 1
ATOM 3223 C C . SER A 1 394 ? 2.493 -12.720 -25.596 1.00 81.31 394 SER A C 1
ATOM 3225 O O . SER A 1 394 ? 1.990 -11.796 -24.960 1.00 81.31 394 SER A O 1
ATOM 3227 N N . ASN A 1 395 ? 3.080 -13.756 -24.990 1.00 78.00 395 ASN A N 1
ATOM 3228 C CA . ASN A 1 395 ? 3.171 -13.859 -23.534 1.00 78.00 395 ASN A CA 1
ATOM 3229 C C . ASN A 1 395 ? 4.046 -12.739 -22.954 1.00 78.00 395 ASN A C 1
ATOM 3231 O O . ASN A 1 395 ? 3.694 -12.147 -21.939 1.00 78.00 395 ASN A O 1
ATOM 3235 N N . ALA A 1 396 ? 5.160 -12.397 -23.610 1.00 79.44 396 ALA A N 1
ATOM 3236 C CA . ALA A 1 396 ? 5.987 -11.260 -23.212 1.00 79.44 396 ALA A CA 1
ATOM 3237 C C . ALA A 1 396 ? 5.228 -9.922 -23.320 1.00 79.44 396 ALA A C 1
ATOM 3239 O O . ALA A 1 396 ? 5.373 -9.075 -22.444 1.00 79.44 396 ALA A O 1
ATOM 3240 N N . ALA A 1 397 ? 4.390 -9.735 -24.345 1.00 75.06 397 ALA A N 1
ATOM 3241 C CA . ALA A 1 397 ? 3.558 -8.543 -24.520 1.00 75.06 397 ALA A CA 1
ATOM 3242 C C . ALA A 1 397 ? 2.446 -8.445 -23.466 1.00 75.06 397 ALA A C 1
ATOM 3244 O O . ALA A 1 397 ? 2.156 -7.346 -22.992 1.00 75.06 397 ALA A O 1
ATOM 3245 N N . GLN A 1 398 ? 1.846 -9.576 -23.082 1.00 71.06 398 GLN A N 1
ATOM 3246 C CA . GLN A 1 398 ? 0.882 -9.650 -21.981 1.00 71.06 398 GLN A CA 1
ATOM 3247 C C . GLN A 1 398 ? 1.547 -9.286 -20.651 1.00 71.06 398 GLN A C 1
ATOM 3249 O O . GLN A 1 398 ? 1.074 -8.387 -19.964 1.00 71.06 398 GLN A O 1
ATOM 3254 N N . LEU A 1 399 ? 2.699 -9.890 -20.345 1.00 66.88 399 LEU A N 1
ATOM 3255 C CA . LEU A 1 399 ? 3.482 -9.571 -19.148 1.00 66.88 399 LEU A CA 1
ATOM 3256 C C . LEU A 1 399 ? 3.961 -8.109 -19.134 1.00 66.88 399 LEU A C 1
ATOM 3258 O O . LEU A 1 399 ? 3.963 -7.475 -18.083 1.00 66.88 399 LEU A O 1
ATOM 3262 N N . ALA A 1 400 ? 4.324 -7.545 -20.289 1.00 64.69 400 ALA A N 1
ATOM 3263 C CA . ALA A 1 400 ? 4.656 -6.126 -20.415 1.00 64.69 400 ALA A CA 1
ATOM 3264 C C . ALA A 1 400 ? 3.425 -5.228 -20.200 1.00 64.69 400 ALA A C 1
ATOM 3266 O O . ALA A 1 400 ? 3.526 -4.184 -19.570 1.00 64.69 400 ALA A O 1
ATOM 3267 N N . GLY A 1 401 ? 2.234 -5.652 -20.637 1.00 57.81 401 GLY A N 1
ATOM 3268 C CA . GLY A 1 401 ? 0.972 -4.975 -20.312 1.00 57.81 401 GLY A CA 1
ATOM 3269 C C . GLY A 1 401 ? 0.705 -4.857 -18.808 1.00 57.81 401 GLY A C 1
ATOM 3270 O O . GLY A 1 401 ? -0.007 -3.946 -18.391 1.00 57.81 401 GLY A O 1
ATOM 3271 N N . ASN A 1 402 ? 1.329 -5.724 -18.010 1.00 55.31 402 ASN A N 1
ATOM 3272 C CA . ASN A 1 402 ? 1.186 -5.763 -16.560 1.00 55.31 402 ASN A CA 1
ATOM 3273 C C . ASN A 1 402 ? 2.203 -4.878 -15.816 1.00 55.31 402 ASN A C 1
ATOM 3275 O O . ASN A 1 402 ? 2.096 -4.698 -14.602 1.00 55.31 402 ASN A O 1
ATOM 3279 N N . LEU A 1 403 ? 3.185 -4.299 -16.514 1.00 56.44 403 LEU A N 1
ATOM 3280 C CA . LEU A 1 403 ? 4.065 -3.268 -15.967 1.00 56.44 403 LEU A CA 1
ATOM 3281 C C . LEU A 1 403 ? 3.405 -1.902 -16.207 1.00 56.44 403 LEU A C 1
ATOM 3283 O O . LEU A 1 403 ? 3.260 -1.471 -17.348 1.00 56.44 403 LEU A O 1
ATOM 3287 N N . SER A 1 404 ? 3.035 -1.187 -15.137 1.00 47.97 404 SER A N 1
ATOM 3288 C CA . SER A 1 404 ? 2.277 0.082 -15.187 1.00 47.97 404 SER A CA 1
ATOM 3289 C C . SER A 1 404 ? 2.952 1.230 -15.963 1.00 47.97 404 SER A C 1
ATOM 3291 O O . SER A 1 404 ? 2.367 2.301 -16.089 1.00 47.97 404 SER A O 1
ATOM 3293 N N . GLN A 1 405 ? 4.185 1.032 -16.442 1.00 53.69 405 GLN A N 1
ATOM 3294 C CA . GLN A 1 405 ? 5.035 2.021 -17.111 1.00 53.69 405 GLN A CA 1
ATOM 3295 C C . GLN A 1 405 ? 5.949 1.367 -18.171 1.00 53.69 405 GLN A C 1
ATOM 3297 O O . GLN A 1 405 ? 7.133 1.667 -18.211 1.00 53.69 405 GLN A O 1
ATOM 3302 N N . SER A 1 406 ? 5.467 0.398 -18.964 1.00 53.69 406 SER A N 1
ATOM 3303 C CA . SER A 1 406 ? 6.278 -0.204 -20.045 1.00 53.69 406 SER A CA 1
ATOM 3304 C C . SER A 1 406 ? 5.677 0.009 -21.438 1.00 53.69 406 SER A C 1
ATOM 3306 O O . SER A 1 406 ? 5.580 -0.932 -22.238 1.00 53.69 406 SER A O 1
ATOM 3308 N N . GLY A 1 407 ? 5.242 1.236 -21.739 1.00 64.06 407 GLY A N 1
ATOM 3309 C CA . GLY A 1 407 ? 4.589 1.555 -23.013 1.00 64.06 407 GLY A CA 1
ATOM 3310 C C . GLY A 1 407 ? 5.467 1.175 -24.206 1.00 64.06 407 GLY A C 1
ATOM 3311 O O . GLY A 1 407 ? 5.016 0.494 -25.128 1.00 64.06 407 GLY A O 1
ATOM 3312 N N . ILE A 1 408 ? 6.758 1.495 -24.115 1.00 70.31 408 ILE A N 1
ATOM 3313 C CA . ILE A 1 408 ? 7.762 1.244 -25.158 1.00 70.31 408 ILE A CA 1
ATOM 3314 C C . ILE A 1 408 ? 8.092 -0.241 -25.273 1.00 70.31 408 ILE A C 1
ATOM 3316 O O . ILE A 1 408 ? 8.145 -0.776 -26.374 1.00 70.31 408 ILE A O 1
ATOM 3320 N N . VAL A 1 409 ? 8.281 -0.937 -24.145 1.00 73.69 409 VAL A N 1
ATOM 3321 C CA . VAL A 1 409 ? 8.579 -2.380 -24.141 1.00 73.69 409 VAL A CA 1
ATOM 3322 C C . VAL A 1 409 ? 7.436 -3.139 -24.804 1.00 73.69 409 VAL A C 1
ATOM 3324 O O . VAL A 1 409 ? 7.667 -3.933 -25.710 1.00 73.69 409 VAL A O 1
ATOM 3327 N N . ARG A 1 410 ? 6.189 -2.862 -24.410 1.00 77.31 410 ARG A N 1
ATOM 3328 C CA . ARG A 1 410 ? 5.018 -3.512 -25.002 1.00 77.31 410 ARG A CA 1
ATOM 3329 C C . ARG A 1 410 ? 4.882 -3.173 -26.487 1.00 77.31 410 ARG A C 1
ATOM 3331 O O . ARG A 1 410 ? 4.664 -4.085 -27.281 1.00 77.31 410 ARG A O 1
ATOM 3338 N N . ARG A 1 411 ? 5.046 -1.899 -26.866 1.00 80.00 411 ARG A N 1
ATOM 3339 C CA . ARG A 1 411 ? 4.999 -1.454 -28.268 1.00 80.00 411 ARG A CA 1
ATOM 3340 C C . ARG A 1 411 ? 6.052 -2.170 -29.114 1.00 80.00 411 ARG A C 1
ATOM 3342 O O . ARG A 1 411 ? 5.703 -2.759 -30.129 1.00 80.00 411 ARG A O 1
ATOM 3349 N N . ASN A 1 412 ? 7.296 -2.236 -28.645 1.00 81.62 412 ASN A N 1
ATOM 3350 C CA . ASN A 1 412 ? 8.392 -2.909 -29.341 1.00 81.62 412 ASN A CA 1
ATOM 3351 C C . ASN A 1 412 ? 8.155 -4.419 -29.495 1.00 81.62 412 ASN A C 1
ATOM 3353 O O . ASN A 1 412 ? 8.508 -4.997 -30.526 1.00 81.62 412 ASN A O 1
ATOM 3357 N N . ILE A 1 413 ? 7.542 -5.074 -28.502 1.00 82.69 413 ILE A N 1
ATOM 3358 C CA . ILE A 1 413 ? 7.180 -6.496 -28.598 1.00 82.69 413 ILE A CA 1
ATOM 3359 C C . ILE A 1 413 ? 6.055 -6.697 -29.622 1.00 82.69 413 ILE A C 1
ATOM 3361 O O . ILE A 1 413 ? 6.146 -7.614 -30.434 1.00 82.69 413 ILE A O 1
ATOM 3365 N N . ILE A 1 414 ? 5.037 -5.831 -29.645 1.00 83.38 414 ILE A N 1
ATOM 3366 C CA . ILE A 1 414 ? 3.947 -5.881 -30.638 1.00 83.38 414 ILE A CA 1
ATOM 3367 C C . ILE A 1 414 ? 4.481 -5.620 -32.054 1.00 83.38 414 ILE A C 1
ATOM 3369 O O . ILE A 1 414 ? 4.164 -6.363 -32.979 1.00 83.38 414 ILE A O 1
ATOM 3373 N N . GLU A 1 415 ? 5.351 -4.626 -32.230 1.00 82.88 415 GLU A N 1
ATOM 3374 C CA . GLU A 1 415 ? 6.044 -4.377 -33.499 1.00 82.88 415 GLU A CA 1
ATOM 3375 C C . GLU A 1 415 ? 6.875 -5.591 -33.930 1.00 82.88 415 GLU A C 1
ATOM 3377 O O . GLU A 1 415 ? 6.863 -5.965 -35.100 1.00 82.88 415 GLU A O 1
ATOM 3382 N N . SER A 1 416 ? 7.542 -6.262 -32.986 1.00 85.81 416 SER A N 1
ATOM 3383 C CA . SER A 1 416 ? 8.285 -7.494 -33.265 1.00 85.81 416 SER A CA 1
ATOM 3384 C C . SER A 1 416 ? 7.367 -8.625 -33.738 1.00 85.81 416 SER A C 1
ATOM 3386 O O . SER A 1 416 ? 7.748 -9.354 -34.651 1.00 85.81 416 SER A O 1
ATOM 3388 N N . ILE A 1 417 ? 6.160 -8.761 -33.173 1.00 87.00 417 ILE A N 1
ATOM 3389 C CA . ILE A 1 417 ? 5.146 -9.728 -33.633 1.00 87.00 417 ILE A CA 1
ATOM 3390 C C . ILE A 1 417 ? 4.757 -9.424 -35.085 1.00 87.00 417 ILE A C 1
ATOM 3392 O O . ILE A 1 417 ? 4.882 -10.300 -35.942 1.00 87.00 417 ILE A O 1
ATOM 3396 N N . ASN A 1 418 ? 4.406 -8.170 -35.383 1.00 86.94 418 ASN A N 1
ATOM 3397 C CA . ASN A 1 418 ? 4.028 -7.737 -36.731 1.00 86.94 418 ASN A CA 1
ATOM 3398 C C . ASN A 1 418 ? 5.162 -7.957 -37.749 1.00 86.94 418 ASN A C 1
ATOM 3400 O O . ASN A 1 418 ? 4.928 -8.371 -38.884 1.00 86.94 418 ASN A O 1
ATOM 3404 N N . LEU A 1 419 ? 6.414 -7.702 -37.359 1.00 85.38 419 LEU A N 1
ATOM 3405 C CA . LEU A 1 419 ? 7.575 -7.945 -38.216 1.00 85.38 419 LEU A CA 1
ATOM 3406 C C . LEU A 1 419 ? 7.788 -9.442 -38.468 1.00 85.38 419 LEU A C 1
ATOM 3408 O O . LEU A 1 419 ? 8.055 -9.821 -39.605 1.00 85.38 419 LEU A O 1
ATOM 3412 N N . VAL A 1 420 ? 7.630 -10.294 -37.447 1.00 85.69 420 VAL A N 1
ATOM 3413 C CA . VAL A 1 420 ? 7.760 -11.759 -37.564 1.00 85.69 420 VAL A CA 1
ATOM 3414 C C . VAL A 1 420 ? 6.689 -12.355 -38.482 1.00 85.69 420 VAL A C 1
ATOM 3416 O O . VAL A 1 420 ? 6.992 -13.232 -39.299 1.00 85.69 420 VAL A O 1
ATOM 3419 N N . GLU A 1 421 ? 5.454 -11.859 -38.409 1.00 85.12 421 GLU A N 1
ATOM 3420 C CA . GLU A 1 421 ? 4.363 -12.268 -39.302 1.00 85.12 421 GLU A CA 1
ATOM 3421 C C . GLU A 1 421 ? 4.688 -11.975 -40.773 1.00 85.12 421 GLU A C 1
ATOM 3423 O O . GLU A 1 421 ? 4.450 -12.820 -41.642 1.00 85.12 421 GLU A O 1
ATOM 3428 N N . ASN A 1 422 ? 5.352 -10.849 -41.039 1.00 85.25 422 ASN A N 1
ATOM 3429 C CA . ASN A 1 422 ? 5.693 -10.375 -42.380 1.00 85.25 422 ASN A CA 1
ATOM 3430 C C . ASN A 1 422 ? 7.044 -10.879 -42.927 1.00 85.25 422 ASN A C 1
ATOM 3432 O O . ASN A 1 422 ? 7.465 -10.448 -44.002 1.00 85.25 422 ASN A O 1
ATOM 3436 N N . ILE A 1 423 ? 7.744 -11.795 -42.244 1.00 84.75 423 ILE A N 1
ATOM 3437 C CA . ILE A 1 423 ? 8.993 -12.375 -42.775 1.00 84.75 423 ILE A CA 1
ATOM 3438 C C . ILE A 1 423 ? 8.675 -13.227 -44.006 1.00 84.75 423 ILE A C 1
ATOM 3440 O O . ILE A 1 423 ? 7.882 -14.163 -43.941 1.00 84.75 423 ILE A O 1
ATOM 3444 N N . SER A 1 424 ? 9.316 -12.937 -45.126 1.00 79.12 424 SER A N 1
ATOM 3445 C CA . SER A 1 424 ? 9.168 -13.670 -46.386 1.00 79.12 424 SER A CA 1
ATOM 3446 C C . SER A 1 424 ? 10.361 -14.592 -46.647 1.00 79.12 424 SER A C 1
ATOM 3448 O O . SER A 1 424 ? 10.186 -15.722 -47.103 1.00 79.12 424 SER A O 1
ATOM 3450 N N . LEU A 1 425 ? 11.570 -14.152 -46.286 1.00 80.06 425 LEU A N 1
ATOM 3451 C CA . LEU A 1 425 ? 12.833 -14.860 -46.501 1.00 80.06 425 LEU A CA 1
ATOM 3452 C C . LEU A 1 425 ? 13.746 -14.728 -45.274 1.00 80.06 425 LEU A C 1
ATOM 3454 O O . LEU A 1 425 ? 13.674 -13.769 -44.509 1.00 80.06 425 LEU A O 1
ATOM 3458 N N . LYS A 1 426 ? 14.646 -15.698 -45.077 1.00 77.00 426 LYS A N 1
ATOM 3459 C CA . LYS A 1 426 ? 15.667 -15.601 -44.024 1.00 77.00 426 LYS A CA 1
ATOM 3460 C C . LYS A 1 426 ? 16.599 -14.424 -44.335 1.00 77.00 426 LYS A C 1
ATOM 3462 O O . LYS A 1 426 ? 17.054 -14.302 -45.468 1.00 77.00 426 LYS A O 1
ATOM 3467 N N . ASN A 1 427 ? 16.910 -13.611 -43.324 1.00 78.38 427 ASN A N 1
ATOM 3468 C CA . ASN A 1 427 ? 17.717 -12.389 -43.448 1.00 78.38 427 ASN A CA 1
ATOM 3469 C C . ASN A 1 427 ? 17.094 -11.279 -44.313 1.00 78.38 427 ASN A C 1
ATOM 3471 O O . ASN A 1 427 ? 17.815 -10.371 -44.729 1.00 78.38 427 ASN A O 1
ATOM 3475 N N . ASP A 1 428 ? 15.784 -11.316 -44.576 1.00 77.38 428 ASP A N 1
ATOM 3476 C CA . ASP A 1 428 ? 15.100 -10.169 -45.168 1.00 77.38 428 ASP A CA 1
ATOM 3477 C C . ASP A 1 428 ? 15.024 -8.977 -44.192 1.00 77.38 428 ASP A C 1
ATOM 3479 O O . ASP A 1 428 ? 15.444 -9.040 -43.029 1.00 77.38 428 ASP A O 1
ATOM 3483 N N . GLN A 1 429 ? 14.521 -7.842 -44.679 1.00 77.94 429 GLN A N 1
ATOM 3484 C CA . GLN A 1 429 ? 14.421 -6.619 -43.885 1.00 77.94 429 GLN A CA 1
ATOM 3485 C C . GLN A 1 429 ? 13.575 -6.814 -42.615 1.00 77.94 429 GLN A C 1
ATOM 3487 O O . GLN A 1 429 ? 13.925 -6.265 -41.568 1.00 77.94 429 GLN A O 1
ATOM 3492 N N . ASN A 1 430 ? 12.517 -7.628 -42.675 1.00 81.25 430 ASN A N 1
ATOM 3493 C CA . ASN A 1 430 ? 11.629 -7.911 -41.545 1.00 81.25 430 ASN A CA 1
ATOM 3494 C C . ASN A 1 430 ? 12.284 -8.858 -40.523 1.00 81.25 430 ASN A C 1
ATOM 3496 O O . ASN A 1 430 ? 12.141 -8.665 -39.314 1.00 81.25 430 ASN A O 1
ATOM 3500 N N . TYR A 1 431 ? 13.082 -9.825 -40.979 1.00 82.62 431 TYR A N 1
ATOM 3501 C CA . TYR A 1 431 ? 13.899 -10.693 -40.131 1.00 82.62 431 TYR A CA 1
ATOM 3502 C C . TYR A 1 431 ? 14.960 -9.889 -39.371 1.00 82.62 431 TYR A C 1
ATOM 3504 O O . TYR A 1 431 ? 15.065 -10.001 -38.152 1.00 82.62 431 TYR A O 1
ATOM 3512 N N . ASN A 1 432 ? 15.723 -9.036 -40.061 1.00 76.69 432 ASN A N 1
ATOM 3513 C CA . ASN A 1 432 ? 16.764 -8.243 -39.400 1.00 76.69 432 ASN A CA 1
ATOM 3514 C C . ASN A 1 432 ? 16.154 -7.201 -38.449 1.00 76.69 432 ASN A C 1
ATOM 3516 O O . ASN A 1 432 ? 16.661 -7.013 -37.346 1.00 76.69 432 ASN A O 1
ATOM 3520 N N . SER A 1 433 ? 15.026 -6.590 -38.833 1.00 78.44 433 SER A N 1
ATOM 3521 C CA . SER A 1 433 ? 14.313 -5.628 -37.983 1.00 78.44 433 SER A CA 1
ATOM 3522 C C . SER A 1 433 ? 13.707 -6.285 -36.740 1.00 78.44 433 SER A C 1
ATOM 3524 O O . SER A 1 433 ? 13.826 -5.725 -35.657 1.00 78.44 433 SER A O 1
ATOM 3526 N N . SER A 1 434 ? 13.113 -7.480 -36.850 1.00 83.62 434 SER A N 1
ATOM 3527 C CA . SER A 1 434 ? 12.578 -8.208 -35.684 1.00 83.62 434 SER A CA 1
ATOM 3528 C C . SER A 1 434 ? 13.684 -8.661 -34.727 1.00 83.62 434 SER A C 1
ATOM 3530 O O . SER A 1 434 ? 13.544 -8.519 -33.513 1.00 83.62 434 SER A O 1
ATOM 3532 N N . LEU A 1 435 ? 14.818 -9.140 -35.246 1.00 82.50 435 LEU A N 1
ATOM 3533 C CA . LEU A 1 435 ? 15.965 -9.538 -34.426 1.00 82.50 435 LEU A CA 1
ATOM 3534 C C . LEU A 1 435 ? 16.592 -8.335 -33.706 1.00 82.50 435 LEU A C 1
ATOM 3536 O O . LEU A 1 435 ? 16.896 -8.434 -32.514 1.00 82.50 435 LEU A O 1
ATOM 3540 N N . GLY A 1 436 ? 16.718 -7.204 -34.409 1.00 76.44 436 GLY A N 1
ATOM 3541 C CA . GLY A 1 436 ? 17.125 -5.919 -33.841 1.00 76.44 436 GLY A CA 1
ATOM 3542 C C . GLY A 1 436 ? 16.185 -5.485 -32.718 1.00 76.44 436 GLY A C 1
ATOM 3543 O O . GLY A 1 436 ? 16.623 -5.375 -31.578 1.00 76.44 436 GLY A O 1
ATOM 3544 N N . LYS A 1 437 ? 14.878 -5.373 -32.994 1.00 81.50 437 LYS A N 1
ATOM 3545 C CA . LYS A 1 437 ? 13.866 -4.899 -32.032 1.00 81.50 437 LYS A CA 1
ATOM 3546 C C . LYS A 1 437 ? 13.772 -5.775 -30.778 1.00 81.50 437 LYS A C 1
ATOM 3548 O O . LYS A 1 437 ? 13.705 -5.253 -29.661 1.00 81.50 437 LYS A O 1
ATOM 3553 N N . ILE A 1 438 ? 13.846 -7.104 -30.922 1.00 83.56 438 ILE A N 1
ATOM 3554 C CA . ILE A 1 438 ? 13.900 -8.033 -29.778 1.00 83.56 438 ILE A CA 1
ATOM 3555 C C . ILE A 1 438 ? 15.170 -7.789 -28.951 1.00 83.56 438 ILE A C 1
ATOM 3557 O O . ILE A 1 438 ? 15.101 -7.719 -27.723 1.00 83.56 438 ILE A O 1
ATOM 3561 N N . GLN A 1 439 ? 16.331 -7.624 -29.595 1.00 81.25 439 GLN A N 1
ATOM 3562 C CA . GLN A 1 439 ? 17.586 -7.364 -28.890 1.00 81.25 439 GLN A CA 1
ATOM 3563 C C . GLN A 1 439 ? 17.580 -6.010 -28.169 1.00 81.25 439 GLN A C 1
ATOM 3565 O O . GLN A 1 439 ? 18.033 -5.939 -27.024 1.00 81.25 439 GLN A O 1
ATOM 3570 N N . THR A 1 440 ? 17.052 -4.955 -28.789 1.00 75.56 440 THR A N 1
ATOM 3571 C CA . THR A 1 440 ? 16.901 -3.639 -28.156 1.00 75.56 440 THR A CA 1
ATOM 3572 C C . THR A 1 440 ? 16.005 -3.731 -26.938 1.00 75.56 440 THR A C 1
ATOM 3574 O O . THR A 1 440 ? 16.370 -3.252 -25.871 1.00 75.56 440 THR A O 1
ATOM 3577 N N . THR A 1 441 ? 14.872 -4.422 -27.064 1.00 81.44 441 THR A N 1
ATOM 3578 C CA . THR A 1 441 ? 13.916 -4.596 -25.965 1.00 81.44 441 THR A CA 1
ATOM 3579 C C . THR A 1 441 ? 14.544 -5.358 -24.795 1.00 81.44 441 THR A C 1
ATOM 3581 O O . THR A 1 441 ? 14.387 -4.954 -23.646 1.00 81.44 441 THR A O 1
ATOM 3584 N N . ILE A 1 442 ? 15.343 -6.399 -25.064 1.00 82.69 442 ILE A N 1
ATOM 3585 C CA . ILE A 1 442 ? 16.121 -7.104 -24.029 1.00 82.69 442 ILE A CA 1
ATOM 3586 C C . ILE A 1 442 ? 17.132 -6.164 -23.362 1.00 82.69 442 ILE A C 1
ATOM 3588 O O . ILE A 1 442 ? 17.266 -6.182 -22.141 1.00 82.69 442 ILE A O 1
ATOM 3592 N N . ASN A 1 443 ? 17.844 -5.343 -24.136 1.00 74.12 443 ASN A N 1
ATOM 3593 C CA . ASN A 1 443 ? 18.825 -4.402 -23.593 1.00 74.12 443 ASN A CA 1
ATOM 3594 C C . ASN A 1 443 ? 18.159 -3.330 -22.713 1.00 74.12 443 ASN A C 1
ATOM 3596 O O . ASN A 1 443 ? 18.674 -3.029 -21.636 1.00 74.12 443 ASN A O 1
ATOM 3600 N N . ILE A 1 444 ? 17.003 -2.804 -23.135 1.00 75.12 444 ILE A N 1
ATOM 3601 C CA . ILE A 1 444 ? 16.177 -1.870 -22.356 1.00 75.12 444 ILE A CA 1
ATOM 3602 C C . ILE A 1 444 ? 15.768 -2.520 -21.032 1.00 75.12 444 ILE A C 1
ATOM 3604 O O . ILE A 1 444 ? 16.005 -1.939 -19.975 1.00 75.12 444 ILE A O 1
ATOM 3608 N N . LEU A 1 445 ? 15.231 -3.742 -21.073 1.00 76.19 445 LEU A N 1
ATOM 3609 C CA . LEU A 1 445 ? 14.781 -4.468 -19.883 1.00 76.19 445 LEU A CA 1
ATOM 3610 C C . LEU A 1 445 ? 15.926 -4.815 -18.929 1.00 76.19 445 LEU A C 1
ATOM 3612 O O . LEU A 1 445 ? 15.777 -4.638 -17.725 1.00 76.19 445 LEU A O 1
ATOM 3616 N N . LYS A 1 446 ? 17.085 -5.249 -19.441 1.00 78.31 446 LYS A N 1
ATOM 3617 C CA . LYS A 1 446 ? 18.280 -5.519 -18.621 1.00 78.31 446 LYS A CA 1
ATOM 3618 C C . LYS A 1 446 ? 18.821 -4.246 -17.975 1.00 78.31 446 LYS A C 1
ATOM 3620 O O . LYS A 1 446 ? 19.187 -4.261 -16.807 1.00 78.31 446 LYS A O 1
ATOM 3625 N N . ARG A 1 447 ? 18.824 -3.123 -18.699 1.00 70.44 447 ARG A N 1
ATOM 3626 C CA . ARG A 1 447 ? 19.183 -1.810 -18.139 1.00 70.44 447 ARG A CA 1
ATOM 3627 C C . ARG A 1 447 ? 18.213 -1.397 -17.033 1.00 70.44 447 ARG A C 1
ATOM 3629 O O . ARG A 1 447 ? 18.661 -0.994 -15.964 1.00 70.44 447 ARG A O 1
ATOM 3636 N N . GLN A 1 448 ? 16.908 -1.510 -17.281 1.00 69.31 448 GLN A N 1
ATOM 3637 C CA . GLN A 1 448 ? 15.875 -1.214 -16.288 1.00 69.31 448 GLN A CA 1
ATOM 3638 C C . GLN A 1 448 ? 15.994 -2.130 -15.065 1.00 69.31 448 GLN A C 1
ATOM 3640 O O . GLN A 1 448 ? 15.826 -1.664 -13.945 1.00 69.31 448 GLN A O 1
ATOM 3645 N N . GLN A 1 449 ? 16.317 -3.412 -15.257 1.00 69.75 449 GLN A N 1
ATOM 3646 C CA . GLN A 1 449 ? 16.562 -4.358 -14.172 1.00 69.75 449 GLN A CA 1
ATOM 3647 C C . GLN A 1 449 ? 17.777 -3.945 -13.332 1.00 69.75 449 GLN A C 1
ATOM 3649 O O . GLN A 1 449 ? 17.629 -3.771 -12.127 1.00 69.75 449 GLN A O 1
ATOM 3654 N N . ASN A 1 450 ? 18.926 -3.684 -13.961 1.00 67.56 450 ASN A N 1
ATOM 3655 C CA . ASN A 1 450 ? 20.144 -3.281 -13.254 1.00 67.56 450 ASN A CA 1
ATOM 3656 C C . ASN A 1 450 ? 19.934 -1.980 -12.463 1.00 67.56 450 ASN A C 1
ATOM 3658 O O . ASN A 1 450 ? 20.248 -1.912 -11.284 1.00 67.56 450 ASN A O 1
ATOM 3662 N N . ALA A 1 451 ? 19.335 -0.956 -13.077 1.00 62.94 451 ALA A N 1
ATOM 3663 C CA . ALA A 1 451 ? 19.059 0.314 -12.404 1.00 62.94 451 ALA A CA 1
ATOM 3664 C C . ALA A 1 451 ? 18.016 0.186 -11.274 1.00 62.94 451 ALA A C 1
ATOM 3666 O O . ALA A 1 451 ? 18.060 0.935 -10.294 1.00 62.94 451 ALA A O 1
ATOM 3667 N N . SER A 1 452 ? 17.082 -0.763 -11.398 1.00 62.38 452 SER A N 1
ATOM 3668 C CA . SER A 1 452 ? 16.106 -1.100 -10.360 1.00 62.38 452 SER A CA 1
ATOM 3669 C C . SER A 1 452 ? 16.766 -1.805 -9.176 1.00 62.38 452 SER A C 1
ATOM 3671 O O . SER A 1 452 ? 16.462 -1.459 -8.039 1.00 62.38 452 SER A O 1
ATOM 3673 N N . GLU A 1 453 ? 17.694 -2.732 -9.422 1.00 62.66 453 GLU A N 1
ATOM 3674 C CA . GLU A 1 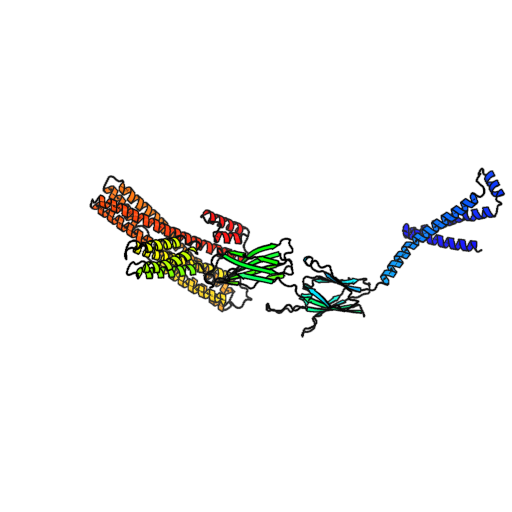453 ? 18.477 -3.430 -8.392 1.00 62.66 453 GLU A CA 1
ATOM 3675 C C . GLU A 1 453 ? 19.358 -2.450 -7.597 1.00 62.66 453 GLU A C 1
ATOM 3677 O O . GLU A 1 453 ? 19.387 -2.510 -6.367 1.00 62.66 453 GLU A O 1
ATOM 3682 N N . SER A 1 454 ? 19.980 -1.470 -8.259 1.00 62.12 454 SER A N 1
ATOM 3683 C CA . SER A 1 454 ? 20.801 -0.449 -7.592 1.00 62.12 454 SER A CA 1
ATOM 3684 C C . SER A 1 454 ? 19.996 0.541 -6.742 1.00 62.12 454 SER A C 1
ATOM 3686 O O . SER A 1 454 ? 20.429 0.943 -5.663 1.00 62.12 454 SER A O 1
ATOM 3688 N N . SER A 1 455 ? 18.808 0.936 -7.208 1.00 60.44 455 SER A N 1
ATOM 3689 C CA . SER A 1 455 ? 17.881 1.771 -6.432 1.00 60.44 455 SER A CA 1
ATOM 3690 C C . SER A 1 455 ? 17.261 0.988 -5.268 1.00 60.44 455 SER A C 1
ATOM 3692 O O . SER A 1 455 ? 17.135 1.516 -4.163 1.00 60.44 455 SER A O 1
ATOM 3694 N N . ASN A 1 456 ? 16.944 -0.293 -5.492 1.00 65.44 456 ASN A N 1
ATOM 3695 C CA . ASN A 1 456 ? 16.470 -1.213 -4.461 1.00 65.44 456 ASN A CA 1
ATOM 3696 C C . ASN A 1 456 ? 17.521 -1.388 -3.355 1.00 65.44 456 ASN A C 1
ATOM 3698 O O . ASN A 1 456 ? 17.172 -1.375 -2.182 1.00 65.44 456 ASN A O 1
ATOM 3702 N N . PHE A 1 457 ? 18.809 -1.456 -3.705 1.00 76.94 457 PHE A N 1
ATOM 3703 C CA . PHE A 1 457 ? 19.896 -1.516 -2.729 1.00 76.94 457 PHE A CA 1
ATOM 3704 C C . PHE A 1 457 ? 19.884 -0.331 -1.748 1.00 76.94 457 PHE A C 1
ATOM 3706 O O . PHE A 1 457 ? 19.864 -0.555 -0.540 1.00 76.94 457 PHE A O 1
ATOM 3713 N N . LEU A 1 458 ? 19.845 0.918 -2.234 1.00 73.19 458 LEU A N 1
ATOM 3714 C CA . LEU A 1 458 ? 19.845 2.098 -1.353 1.00 73.19 458 LEU A CA 1
ATOM 3715 C C . LEU A 1 458 ? 18.585 2.168 -0.477 1.00 73.19 458 LEU A C 1
ATOM 3717 O O . LEU A 1 458 ? 18.684 2.489 0.706 1.00 73.19 458 LEU A O 1
ATOM 3721 N N . ALA A 1 459 ? 17.416 1.822 -1.028 1.00 66.06 459 ALA A N 1
ATOM 3722 C CA . ALA A 1 459 ? 16.162 1.790 -0.276 1.00 66.06 459 ALA A CA 1
ATOM 3723 C C . ALA A 1 459 ? 16.159 0.693 0.803 1.00 66.06 459 ALA A C 1
ATOM 3725 O O . ALA A 1 459 ? 15.790 0.954 1.947 1.00 66.06 459 ALA A O 1
ATOM 3726 N N . ARG A 1 460 ? 16.628 -0.519 0.475 1.00 71.31 460 ARG A N 1
ATOM 3727 C CA . ARG A 1 460 ? 16.782 -1.619 1.440 1.00 71.31 460 ARG A CA 1
ATOM 3728 C C . ARG A 1 460 ? 17.799 -1.278 2.522 1.00 71.31 460 ARG A C 1
ATOM 3730 O O . ARG A 1 460 ? 17.531 -1.522 3.691 1.00 71.31 460 ARG A O 1
ATOM 3737 N N . LEU A 1 461 ? 18.914 -0.640 2.166 1.00 77.44 461 LEU A N 1
ATOM 3738 C CA . LEU A 1 461 ? 19.911 -0.178 3.133 1.00 77.44 461 LEU A CA 1
ATOM 3739 C C . LEU A 1 461 ? 19.338 0.887 4.081 1.00 77.44 461 LEU A C 1
ATOM 3741 O O . LEU A 1 461 ? 19.598 0.851 5.281 1.00 77.44 461 LEU A O 1
ATOM 3745 N N . GLN A 1 462 ? 18.525 1.810 3.563 1.00 73.44 462 GLN A N 1
ATOM 3746 C CA . GLN A 1 462 ? 17.826 2.813 4.367 1.00 73.44 462 GLN A CA 1
ATOM 3747 C C . GLN A 1 462 ? 16.779 2.183 5.299 1.00 73.44 462 GLN A C 1
ATOM 3749 O O . GLN A 1 462 ? 16.658 2.592 6.454 1.00 73.44 462 GLN A O 1
ATOM 3754 N N . ASN A 1 463 ? 16.042 1.180 4.816 1.00 68.00 463 ASN A N 1
ATOM 3755 C CA . ASN A 1 463 ? 15.064 0.442 5.611 1.00 68.00 463 ASN A CA 1
ATOM 3756 C C . ASN A 1 463 ? 15.756 -0.349 6.730 1.00 68.00 463 ASN A C 1
ATOM 3758 O O . ASN A 1 463 ? 15.408 -0.192 7.896 1.00 68.00 463 ASN A O 1
ATOM 3762 N N . LEU A 1 464 ? 16.810 -1.100 6.402 1.00 77.94 464 LEU A N 1
ATOM 3763 C CA . LEU A 1 464 ? 17.636 -1.812 7.375 1.00 77.94 464 LEU A CA 1
ATOM 3764 C C . LEU A 1 464 ? 18.212 -0.857 8.432 1.00 77.94 464 LEU A C 1
ATOM 3766 O O . LEU A 1 464 ? 18.109 -1.131 9.625 1.00 77.94 464 LEU A O 1
ATOM 3770 N N . LYS A 1 465 ? 18.746 0.301 8.018 1.00 83.62 465 LYS A N 1
ATOM 3771 C CA . LYS A 1 465 ? 19.182 1.371 8.928 1.00 83.62 465 LYS A CA 1
ATOM 3772 C C . LYS A 1 465 ? 18.075 1.777 9.893 1.00 83.62 465 LYS A C 1
ATOM 3774 O O . LYS A 1 465 ? 18.310 1.824 11.096 1.00 83.62 465 LYS A O 1
ATOM 3779 N N . SER A 1 466 ? 16.886 2.076 9.375 1.00 70.38 466 SER A N 1
ATOM 3780 C CA . SER A 1 466 ? 15.751 2.506 10.193 1.00 70.38 466 SER A CA 1
ATOM 3781 C C . SER A 1 466 ? 15.316 1.414 11.166 1.00 70.38 466 SER A C 1
ATOM 3783 O O . SER A 1 466 ? 15.135 1.693 12.347 1.00 70.38 466 SER A O 1
ATOM 3785 N N . LYS A 1 467 ? 15.204 0.167 10.697 1.00 74.88 467 LYS A N 1
ATOM 3786 C CA . LYS A 1 467 ? 14.875 -0.994 11.531 1.00 74.88 467 LYS A CA 1
ATOM 3787 C C . LYS A 1 467 ? 15.877 -1.132 12.676 1.00 74.88 467 LYS A C 1
ATOM 3789 O O . LYS A 1 467 ? 15.463 -1.142 13.826 1.00 74.88 467 LYS A O 1
ATOM 3794 N N . ILE A 1 468 ? 17.181 -1.105 12.386 1.00 80.88 468 ILE A N 1
ATOM 3795 C CA . ILE A 1 468 ? 18.250 -1.182 13.399 1.00 80.88 468 ILE A CA 1
ATOM 3796 C C . ILE A 1 468 ? 18.211 0.007 14.380 1.00 80.88 468 ILE A C 1
ATOM 3798 O O . ILE A 1 468 ? 18.499 -0.156 15.566 1.00 80.88 468 ILE A O 1
ATOM 3802 N N . GLN A 1 469 ? 17.834 1.204 13.921 1.00 78.69 469 GLN A N 1
ATOM 3803 C CA . GLN A 1 469 ? 17.664 2.382 14.781 1.00 78.69 469 GLN A CA 1
ATOM 3804 C C . GLN A 1 469 ? 16.443 2.287 15.710 1.00 78.69 469 GLN A C 1
ATOM 3806 O O . GLN A 1 469 ? 16.461 2.889 16.781 1.00 78.69 469 GLN A O 1
ATOM 3811 N N . MET A 1 470 ? 15.403 1.540 15.326 1.00 74.00 470 MET A N 1
ATOM 3812 C CA . MET A 1 470 ? 14.192 1.330 16.131 1.00 74.00 470 MET A CA 1
ATOM 3813 C C . MET A 1 470 ? 14.305 0.160 17.119 1.00 74.00 470 MET A C 1
ATOM 3815 O O . MET A 1 470 ? 13.483 0.068 18.032 1.00 74.00 470 MET A O 1
ATOM 3819 N N . LEU A 1 471 ? 15.308 -0.712 16.963 1.00 75.56 471 LEU A N 1
ATOM 3820 C CA . LEU A 1 471 ? 15.548 -1.825 17.883 1.00 75.56 471 LEU A CA 1
ATOM 3821 C C . LEU A 1 471 ? 15.838 -1.316 19.296 1.00 75.56 471 LEU A C 1
ATOM 3823 O O . LEU A 1 471 ? 16.621 -0.386 19.507 1.00 75.56 471 LEU A O 1
ATOM 3827 N N . ASN A 1 472 ? 15.231 -1.973 20.281 1.00 65.75 472 ASN A N 1
ATOM 3828 C CA . ASN A 1 472 ? 15.497 -1.713 21.690 1.00 65.75 472 ASN A CA 1
ATOM 3829 C C . ASN A 1 472 ? 16.547 -2.690 22.218 1.00 65.75 472 ASN A C 1
ATOM 3831 O O . ASN A 1 472 ? 16.538 -3.871 21.887 1.00 65.75 472 ASN A O 1
ATOM 3835 N N . SER A 1 473 ? 17.365 -2.249 23.176 1.00 61.09 473 SER A N 1
ATOM 3836 C CA . SER A 1 473 ? 18.403 -3.072 23.831 1.00 61.09 473 SER A CA 1
ATOM 3837 C C . SER A 1 473 ? 17.890 -4.315 24.588 1.00 61.09 473 SER A C 1
ATOM 3839 O O . SER A 1 473 ? 18.681 -5.051 25.179 1.00 61.09 473 SER A O 1
ATOM 3841 N N . LYS A 1 474 ? 16.570 -4.548 24.605 1.00 53.72 474 LYS A N 1
ATOM 3842 C CA . LYS A 1 474 ? 15.912 -5.721 25.198 1.00 53.72 474 LYS A CA 1
ATOM 3843 C C . LYS A 1 474 ? 15.706 -6.872 24.206 1.00 53.72 474 LYS A C 1
ATOM 3845 O O . LYS A 1 474 ? 15.550 -8.004 24.660 1.00 53.72 474 LYS A O 1
ATOM 3850 N N . GLU A 1 475 ? 15.704 -6.608 22.900 1.00 60.69 475 GLU A N 1
ATOM 3851 C CA . GLU A 1 475 ? 15.667 -7.649 21.867 1.00 60.69 475 GLU A CA 1
ATOM 3852 C C . GLU A 1 475 ? 17.051 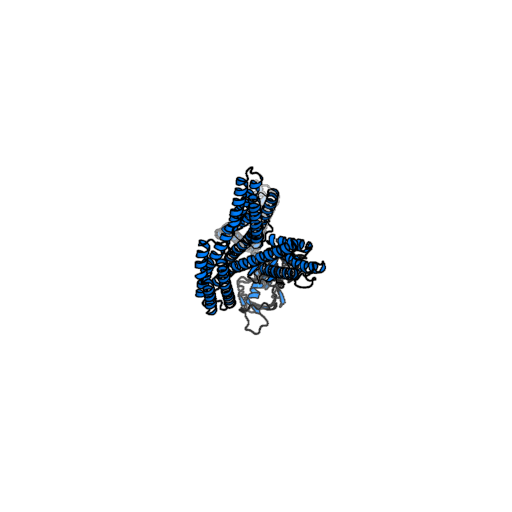-8.313 21.783 1.00 60.69 475 GLU A C 1
ATOM 3854 O O . GLU A 1 475 ? 18.076 -7.642 21.857 1.00 60.69 475 GLU A O 1
ATOM 3859 N N . LYS A 1 476 ? 17.103 -9.650 21.740 1.00 58.44 476 LYS A N 1
ATOM 3860 C CA . LYS A 1 476 ? 18.370 -10.414 21.755 1.00 58.44 476 LYS A CA 1
ATOM 3861 C C . LYS A 1 476 ? 18.621 -11.222 20.488 1.00 58.44 476 LYS A C 1
ATOM 3863 O O . LYS A 1 476 ? 19.698 -11.796 20.357 1.00 58.44 476 LYS A O 1
ATOM 3868 N N . ASP A 1 477 ? 17.641 -11.294 19.594 1.00 68.81 477 ASP A N 1
ATOM 3869 C CA . ASP A 1 477 ? 17.776 -12.003 18.329 1.00 68.81 477 ASP A CA 1
ATOM 3870 C C . ASP A 1 477 ? 17.813 -10.992 17.185 1.00 68.81 477 ASP A C 1
ATOM 3872 O O . ASP A 1 477 ? 16.812 -10.359 16.858 1.00 68.81 477 ASP A O 1
ATOM 3876 N N . TYR A 1 478 ? 19.003 -10.827 16.613 1.00 79.62 478 TYR A N 1
ATOM 3877 C CA . TYR A 1 478 ? 19.252 -9.964 15.461 1.00 79.62 478 TYR A CA 1
ATOM 3878 C C . TYR A 1 478 ? 19.561 -10.773 14.193 1.00 79.62 478 TYR A C 1
ATOM 3880 O O . TYR A 1 478 ? 20.130 -10.236 13.239 1.00 79.62 478 TYR A O 1
ATOM 3888 N N . SER A 1 479 ? 19.253 -12.076 14.183 1.00 76.50 479 SER A N 1
ATOM 3889 C CA . SER A 1 479 ? 19.621 -12.994 13.097 1.00 76.50 479 SER A CA 1
ATOM 3890 C C . SER A 1 479 ? 19.051 -12.571 11.741 1.00 76.50 479 SER A C 1
ATOM 3892 O O . SER A 1 479 ? 19.776 -12.605 10.745 1.00 76.50 479 SER A O 1
ATOM 3894 N N . GLU A 1 480 ? 17.811 -12.080 11.716 1.00 77.56 480 GLU A N 1
ATOM 3895 C CA . GLU A 1 480 ? 17.147 -11.550 10.521 1.00 77.56 480 GLU A CA 1
ATOM 3896 C C . GLU A 1 480 ? 17.885 -10.322 9.957 1.00 77.56 480 GLU A C 1
ATOM 3898 O O . GLU A 1 480 ? 18.316 -10.331 8.803 1.00 77.56 480 GLU A O 1
ATOM 3903 N N . PHE A 1 481 ? 18.149 -9.308 10.791 1.00 82.06 481 PHE A N 1
ATOM 3904 C CA . PHE A 1 481 ? 18.858 -8.088 10.378 1.00 82.06 481 PHE A CA 1
ATOM 3905 C C . PHE A 1 481 ? 20.309 -8.359 9.970 1.00 82.06 481 PHE A C 1
ATOM 3907 O O . PHE A 1 481 ? 20.841 -7.717 9.061 1.00 82.06 481 PHE A O 1
ATOM 3914 N N . SER A 1 482 ? 20.970 -9.318 10.625 1.00 82.94 482 SER A N 1
ATOM 3915 C CA . SER A 1 482 ? 22.318 -9.744 10.249 1.00 82.94 482 SER A CA 1
ATOM 3916 C C . SER A 1 482 ? 22.319 -10.421 8.880 1.00 82.94 482 SER A C 1
ATOM 3918 O O . SER A 1 482 ? 23.175 -10.107 8.053 1.00 82.94 482 SER A O 1
ATOM 3920 N N . SER A 1 483 ? 21.354 -11.308 8.615 1.00 79.69 483 SER A N 1
ATOM 3921 C CA . SER A 1 483 ? 21.195 -11.959 7.310 1.00 79.69 483 SER A CA 1
ATOM 3922 C C . SER A 1 483 ? 20.941 -10.935 6.202 1.00 79.69 483 SER A C 1
ATOM 3924 O O . SER A 1 483 ? 21.645 -10.945 5.193 1.00 79.69 483 SER A O 1
ATOM 3926 N N . GLU A 1 484 ? 20.018 -9.992 6.426 1.00 77.56 484 GLU A N 1
ATOM 3927 C CA . GLU A 1 484 ? 19.727 -8.897 5.490 1.00 77.56 484 GLU A CA 1
ATOM 3928 C C . GLU A 1 484 ? 20.968 -8.015 5.244 1.00 77.56 484 GLU A C 1
ATOM 3930 O O . GLU A 1 484 ? 21.262 -7.646 4.107 1.00 77.56 484 GLU A O 1
ATOM 3935 N N . SER A 1 485 ? 21.770 -7.745 6.282 1.00 85.06 485 SER A N 1
ATOM 3936 C CA . SER A 1 485 ? 23.036 -7.008 6.150 1.00 85.06 485 SER A CA 1
ATOM 3937 C C . SER A 1 485 ? 24.068 -7.759 5.294 1.00 85.06 485 SER A C 1
ATOM 3939 O O . SER A 1 485 ? 24.748 -7.152 4.467 1.00 85.06 485 SER A O 1
ATOM 3941 N N . PHE A 1 486 ? 24.203 -9.081 5.451 1.00 83.00 486 PHE A N 1
ATOM 3942 C CA . PHE A 1 486 ? 25.117 -9.876 4.618 1.00 83.00 486 PHE A CA 1
ATOM 3943 C C . PHE A 1 486 ? 24.708 -9.856 3.145 1.00 83.00 486 PHE A C 1
ATOM 3945 O O . PHE A 1 486 ? 25.562 -9.632 2.285 1.00 83.00 486 PHE A O 1
ATOM 3952 N N . GLU A 1 487 ? 23.418 -10.020 2.861 1.00 79.62 487 GLU A N 1
ATOM 3953 C CA . GLU A 1 487 ? 22.887 -9.956 1.499 1.00 79.62 487 GLU A CA 1
ATOM 3954 C C . GLU A 1 487 ? 23.153 -8.581 0.860 1.00 79.62 487 GLU A C 1
ATOM 3956 O O . GLU A 1 487 ? 23.668 -8.486 -0.256 1.00 79.62 487 GLU A O 1
ATOM 3961 N N . LEU A 1 488 ? 22.902 -7.492 1.596 1.00 82.12 488 LEU A N 1
ATOM 3962 C CA . LEU A 1 488 ? 23.158 -6.134 1.111 1.00 82.12 488 LEU A CA 1
ATOM 3963 C C . LEU A 1 488 ? 24.647 -5.852 0.872 1.00 82.12 488 LEU A C 1
ATOM 3965 O O . LEU A 1 488 ? 24.981 -5.104 -0.047 1.00 82.12 488 LEU A O 1
ATOM 3969 N N . SER A 1 489 ? 25.554 -6.462 1.637 1.00 87.31 489 SER A N 1
ATOM 3970 C CA . SER A 1 489 ? 26.999 -6.357 1.392 1.00 87.31 489 SER A CA 1
ATOM 3971 C C . SER A 1 489 ? 27.400 -6.980 0.047 1.00 87.31 489 SER A C 1
ATOM 3973 O O . SER A 1 489 ? 28.178 -6.385 -0.709 1.00 87.31 489 SER A O 1
ATOM 3975 N N . GLU A 1 490 ? 26.839 -8.142 -0.296 1.00 83.19 490 GLU A N 1
ATOM 3976 C CA . GLU A 1 490 ? 27.081 -8.789 -1.590 1.00 83.19 490 GLU A CA 1
ATOM 3977 C C . GLU A 1 490 ? 26.505 -7.968 -2.748 1.00 83.19 490 GLU A C 1
ATOM 3979 O O . GLU A 1 490 ? 27.187 -7.752 -3.757 1.00 83.19 490 GLU A O 1
ATOM 3984 N N . ILE A 1 491 ? 25.291 -7.438 -2.575 1.00 81.50 491 ILE A N 1
ATOM 3985 C CA . ILE A 1 491 ? 24.649 -6.552 -3.552 1.00 81.50 491 ILE A CA 1
ATOM 3986 C C . ILE A 1 491 ? 25.496 -5.291 -3.776 1.00 81.50 491 ILE A C 1
ATOM 3988 O O . ILE A 1 491 ? 25.755 -4.938 -4.927 1.00 81.50 491 ILE A O 1
ATOM 3992 N N . ALA A 1 492 ? 26.005 -4.654 -2.716 1.00 85.25 492 ALA A N 1
ATOM 3993 C CA . ALA A 1 492 ? 26.877 -3.481 -2.819 1.00 85.25 492 ALA A CA 1
ATOM 3994 C C . ALA A 1 492 ? 28.159 -3.777 -3.618 1.00 85.25 492 ALA A C 1
ATOM 3996 O O . ALA A 1 492 ? 28.557 -2.997 -4.486 1.00 85.25 492 ALA A O 1
ATOM 3997 N N . SER A 1 493 ? 28.795 -4.927 -3.365 1.00 87.75 493 SER A N 1
ATOM 3998 C CA . SER A 1 493 ? 30.003 -5.341 -4.091 1.00 87.75 493 SER A CA 1
ATOM 3999 C C . SER A 1 493 ? 29.726 -5.578 -5.577 1.00 87.75 493 SER A C 1
ATOM 4001 O O . SER A 1 493 ? 30.504 -5.155 -6.439 1.00 87.75 493 SER A O 1
ATOM 4003 N N . ASN A 1 494 ? 28.608 -6.234 -5.890 1.00 84.56 494 ASN A N 1
ATOM 4004 C CA . ASN A 1 494 ? 28.189 -6.474 -7.267 1.00 84.56 494 ASN A CA 1
ATOM 4005 C C . ASN A 1 494 ? 27.857 -5.164 -7.987 1.00 84.56 494 ASN A C 1
ATOM 4007 O O . ASN A 1 494 ? 28.285 -4.975 -9.127 1.00 84.56 494 ASN A O 1
ATOM 4011 N N . LEU A 1 495 ? 27.184 -4.235 -7.307 1.00 82.75 495 LEU A N 1
ATOM 4012 C CA . LEU A 1 495 ? 26.855 -2.920 -7.841 1.00 82.75 495 LEU A CA 1
ATOM 4013 C C . LEU A 1 495 ? 28.111 -2.107 -8.180 1.00 82.75 495 LEU A C 1
ATOM 4015 O O . LEU A 1 495 ? 28.216 -1.586 -9.290 1.00 82.75 495 LEU A O 1
ATOM 4019 N N . ASN A 1 496 ? 29.096 -2.051 -7.278 1.00 87.75 496 ASN A N 1
ATOM 4020 C CA . ASN A 1 496 ? 30.367 -1.378 -7.551 1.00 87.75 496 ASN A CA 1
ATOM 4021 C C . ASN A 1 496 ? 31.035 -1.959 -8.811 1.00 87.75 496 ASN A C 1
ATOM 4023 O O . ASN A 1 496 ? 31.334 -1.221 -9.751 1.00 87.75 496 ASN A O 1
ATOM 4027 N N . LYS A 1 497 ? 31.172 -3.291 -8.897 1.00 87.06 497 LYS A N 1
ATOM 4028 C CA . LYS A 1 497 ? 31.753 -3.961 -10.076 1.00 87.06 497 LYS A CA 1
ATOM 4029 C C . LYS A 1 497 ? 31.009 -3.613 -11.366 1.00 87.06 497 LYS A C 1
ATOM 4031 O O . LYS A 1 497 ? 31.645 -3.355 -12.388 1.00 87.06 497 LYS A O 1
ATOM 4036 N N . GLN A 1 498 ? 29.677 -3.592 -11.333 1.00 82.69 498 GLN A N 1
ATOM 4037 C CA . GLN A 1 498 ? 28.855 -3.230 -12.489 1.00 82.69 498 GLN A CA 1
ATOM 4038 C C . GLN A 1 498 ? 29.082 -1.775 -12.921 1.00 82.69 498 GLN A C 1
ATOM 4040 O O . GLN A 1 498 ? 29.358 -1.532 -14.098 1.00 82.69 498 GLN A O 1
ATOM 4045 N N . LEU A 1 499 ? 29.042 -0.818 -11.989 1.00 83.50 499 LEU A N 1
ATOM 4046 C CA . LEU A 1 499 ? 29.307 0.597 -12.275 1.00 83.50 499 LEU A CA 1
ATOM 4047 C C . LEU A 1 499 ? 30.734 0.795 -12.804 1.00 83.50 499 LEU A C 1
ATOM 4049 O O . LEU A 1 499 ? 30.972 1.560 -13.743 1.00 83.50 499 LEU A O 1
ATOM 4053 N N . MET A 1 500 ? 31.696 0.051 -12.271 1.00 86.06 500 MET A N 1
ATOM 4054 C CA . MET A 1 500 ? 33.078 0.152 -12.710 1.00 86.06 500 MET A CA 1
ATOM 4055 C C . MET A 1 500 ? 33.273 -0.397 -14.129 1.00 86.06 500 MET A C 1
ATOM 4057 O O . MET A 1 500 ? 33.965 0.215 -14.945 1.00 86.06 500 MET A O 1
ATOM 4061 N N . ASN A 1 501 ? 32.574 -1.480 -14.477 1.00 84.31 501 ASN A N 1
ATOM 4062 C CA . ASN A 1 501 ? 32.515 -1.989 -15.848 1.00 84.31 501 ASN A CA 1
ATOM 4063 C C . ASN A 1 501 ? 31.860 -0.984 -16.806 1.00 84.31 501 ASN A C 1
ATOM 4065 O O . ASN A 1 501 ? 32.385 -0.753 -17.894 1.00 84.31 501 ASN A O 1
ATOM 4069 N N . MET A 1 502 ? 30.758 -0.342 -16.404 1.00 79.81 502 MET A N 1
ATOM 4070 C CA . MET A 1 502 ? 30.094 0.689 -17.215 1.00 79.81 502 MET A CA 1
ATOM 4071 C C . MET A 1 502 ? 30.990 1.910 -17.443 1.00 79.81 502 MET A C 1
ATOM 4073 O O . MET A 1 502 ? 31.038 2.431 -18.552 1.00 79.81 502 MET A O 1
ATOM 4077 N N . THR A 1 503 ? 31.753 2.321 -16.429 1.00 84.31 503 THR A N 1
ATOM 4078 C CA . THR A 1 503 ? 32.710 3.437 -16.524 1.00 84.31 503 THR A CA 1
ATOM 4079 C C . THR A 1 503 ? 33.853 3.139 -17.500 1.00 84.31 503 THR A C 1
ATOM 4081 O O . THR A 1 503 ? 34.379 4.036 -18.163 1.00 84.31 503 THR A O 1
ATOM 4084 N N . ASN A 1 504 ? 34.259 1.871 -17.588 1.00 80.88 504 ASN A N 1
ATOM 4085 C CA . ASN A 1 504 ? 35.341 1.432 -18.464 1.00 80.88 504 ASN A CA 1
ATOM 4086 C C . ASN A 1 504 ? 34.875 1.112 -19.889 1.00 80.88 504 ASN A C 1
ATOM 4088 O O . ASN A 1 504 ? 35.712 1.070 -20.788 1.00 80.88 504 ASN A O 1
ATOM 4092 N N . ASN A 1 505 ? 33.572 0.927 -20.105 1.00 78.81 505 ASN A N 1
ATOM 4093 C CA . ASN A 1 505 ? 33.015 0.678 -21.424 1.00 78.81 505 ASN A CA 1
ATOM 4094 C C . ASN A 1 505 ? 33.111 1.934 -22.307 1.00 78.81 505 ASN A C 1
ATOM 4096 O O . ASN A 1 505 ? 32.537 2.975 -21.993 1.00 78.81 505 ASN A O 1
ATOM 4100 N N . GLU A 1 506 ? 33.809 1.824 -23.438 1.00 65.62 506 GLU A N 1
ATOM 4101 C CA . GLU A 1 506 ? 33.984 2.918 -24.402 1.00 65.62 506 GLU A CA 1
ATOM 4102 C C . GLU A 1 506 ? 32.673 3.366 -25.056 1.00 65.62 506 GLU A C 1
ATOM 4104 O O . GLU A 1 506 ? 32.575 4.498 -25.522 1.00 65.62 506 GLU A O 1
ATOM 4109 N N . THR A 1 507 ? 31.645 2.512 -25.066 1.00 65.38 507 THR A N 1
ATOM 4110 C CA . THR A 1 507 ? 30.343 2.856 -25.649 1.00 65.38 507 THR A CA 1
ATOM 4111 C C . THR A 1 507 ? 29.445 3.652 -24.703 1.00 65.38 507 THR A C 1
ATOM 4113 O O . THR A 1 507 ? 28.361 4.056 -25.115 1.00 65.38 507 THR A O 1
ATOM 4116 N N . TYR A 1 508 ? 29.831 3.848 -23.436 1.00 72.25 508 TYR A N 1
ATOM 4117 C CA . TYR A 1 508 ? 29.053 4.655 -22.496 1.00 72.25 508 TYR A CA 1
ATOM 4118 C C . TYR A 1 508 ? 29.442 6.141 -22.637 1.00 72.25 508 TYR A C 1
ATOM 4120 O O . TYR A 1 508 ? 30.635 6.449 -22.662 1.00 72.25 508 TYR A O 1
ATOM 4128 N N . PRO A 1 509 ? 28.485 7.087 -22.733 1.00 78.06 509 PRO A N 1
ATOM 4129 C CA . PRO A 1 509 ? 28.760 8.444 -23.214 1.00 78.06 509 PRO A CA 1
ATOM 4130 C C . PRO A 1 509 ? 29.330 9.388 -22.133 1.00 78.06 509 PRO A C 1
ATOM 4132 O O . PRO A 1 509 ? 28.798 10.470 -21.876 1.00 78.06 509 PRO A O 1
ATOM 4135 N N . LEU A 1 510 ? 30.435 8.994 -21.497 1.00 82.50 510 LEU A N 1
ATOM 4136 C CA . LEU A 1 510 ? 31.133 9.794 -20.486 1.00 82.50 510 LEU A CA 1
ATOM 4137 C C . LEU A 1 510 ? 32.139 10.744 -21.130 1.00 82.50 510 LEU A C 1
ATOM 4139 O O . LEU A 1 510 ? 32.910 10.372 -22.013 1.00 82.50 510 LEU A O 1
ATOM 4143 N N . THR A 1 511 ? 32.198 11.967 -20.617 1.00 83.88 511 THR A N 1
ATOM 4144 C CA . THR A 1 511 ? 33.354 12.844 -20.813 1.00 83.88 511 THR A CA 1
ATOM 4145 C C . THR A 1 511 ? 34.584 12.299 -20.084 1.00 83.88 511 THR A C 1
ATOM 4147 O O . THR A 1 511 ? 34.493 11.512 -19.140 1.00 83.88 511 THR A O 1
ATOM 4150 N N . ILE A 1 512 ? 35.765 12.769 -20.489 1.00 84.50 512 ILE A N 1
ATOM 4151 C CA . ILE A 1 512 ? 37.041 12.416 -19.847 1.00 84.50 512 ILE A CA 1
ATOM 4152 C C . ILE A 1 512 ? 37.029 12.786 -18.352 1.00 84.50 512 ILE A C 1
ATOM 4154 O O . ILE A 1 512 ? 37.530 12.023 -17.524 1.00 84.50 512 ILE A O 1
ATOM 4158 N N . SER A 1 513 ? 36.432 13.928 -17.995 1.00 84.25 513 SER A N 1
ATOM 4159 C CA . SER A 1 513 ? 36.284 14.368 -16.605 1.00 84.25 513 SER A CA 1
ATOM 4160 C C . SER A 1 513 ? 35.309 13.488 -15.821 1.00 84.25 513 SER A C 1
ATOM 4162 O O . SER A 1 513 ? 35.679 13.016 -14.750 1.00 84.25 513 SER A O 1
ATOM 4164 N N . GLU A 1 514 ? 34.114 13.201 -16.354 1.00 86.75 514 GLU A N 1
ATOM 4165 C CA . GLU A 1 514 ? 33.131 12.303 -15.717 1.00 86.75 514 GLU A CA 1
ATOM 4166 C C . GLU A 1 514 ? 33.730 10.909 -15.482 1.00 86.75 514 GLU A C 1
ATOM 4168 O O . GLU A 1 514 ? 33.620 10.368 -14.382 1.00 86.75 514 GLU A O 1
ATOM 4173 N N . LYS A 1 515 ? 34.446 10.358 -16.473 1.00 89.06 515 LYS A N 1
ATOM 4174 C CA . LYS A 1 515 ? 35.135 9.065 -16.358 1.00 89.06 515 LYS A CA 1
ATOM 4175 C C . LYS A 1 515 ? 36.183 9.075 -15.245 1.00 89.06 515 LYS A C 1
ATOM 4177 O O . LYS A 1 515 ? 36.221 8.149 -14.440 1.00 89.06 515 LYS A O 1
ATOM 4182 N N . LYS A 1 516 ? 37.012 10.121 -15.160 1.00 86.94 516 LYS A N 1
ATOM 4183 C CA . LYS A 1 516 ? 38.041 10.250 -14.114 1.00 86.94 516 LYS A CA 1
ATOM 4184 C C . LYS A 1 516 ? 37.423 10.379 -12.718 1.00 86.94 516 LYS A C 1
ATOM 4186 O O . LYS A 1 516 ? 37.907 9.746 -11.782 1.00 86.94 516 LYS A O 1
ATOM 4191 N N . THR A 1 517 ? 36.351 11.157 -12.585 1.00 87.44 517 THR A N 1
ATOM 4192 C CA . THR A 1 517 ? 35.614 11.333 -11.326 1.00 87.44 517 THR A CA 1
ATOM 4193 C C . THR A 1 517 ? 34.970 10.023 -10.873 1.00 87.44 517 THR A C 1
ATOM 4195 O O . THR A 1 517 ? 35.199 9.601 -9.742 1.00 87.44 517 THR A O 1
ATOM 4198 N N . LEU A 1 518 ? 34.259 9.325 -11.766 1.00 87.56 518 LEU A N 1
ATOM 4199 C CA . LEU A 1 518 ? 33.651 8.020 -11.485 1.00 87.56 518 LEU A CA 1
ATOM 4200 C C . LEU A 1 518 ? 34.689 6.973 -11.087 1.00 87.56 518 LEU A C 1
ATOM 4202 O O . LEU A 1 518 ? 34.497 6.261 -10.106 1.00 87.56 518 LEU A O 1
ATOM 4206 N N . GLN A 1 519 ? 35.817 6.912 -11.800 1.00 89.69 519 GLN A N 1
ATOM 4207 C CA . GLN A 1 519 ? 36.883 5.973 -11.465 1.00 89.69 519 GLN A CA 1
ATOM 4208 C C . GLN A 1 519 ? 37.493 6.242 -10.088 1.00 89.69 519 GLN A C 1
ATOM 4210 O O . GLN A 1 519 ? 37.886 5.294 -9.415 1.00 89.69 519 GLN A O 1
ATOM 4215 N N . ASN A 1 520 ? 37.600 7.506 -9.676 1.00 89.94 520 ASN A N 1
ATOM 4216 C CA . ASN A 1 520 ? 38.112 7.860 -8.356 1.00 89.94 520 ASN A CA 1
ATOM 4217 C C . ASN A 1 520 ? 37.113 7.481 -7.253 1.00 89.94 520 ASN A C 1
ATOM 4219 O O . ASN A 1 520 ? 37.490 6.854 -6.271 1.00 89.94 520 ASN A O 1
ATOM 4223 N N . ILE A 1 521 ? 35.832 7.803 -7.447 1.00 90.25 521 ILE A N 1
ATOM 4224 C CA . ILE A 1 521 ? 34.770 7.493 -6.485 1.00 90.25 521 ILE A CA 1
ATOM 4225 C C . ILE A 1 521 ? 34.631 5.975 -6.312 1.00 90.25 521 ILE A C 1
ATOM 4227 O O . ILE A 1 521 ? 34.746 5.467 -5.206 1.00 90.25 521 ILE A O 1
ATOM 4231 N N . LEU A 1 522 ? 34.467 5.220 -7.397 1.00 89.69 522 LEU A N 1
ATOM 4232 C CA . LEU A 1 522 ? 34.216 3.776 -7.319 1.00 89.69 522 LEU A CA 1
ATOM 4233 C C . LEU A 1 522 ? 35.417 2.973 -6.790 1.00 89.69 522 LEU A C 1
ATOM 4235 O O . LEU A 1 522 ? 35.221 1.932 -6.168 1.00 89.69 522 LEU A O 1
ATOM 4239 N N . LYS A 1 523 ? 36.656 3.452 -6.993 1.00 90.75 523 LYS A N 1
ATOM 4240 C CA . LYS A 1 523 ? 37.861 2.837 -6.401 1.00 90.75 523 LYS A CA 1
ATOM 4241 C C . LYS A 1 523 ? 37.964 3.039 -4.891 1.00 90.75 523 LYS A C 1
ATOM 4243 O O . LYS A 1 523 ? 38.560 2.198 -4.228 1.00 90.75 523 LYS A O 1
ATOM 4248 N N . ASN A 1 524 ? 37.425 4.143 -4.380 1.00 89.69 524 ASN A N 1
ATOM 4249 C CA . ASN A 1 524 ? 37.483 4.487 -2.961 1.00 89.69 524 ASN A CA 1
ATOM 4250 C C . ASN A 1 524 ? 36.240 4.016 -2.184 1.00 89.69 524 ASN A C 1
ATOM 4252 O O . ASN A 1 524 ? 36.205 4.167 -0.968 1.00 89.69 524 ASN A O 1
ATOM 4256 N N . ASP A 1 525 ? 35.245 3.442 -2.868 1.00 89.88 525 ASP A N 1
ATOM 4257 C CA . ASP A 1 525 ? 34.007 2.952 -2.265 1.00 89.88 525 ASP A CA 1
ATOM 4258 C C . ASP A 1 525 ? 34.255 1.781 -1.302 1.00 89.88 525 ASP A C 1
ATOM 4260 O O . ASP A 1 525 ? 34.697 0.701 -1.700 1.00 89.88 525 ASP A O 1
ATOM 4264 N N . ASN A 1 526 ? 33.898 1.982 -0.032 1.00 92.00 526 ASN A N 1
ATOM 4265 C CA . ASN A 1 526 ? 33.969 0.959 1.013 1.00 92.00 526 ASN A CA 1
ATOM 4266 C C . ASN A 1 526 ? 32.588 0.482 1.488 1.00 92.00 526 ASN A C 1
ATOM 4268 O O . ASN A 1 526 ? 32.483 -0.137 2.550 1.00 92.00 526 ASN A O 1
ATOM 4272 N N . THR A 1 527 ? 31.523 0.744 0.724 1.00 90.00 527 THR A N 1
ATOM 4273 C CA . THR A 1 527 ? 30.142 0.444 1.133 1.00 90.00 527 THR A CA 1
ATOM 4274 C C . THR A 1 527 ? 29.965 -1.021 1.535 1.00 90.00 527 THR A C 1
ATOM 4276 O O . THR A 1 527 ? 29.483 -1.306 2.629 1.00 90.00 527 THR A O 1
ATOM 4279 N N . ALA A 1 528 ? 30.428 -1.967 0.711 1.00 91.38 528 ALA A N 1
ATOM 4280 C CA . ALA A 1 528 ? 30.295 -3.397 1.002 1.00 91.38 528 ALA A CA 1
ATOM 4281 C C . ALA A 1 528 ? 30.982 -3.807 2.319 1.00 91.38 528 ALA A C 1
ATOM 4283 O O . ALA A 1 528 ? 30.443 -4.628 3.065 1.00 91.38 528 ALA A O 1
ATOM 4284 N N . LEU A 1 529 ? 32.145 -3.219 2.625 1.00 90.62 529 LEU A N 1
ATOM 4285 C CA . LEU A 1 529 ? 32.886 -3.479 3.863 1.00 90.62 529 LEU A CA 1
ATOM 4286 C C . LEU A 1 529 ? 32.148 -2.918 5.082 1.00 90.62 529 LEU A C 1
ATOM 4288 O O . LEU A 1 529 ? 32.031 -3.615 6.087 1.00 90.62 529 LEU A O 1
ATOM 4292 N N . LYS A 1 530 ? 31.601 -1.702 4.982 1.00 91.81 530 LYS A N 1
ATOM 4293 C CA . LYS A 1 530 ? 30.850 -1.062 6.072 1.00 91.81 530 LYS A CA 1
ATOM 4294 C C . LYS A 1 530 ? 29.526 -1.775 6.371 1.00 91.81 530 LYS A C 1
ATOM 4296 O O . LYS A 1 530 ? 29.223 -2.000 7.534 1.00 91.81 530 LYS A O 1
ATOM 4301 N N . VAL A 1 531 ? 28.791 -2.220 5.347 1.00 89.56 531 VAL A N 1
ATOM 4302 C CA . VAL A 1 531 ? 27.573 -3.040 5.533 1.00 89.56 531 VAL A CA 1
ATOM 4303 C C . VAL A 1 531 ? 27.914 -4.391 6.185 1.00 89.56 531 VAL A C 1
ATOM 4305 O O . VAL A 1 531 ? 27.190 -4.884 7.050 1.00 89.56 531 VAL A O 1
ATOM 4308 N N . LYS A 1 532 ? 29.055 -4.987 5.817 1.00 92.12 532 LYS A N 1
ATOM 4309 C CA . LYS A 1 532 ? 29.538 -6.231 6.431 1.00 92.12 532 LYS A CA 1
ATOM 4310 C C . LYS A 1 532 ? 29.926 -6.048 7.900 1.00 92.12 532 LYS A C 1
ATOM 4312 O O . LYS A 1 532 ? 29.701 -6.967 8.683 1.00 92.12 532 LYS A O 1
ATOM 4317 N N . ALA A 1 533 ? 30.481 -4.891 8.264 1.00 89.44 533 ALA A N 1
ATOM 4318 C CA . ALA A 1 533 ? 30.770 -4.539 9.651 1.00 89.44 533 ALA A CA 1
ATOM 4319 C C . ALA A 1 533 ? 29.474 -4.497 10.481 1.00 89.44 533 ALA A C 1
ATOM 4321 O O . ALA A 1 533 ? 29.380 -5.221 11.470 1.00 89.44 533 ALA A O 1
ATOM 4322 N N . THR A 1 534 ? 28.412 -3.851 9.972 1.00 89.19 534 THR A N 1
ATOM 4323 C CA . THR A 1 534 ? 27.082 -3.864 10.616 1.00 89.19 534 THR A CA 1
ATOM 4324 C C . THR A 1 534 ? 26.596 -5.286 10.900 1.00 89.19 534 THR A C 1
ATOM 4326 O O . THR A 1 534 ? 26.137 -5.590 12.002 1.00 89.19 534 THR A O 1
ATOM 4329 N N . ALA A 1 535 ? 26.737 -6.195 9.930 1.00 88.19 535 ALA A N 1
ATOM 4330 C CA . ALA A 1 535 ? 26.333 -7.589 10.090 1.00 88.19 535 ALA A CA 1
ATOM 4331 C C . ALA A 1 535 ? 27.116 -8.318 11.202 1.00 88.19 535 ALA A C 1
ATOM 4333 O O . ALA A 1 535 ? 26.566 -9.205 11.864 1.00 88.19 535 ALA A O 1
ATOM 4334 N N . GLN A 1 536 ? 28.394 -7.968 11.394 1.00 89.94 536 GLN A N 1
ATOM 4335 C CA . GLN A 1 536 ? 29.263 -8.509 12.442 1.00 89.94 536 GLN A CA 1
ATOM 4336 C C . GLN A 1 536 ? 28.897 -7.952 13.821 1.00 89.94 536 GLN A C 1
ATOM 4338 O O . GLN A 1 536 ? 28.768 -8.741 14.756 1.00 89.94 536 GLN A O 1
ATOM 4343 N N . SER A 1 537 ? 28.641 -6.650 13.936 1.00 88.94 537 SER A N 1
ATOM 4344 C CA . SER A 1 537 ? 28.206 -6.013 15.187 1.00 88.94 537 SER A CA 1
ATOM 4345 C C . SER A 1 537 ? 26.846 -6.531 15.660 1.00 88.94 537 SER A C 1
ATOM 4347 O O . SER A 1 537 ? 26.673 -6.828 16.843 1.00 88.94 537 SER A O 1
ATOM 4349 N N . LEU A 1 538 ? 25.911 -6.780 14.733 1.00 86.25 538 LEU A N 1
ATOM 4350 C CA . LEU A 1 538 ? 24.636 -7.448 15.032 1.00 86.25 538 LEU A CA 1
ATOM 4351 C C . LEU A 1 538 ? 24.836 -8.892 15.525 1.00 86.25 538 LEU A C 1
ATOM 4353 O O . LEU A 1 538 ? 24.191 -9.297 16.487 1.00 86.25 538 LEU A O 1
ATOM 4357 N N . LYS A 1 539 ? 25.768 -9.661 14.937 1.00 86.06 539 LYS A N 1
ATOM 4358 C CA . LYS A 1 539 ? 26.122 -11.019 15.417 1.00 86.06 539 LYS A CA 1
ATOM 4359 C C . LYS A 1 539 ? 26.767 -11.021 16.800 1.00 86.06 539 LYS A C 1
ATOM 4361 O O . LYS A 1 539 ? 26.635 -11.996 17.533 1.00 86.06 539 LYS A O 1
ATOM 4366 N N . GLN A 1 540 ? 27.480 -9.953 17.142 1.00 87.00 540 GLN A N 1
ATOM 4367 C CA . GLN A 1 540 ? 28.107 -9.763 18.449 1.00 87.00 540 GLN A CA 1
ATOM 4368 C C . GLN A 1 540 ? 27.141 -9.164 19.486 1.00 87.00 540 GLN A C 1
ATOM 4370 O O . GLN A 1 540 ? 27.546 -8.915 20.619 1.00 87.00 540 GLN A O 1
ATOM 4375 N N . ASN A 1 541 ? 25.865 -8.960 19.128 1.00 83.06 541 ASN A N 1
ATOM 4376 C CA . ASN A 1 541 ? 24.842 -8.306 19.948 1.00 83.06 541 ASN A CA 1
ATOM 4377 C C . ASN A 1 541 ? 25.221 -6.880 20.397 1.00 83.06 541 ASN A C 1
ATOM 4379 O O . ASN A 1 541 ? 24.724 -6.399 21.418 1.00 83.06 541 ASN A O 1
ATOM 4383 N N . ASN A 1 542 ? 26.076 -6.187 19.637 1.00 86.00 542 ASN A N 1
ATOM 4384 C CA . ASN A 1 542 ? 26.466 -4.807 19.909 1.00 86.00 542 ASN A CA 1
ATOM 4385 C C . ASN A 1 542 ? 25.599 -3.825 19.106 1.00 86.00 542 ASN A C 1
ATOM 4387 O O . ASN A 1 542 ? 25.951 -3.405 18.004 1.00 86.00 542 ASN A O 1
ATOM 4391 N N . LEU A 1 543 ? 24.442 -3.460 19.669 1.00 85.19 543 LEU A N 1
ATOM 4392 C CA . LEU A 1 543 ? 23.456 -2.612 18.991 1.00 85.19 543 LEU A CA 1
ATOM 4393 C C . LEU A 1 543 ? 23.967 -1.187 18.715 1.00 85.19 543 LEU A C 1
ATOM 4395 O O . LEU A 1 543 ? 23.679 -0.635 17.658 1.00 85.19 543 LEU A O 1
ATOM 4399 N N . ILE A 1 544 ? 24.735 -0.596 19.635 1.00 85.88 544 ILE A N 1
ATOM 4400 C CA . ILE A 1 544 ? 25.243 0.781 19.488 1.00 85.88 544 ILE A CA 1
ATOM 4401 C C . ILE A 1 544 ? 26.227 0.856 18.317 1.00 85.88 544 ILE A C 1
ATOM 4403 O O . ILE A 1 544 ? 26.136 1.750 17.474 1.00 85.88 544 ILE A O 1
ATOM 4407 N N . GLU A 1 545 ? 27.138 -0.114 18.240 1.00 87.56 545 GLU A N 1
ATOM 4408 C CA . GLU A 1 545 ? 28.111 -0.205 17.151 1.00 87.56 545 GLU A CA 1
ATOM 4409 C C . GLU A 1 545 ? 27.411 -0.517 15.821 1.00 87.56 545 GLU A C 1
ATOM 4411 O O . GLU A 1 545 ? 27.656 0.169 14.832 1.00 87.56 545 GLU A O 1
ATOM 4416 N N . ALA A 1 546 ? 26.421 -1.420 15.815 1.00 86.88 546 ALA A N 1
ATOM 4417 C CA . ALA A 1 546 ? 25.603 -1.692 14.633 1.00 86.88 546 ALA A CA 1
ATOM 4418 C C . ALA A 1 546 ? 24.846 -0.447 14.123 1.00 86.88 546 ALA A C 1
ATOM 4420 O O . ALA A 1 546 ? 24.807 -0.211 12.916 1.00 86.88 546 ALA A O 1
ATOM 4421 N N . GLN A 1 547 ? 24.283 0.376 15.018 1.00 87.44 547 GLN A N 1
ATOM 4422 C CA . GLN A 1 547 ? 23.596 1.630 14.672 1.00 87.44 547 GLN A CA 1
ATOM 4423 C C . GLN A 1 547 ? 24.543 2.671 14.057 1.00 87.44 547 GLN A C 1
ATOM 4425 O O . GLN A 1 547 ? 24.173 3.371 13.110 1.00 87.44 547 GLN A O 1
ATOM 4430 N N . GLN A 1 548 ? 25.772 2.770 14.564 1.00 90.12 548 GLN A N 1
ATOM 4431 C CA . GLN A 1 548 ? 26.780 3.679 14.022 1.00 90.12 548 GLN A CA 1
ATOM 4432 C C . GLN A 1 548 ? 27.332 3.179 12.680 1.00 90.12 548 GLN A C 1
ATOM 4434 O O . GLN A 1 548 ? 27.496 3.954 11.736 1.00 90.12 548 GLN A O 1
ATOM 4439 N N . GLU A 1 549 ? 27.584 1.880 12.560 1.00 90.06 549 GLU A N 1
ATOM 4440 C CA . GLU A 1 549 ? 28.102 1.272 11.339 1.00 90.06 549 GLU A CA 1
ATOM 4441 C C . GLU A 1 549 ? 27.094 1.317 10.194 1.00 90.06 549 GLU A C 1
ATOM 4443 O O . GLU A 1 549 ? 27.487 1.631 9.072 1.00 90.06 549 GLU A O 1
ATOM 4448 N N . ILE A 1 550 ? 25.801 1.091 10.458 1.00 89.38 550 ILE A N 1
ATOM 4449 C CA . ILE A 1 550 ? 24.777 1.171 9.407 1.00 89.38 550 ILE A CA 1
ATOM 4450 C C . ILE A 1 550 ? 24.566 2.612 8.922 1.00 89.38 550 ILE A C 1
ATOM 4452 O O . ILE A 1 550 ? 24.334 2.839 7.734 1.00 89.38 550 ILE A O 1
ATOM 4456 N N . GLN A 1 551 ? 24.713 3.606 9.806 1.00 87.88 551 GLN A N 1
ATOM 4457 C CA . GLN A 1 551 ? 24.737 5.020 9.425 1.00 87.88 551 GLN A CA 1
ATOM 4458 C C . GLN A 1 551 ? 25.937 5.315 8.514 1.00 87.88 551 GLN A C 1
ATOM 4460 O O . GLN A 1 551 ? 25.760 5.854 7.423 1.00 87.88 551 GLN A O 1
ATOM 4465 N N . ASN A 1 552 ? 27.137 4.884 8.912 1.00 89.19 552 ASN A N 1
ATOM 4466 C CA . ASN A 1 552 ? 28.355 5.059 8.120 1.00 89.19 552 ASN A CA 1
ATOM 4467 C C . ASN A 1 552 ? 28.288 4.338 6.766 1.00 89.19 552 ASN A C 1
ATOM 4469 O O . ASN A 1 552 ? 28.833 4.836 5.781 1.00 89.19 552 ASN A O 1
ATOM 4473 N N . ALA A 1 553 ? 27.662 3.159 6.716 1.00 90.00 553 ALA A N 1
ATOM 4474 C CA . ALA A 1 553 ? 27.449 2.394 5.494 1.00 90.00 553 ALA A CA 1
ATOM 4475 C C . ALA A 1 553 ? 26.479 3.108 4.547 1.00 90.00 553 ALA A C 1
ATOM 4477 O O . ALA A 1 553 ? 26.742 3.184 3.350 1.00 90.00 553 ALA A O 1
ATOM 4478 N N . PHE A 1 554 ? 25.393 3.671 5.080 1.00 86.94 554 PHE A N 1
ATOM 4479 C CA . PHE A 1 554 ? 24.430 4.452 4.309 1.00 86.94 554 PHE A CA 1
ATOM 4480 C C . PHE A 1 554 ? 25.044 5.733 3.727 1.00 86.94 554 PHE A C 1
ATOM 4482 O O . PHE A 1 554 ? 24.842 6.036 2.551 1.00 86.94 554 PHE A O 1
ATOM 4489 N N . ASP A 1 555 ? 25.832 6.462 4.517 1.00 84.44 555 ASP A N 1
ATOM 4490 C CA . ASP A 1 555 ? 26.493 7.686 4.055 1.00 84.44 555 ASP A CA 1
ATOM 4491 C C . ASP A 1 555 ? 27.553 7.381 2.984 1.00 84.44 555 ASP A C 1
ATOM 4493 O O . ASP A 1 555 ? 27.636 8.077 1.970 1.00 84.44 555 ASP A O 1
ATOM 4497 N N . GLU A 1 556 ? 28.316 6.295 3.155 1.00 89.44 556 GLU A N 1
ATOM 4498 C CA . GLU A 1 556 ? 29.258 5.813 2.138 1.00 89.44 556 GLU A CA 1
ATOM 4499 C C . GLU A 1 556 ? 28.537 5.445 0.837 1.00 89.44 556 GLU A C 1
ATOM 4501 O O . GLU A 1 556 ? 28.934 5.913 -0.235 1.00 89.44 556 GLU A O 1
ATOM 4506 N N . ALA A 1 557 ? 27.446 4.678 0.945 1.00 85.00 557 ALA A N 1
ATOM 4507 C CA . ALA A 1 557 ? 26.640 4.229 -0.183 1.00 85.00 557 ALA A CA 1
ATOM 4508 C C . ALA A 1 557 ? 26.085 5.406 -0.987 1.00 85.00 557 ALA A C 1
ATOM 4510 O O . ALA A 1 557 ? 26.146 5.384 -2.214 1.00 85.00 557 ALA A O 1
ATOM 4511 N N . ASN A 1 558 ? 25.588 6.449 -0.320 1.00 82.00 558 ASN A N 1
ATOM 4512 C CA . ASN A 1 558 ? 25.088 7.650 -0.988 1.00 82.00 558 ASN A CA 1
ATOM 4513 C C . ASN A 1 558 ? 26.205 8.437 -1.675 1.00 82.00 558 ASN A C 1
ATOM 4515 O O . ASN A 1 558 ? 26.068 8.805 -2.842 1.00 82.00 558 ASN A O 1
ATOM 4519 N N . ASN A 1 559 ? 27.320 8.663 -0.978 1.00 83.81 559 ASN A N 1
ATOM 4520 C CA . ASN A 1 559 ? 28.426 9.473 -1.488 1.00 83.81 559 ASN A CA 1
ATOM 4521 C C . ASN A 1 559 ? 29.177 8.804 -2.644 1.00 83.81 559 ASN A C 1
ATOM 4523 O O . ASN A 1 559 ? 29.759 9.503 -3.473 1.00 83.81 559 ASN A O 1
ATOM 4527 N N . HIS A 1 560 ? 29.165 7.470 -2.707 1.00 87.94 560 HIS A N 1
ATOM 4528 C CA . HIS A 1 560 ? 29.916 6.722 -3.707 1.00 87.94 560 HIS A CA 1
ATOM 4529 C C . HIS A 1 560 ? 29.006 6.088 -4.750 1.00 87.94 560 HIS A C 1
ATOM 4531 O O . HIS A 1 560 ? 28.995 6.525 -5.899 1.00 87.94 560 HIS A O 1
ATOM 4537 N N . LEU A 1 561 ? 28.218 5.082 -4.366 1.00 84.31 561 LEU A N 1
ATOM 4538 C CA . LEU A 1 561 ? 27.364 4.343 -5.298 1.00 84.31 561 LEU A CA 1
ATOM 4539 C C . LEU A 1 561 ? 26.202 5.215 -5.794 1.00 84.31 561 LEU A C 1
ATOM 4541 O O . LEU A 1 561 ? 25.976 5.298 -7.000 1.00 84.31 561 LEU A O 1
ATOM 4545 N N . GLY A 1 562 ? 25.519 5.924 -4.890 1.00 79.12 562 GLY A N 1
ATOM 4546 C CA . GLY A 1 562 ? 24.451 6.880 -5.200 1.00 79.12 562 GLY A CA 1
ATOM 4547 C C . GLY A 1 562 ? 24.915 7.982 -6.148 1.00 79.12 562 GLY A C 1
ATOM 4548 O O . GLY A 1 562 ? 24.337 8.185 -7.218 1.00 79.12 562 GLY A O 1
ATOM 4549 N N . PHE A 1 563 ? 26.017 8.640 -5.799 1.00 80.44 563 PHE A N 1
ATOM 4550 C CA . PHE A 1 563 ? 26.581 9.718 -6.603 1.00 80.44 563 PHE A CA 1
ATOM 4551 C C . PHE A 1 563 ? 27.126 9.235 -7.957 1.00 80.44 563 PHE A C 1
ATOM 4553 O O . PHE A 1 563 ? 26.912 9.887 -8.980 1.00 80.44 563 PHE A O 1
ATOM 4560 N N . ALA A 1 564 ? 27.765 8.060 -8.010 1.00 83.12 564 ALA A N 1
ATOM 4561 C CA . ALA A 1 564 ? 28.221 7.472 -9.267 1.00 83.12 564 ALA A CA 1
ATOM 4562 C C . ALA A 1 564 ? 27.054 7.182 -10.224 1.00 83.12 564 ALA A C 1
ATOM 4564 O O . ALA A 1 564 ? 27.135 7.498 -11.414 1.00 83.12 564 ALA A O 1
ATOM 4565 N N . MET A 1 565 ? 25.945 6.644 -9.710 1.00 80.94 565 MET A N 1
ATOM 4566 C CA . MET A 1 565 ? 24.728 6.433 -10.498 1.00 80.94 565 MET A CA 1
ATOM 4567 C C . MET A 1 565 ? 24.159 7.748 -11.034 1.00 80.94 565 MET A C 1
ATOM 4569 O O . MET A 1 565 ? 23.812 7.828 -12.213 1.00 80.94 565 MET A O 1
ATOM 4573 N N . GLN A 1 566 ? 24.125 8.793 -10.204 1.00 78.94 566 GLN A N 1
ATOM 4574 C CA . GLN A 1 566 ? 23.633 10.109 -10.604 1.00 78.94 566 GLN A CA 1
ATOM 4575 C C . GLN A 1 566 ? 24.465 10.706 -11.747 1.00 78.94 566 GLN A C 1
ATOM 4577 O O . GLN A 1 566 ? 23.903 11.169 -12.740 1.00 78.94 566 GLN A O 1
ATOM 4582 N N . ILE A 1 567 ? 25.799 10.645 -11.655 1.00 81.62 567 ILE A N 1
ATOM 4583 C CA . ILE A 1 567 ? 26.691 11.113 -12.727 1.00 81.62 567 ILE A CA 1
ATOM 4584 C C . ILE A 1 567 ? 26.448 10.313 -14.013 1.00 81.62 567 ILE A C 1
ATOM 4586 O O . ILE A 1 567 ? 26.348 10.893 -15.094 1.00 81.62 567 ILE A O 1
ATOM 4590 N N . MET A 1 568 ? 26.312 8.986 -13.920 1.00 82.44 568 MET A N 1
ATOM 4591 C CA . MET A 1 568 ? 26.042 8.144 -15.089 1.00 82.44 568 MET A CA 1
ATOM 4592 C C . MET A 1 568 ? 24.706 8.464 -15.760 1.00 82.44 568 MET A C 1
ATOM 4594 O O . MET A 1 568 ? 24.626 8.427 -16.991 1.00 82.44 568 MET A O 1
ATOM 4598 N N . GLN A 1 569 ? 23.675 8.777 -14.980 1.00 78.88 569 GLN A N 1
ATOM 4599 C CA . GLN A 1 569 ? 22.353 9.152 -15.477 1.00 78.88 569 GLN A CA 1
ATOM 4600 C C . GLN A 1 569 ? 22.372 10.535 -16.136 1.00 78.88 569 GLN A C 1
ATOM 4602 O O . GLN A 1 569 ? 21.860 10.696 -17.244 1.00 78.88 569 GLN A O 1
ATOM 4607 N N . GLN A 1 570 ? 23.039 11.512 -15.516 1.00 81.88 570 GLN A N 1
ATOM 4608 C CA . GLN A 1 570 ? 23.217 12.855 -16.076 1.00 81.88 570 GLN A CA 1
ATOM 4609 C C . GLN A 1 570 ? 24.009 12.831 -17.386 1.00 81.88 570 GLN A C 1
ATOM 4611 O O . GLN A 1 570 ? 23.600 13.458 -18.365 1.00 81.88 570 GLN A O 1
ATOM 4616 N N . ALA A 1 571 ? 25.102 12.065 -17.442 1.00 84.06 571 ALA A N 1
ATOM 4617 C CA . ALA A 1 571 ? 25.898 11.909 -18.656 1.00 84.06 571 ALA A CA 1
ATOM 4618 C C . ALA A 1 571 ? 25.067 11.321 -19.806 1.00 84.06 571 ALA A C 1
ATOM 4620 O O . ALA A 1 571 ? 25.171 11.774 -20.948 1.00 84.06 571 ALA A O 1
ATOM 4621 N N . ARG A 1 572 ? 24.186 10.360 -19.503 1.00 82.44 572 ARG A N 1
ATOM 4622 C CA . ARG A 1 572 ? 23.277 9.763 -20.485 1.00 82.44 572 ARG A CA 1
ATOM 4623 C C . ARG A 1 572 ? 22.220 10.750 -20.981 1.00 82.44 572 ARG A C 1
ATOM 4625 O O . ARG A 1 572 ? 22.060 10.892 -22.190 1.00 82.44 572 ARG A O 1
ATOM 4632 N N . GLN A 1 573 ? 21.553 11.481 -20.087 1.00 82.25 573 GLN A N 1
ATOM 4633 C CA . GLN A 1 573 ? 20.573 12.508 -20.472 1.00 82.25 573 GLN A CA 1
ATOM 4634 C C . GLN A 1 573 ? 21.212 13.607 -21.331 1.00 82.25 573 GLN A C 1
ATOM 4636 O O . GLN A 1 573 ? 20.657 14.000 -22.359 1.00 82.25 573 GLN A O 1
ATOM 4641 N N . ARG A 1 574 ? 22.419 14.052 -20.958 1.00 86.69 574 ARG A N 1
ATOM 4642 C CA . ARG A 1 574 ? 23.231 14.983 -21.752 1.00 86.69 574 ARG A CA 1
ATOM 4643 C C . ARG A 1 574 ? 23.504 14.428 -23.149 1.00 86.69 574 ARG A C 1
ATOM 4645 O O . ARG A 1 574 ? 23.340 15.148 -24.130 1.00 86.69 574 ARG A O 1
ATOM 4652 N N . ALA A 1 575 ? 23.902 13.163 -23.245 1.00 85.69 575 ALA A N 1
ATOM 4653 C CA . ALA A 1 575 ? 24.194 12.511 -24.516 1.00 85.69 575 ALA A CA 1
ATOM 4654 C C . ALA A 1 575 ? 22.953 12.371 -25.411 1.00 85.69 575 ALA A C 1
ATOM 4656 O O . ALA A 1 575 ? 23.056 12.591 -26.614 1.00 85.69 575 ALA A O 1
ATOM 4657 N N . ILE A 1 576 ? 21.780 12.077 -24.839 1.00 85.12 576 ILE A N 1
ATOM 4658 C CA . ILE A 1 576 ? 20.502 12.037 -25.569 1.00 85.12 576 ILE A CA 1
ATOM 4659 C C . ILE A 1 576 ? 20.160 13.416 -26.147 1.00 85.12 576 ILE A C 1
ATOM 4661 O O . ILE A 1 576 ? 19.836 13.525 -27.329 1.00 85.12 576 ILE A O 1
ATOM 4665 N N . GLN A 1 577 ? 20.278 14.481 -25.348 1.00 85.62 577 GLN A N 1
ATOM 4666 C CA . GLN A 1 577 ? 20.015 15.851 -25.810 1.00 85.62 577 GLN A CA 1
ATOM 4667 C C . GLN A 1 577 ? 20.989 16.280 -26.916 1.00 85.62 577 GLN A C 1
ATOM 4669 O O . GLN A 1 577 ? 20.576 16.820 -27.942 1.00 85.62 577 GLN A O 1
ATOM 4674 N N . ASP A 1 578 ? 22.280 15.995 -26.745 1.00 86.75 578 ASP A N 1
ATOM 4675 C CA . ASP A 1 578 ? 23.306 16.297 -27.745 1.00 86.75 578 ASP A CA 1
ATOM 4676 C C . ASP A 1 578 ? 23.092 15.499 -29.046 1.00 86.75 578 ASP A C 1
ATOM 4678 O O . ASP A 1 578 ? 23.165 16.062 -30.140 1.00 86.75 578 ASP A O 1
ATOM 4682 N N . ALA A 1 579 ? 22.734 14.212 -28.949 1.00 87.44 579 ALA A N 1
ATOM 4683 C CA . ALA A 1 579 ? 22.374 13.392 -30.104 1.00 87.44 579 ALA A CA 1
ATOM 4684 C C . ALA A 1 579 ? 21.160 13.947 -30.854 1.00 87.44 579 ALA A C 1
ATOM 4686 O O . ALA A 1 579 ? 21.184 14.028 -32.081 1.00 87.44 579 ALA A O 1
ATOM 4687 N N . LYS A 1 580 ? 20.126 14.385 -30.130 1.00 88.88 580 LYS A N 1
ATOM 4688 C CA . LYS A 1 580 ? 18.907 14.966 -30.704 1.00 88.88 580 LYS A CA 1
ATOM 4689 C C . LYS A 1 580 ? 19.216 16.225 -31.502 1.00 88.88 580 LYS A C 1
ATOM 4691 O O . LYS A 1 580 ? 18.827 16.325 -32.661 1.00 88.88 580 LYS A O 1
ATOM 4696 N N . ILE A 1 581 ? 19.980 17.145 -30.911 1.00 89.31 581 ILE A N 1
ATOM 4697 C CA . ILE A 1 581 ? 20.389 18.395 -31.562 1.00 89.31 581 ILE A CA 1
ATOM 4698 C C . ILE A 1 581 ? 21.221 18.103 -32.816 1.00 89.31 581 ILE A C 1
ATOM 4700 O O . ILE A 1 581 ? 21.005 18.722 -33.857 1.00 89.31 581 ILE A O 1
ATOM 4704 N N . LYS A 1 582 ? 22.176 17.169 -32.738 1.00 90.62 582 LYS A N 1
ATOM 4705 C CA . LYS A 1 582 ? 23.042 16.817 -33.873 1.00 90.62 582 LYS A CA 1
ATOM 4706 C C . LYS A 1 582 ? 22.277 16.131 -35.000 1.00 90.62 582 LYS A C 1
ATOM 4708 O O . LYS A 1 582 ? 22.507 16.483 -36.153 1.00 90.62 582 LYS A O 1
ATOM 4713 N N . LEU A 1 583 ? 21.352 15.223 -34.687 1.00 89.12 583 LEU A N 1
ATOM 4714 C CA . LEU A 1 583 ? 20.518 14.550 -35.684 1.00 89.12 583 LEU A CA 1
ATOM 4715 C C . LEU A 1 583 ? 19.538 15.507 -36.359 1.00 89.12 583 LEU A C 1
ATOM 4717 O O . LEU A 1 583 ? 19.448 15.491 -37.579 1.00 89.12 583 LEU A O 1
ATOM 4721 N N . GLN A 1 584 ? 18.882 16.392 -35.604 1.00 89.81 584 GLN A N 1
ATOM 4722 C CA . GLN A 1 584 ? 18.003 17.418 -36.175 1.00 89.81 584 GLN A CA 1
ATOM 4723 C C . GLN A 1 584 ? 18.772 18.367 -37.100 1.00 89.81 584 GLN A C 1
ATOM 4725 O O . GLN A 1 584 ? 18.328 18.646 -38.207 1.00 89.81 584 GLN A O 1
ATOM 4730 N N . LYS A 1 585 ? 19.968 18.817 -36.694 1.00 90.50 585 LYS A N 1
ATOM 4731 C CA . LYS A 1 585 ? 20.818 19.656 -37.553 1.00 90.50 585 LYS A CA 1
ATOM 4732 C C . LYS A 1 585 ? 21.318 18.909 -38.789 1.00 90.50 585 LYS A C 1
ATOM 4734 O O . LYS A 1 585 ? 21.410 19.514 -39.854 1.00 90.50 585 LYS A O 1
ATOM 4739 N N . ALA A 1 586 ? 21.651 17.624 -38.658 1.00 89.50 586 ALA A N 1
ATOM 4740 C CA . ALA A 1 586 ? 22.055 16.795 -39.788 1.00 89.50 586 ALA A CA 1
ATOM 4741 C C . ALA A 1 586 ? 20.899 16.605 -40.779 1.00 89.50 586 ALA A C 1
ATOM 4743 O O . ALA A 1 586 ? 21.123 16.723 -41.980 1.00 89.50 586 ALA A O 1
ATOM 4744 N N . ASP A 1 587 ? 19.679 16.388 -40.286 1.00 89.88 587 ASP A N 1
ATOM 4745 C CA . ASP A 1 587 ? 18.477 16.278 -41.114 1.00 89.88 587 ASP A CA 1
ATOM 4746 C C . ASP A 1 587 ? 18.185 17.580 -41.871 1.00 89.88 587 ASP A C 1
ATOM 4748 O O . ASP A 1 587 ? 18.079 17.570 -43.097 1.00 89.88 587 ASP A O 1
ATOM 4752 N N . SER A 1 588 ? 18.199 18.723 -41.173 1.00 88.44 588 SER A N 1
ATOM 4753 C CA . SER A 1 588 ? 18.029 20.039 -41.806 1.00 88.44 588 SER A CA 1
ATOM 4754 C C . SER A 1 588 ? 19.126 20.346 -42.829 1.00 88.44 588 SER A C 1
ATOM 4756 O O . SER A 1 588 ? 18.837 20.910 -43.877 1.00 88.44 588 SER A O 1
ATOM 4758 N N . SER A 1 589 ? 20.380 19.953 -42.574 1.00 88.31 589 SER A N 1
ATOM 4759 C CA . SER A 1 589 ? 21.480 20.143 -43.539 1.00 88.31 589 SER A CA 1
ATOM 4760 C C . SER A 1 589 ? 21.274 19.276 -44.793 1.00 88.31 589 SER A C 1
ATOM 4762 O O . SER A 1 589 ? 21.463 19.735 -45.920 1.00 88.31 589 SER A O 1
ATOM 4764 N N . LEU A 1 590 ? 20.812 18.027 -44.631 1.00 87.38 590 LEU A N 1
ATOM 4765 C CA . LEU A 1 590 ? 20.446 17.159 -45.758 1.00 87.38 590 LEU A CA 1
ATOM 4766 C C . LEU A 1 590 ? 19.236 17.700 -46.531 1.00 87.38 590 LEU A C 1
ATOM 4768 O O . LEU A 1 590 ? 19.207 17.594 -47.758 1.00 87.38 590 LEU A O 1
ATOM 4772 N N . GLU A 1 591 ? 18.268 18.305 -45.848 1.00 86.56 591 GLU A N 1
ATOM 4773 C CA . GLU A 1 591 ? 17.100 18.922 -46.474 1.00 86.56 591 GLU A CA 1
ATOM 4774 C C . GLU A 1 591 ? 17.493 20.162 -47.282 1.00 86.56 591 GLU A C 1
ATOM 4776 O O . GLU A 1 591 ? 17.186 20.253 -48.472 1.00 86.56 591 GLU A O 1
ATOM 4781 N N . ASN A 1 592 ? 18.265 21.063 -46.672 1.00 85.75 592 ASN A N 1
ATOM 4782 C CA . ASN A 1 592 ? 18.754 22.288 -47.299 1.00 85.75 592 ASN A CA 1
ATOM 4783 C C . ASN A 1 592 ? 19.613 21.997 -48.536 1.00 85.75 592 ASN A C 1
ATOM 4785 O O . ASN A 1 592 ? 19.522 22.709 -49.537 1.00 85.75 592 ASN A O 1
ATOM 4789 N N . SER A 1 593 ? 20.372 20.894 -48.526 1.00 83.44 593 SER A N 1
ATOM 4790 C CA . SER A 1 593 ? 21.171 20.444 -49.674 1.00 83.44 593 SER A CA 1
ATOM 4791 C C . SER A 1 593 ? 20.355 20.203 -50.958 1.00 83.44 593 SER A C 1
ATOM 4793 O O . SER A 1 593 ? 20.927 20.165 -52.047 1.00 83.44 593 SER A O 1
ATOM 4795 N N . LYS A 1 594 ? 19.022 20.063 -50.868 1.00 81.19 594 LYS A N 1
ATOM 4796 C CA . LYS A 1 594 ? 18.130 19.905 -52.030 1.00 81.19 594 LYS A CA 1
ATOM 4797 C C . LYS A 1 594 ? 17.800 21.225 -52.731 1.00 81.19 594 LYS A C 1
ATOM 4799 O O . LYS A 1 594 ? 17.428 21.190 -53.901 1.00 81.19 594 LYS A O 1
ATOM 4804 N N . TYR A 1 595 ? 17.922 22.355 -52.035 1.00 79.44 595 TYR A N 1
ATOM 4805 C CA . TYR A 1 595 ? 17.458 23.663 -52.509 1.00 79.44 595 TYR A CA 1
ATOM 4806 C C . TYR A 1 595 ? 18.587 24.583 -52.993 1.00 79.44 595 TYR A C 1
ATOM 4808 O O . TYR A 1 595 ? 18.309 25.606 -53.618 1.00 79.44 595 TYR A O 1
ATOM 4816 N N . PHE A 1 596 ? 19.853 24.238 -52.736 1.00 79.50 596 PHE A N 1
ATOM 4817 C CA . PHE A 1 596 ? 20.984 25.070 -53.147 1.00 79.50 596 PHE A CA 1
ATOM 4818 C C . PHE A 1 596 ? 21.289 24.975 -54.653 1.00 79.50 596 PHE A C 1
ATOM 4820 O O . PHE A 1 596 ? 21.332 23.872 -55.209 1.00 79.50 596 PHE A O 1
ATOM 4827 N N . PRO A 1 597 ? 21.551 26.117 -55.320 1.00 67.06 597 PRO A N 1
ATOM 4828 C CA . PRO A 1 597 ? 21.776 26.171 -56.761 1.00 67.06 597 PRO A CA 1
ATOM 4829 C C . PRO A 1 597 ? 23.186 25.732 -57.178 1.00 67.06 597 PRO A C 1
ATOM 4831 O O . PRO A 1 597 ? 23.369 25.321 -58.325 1.00 67.06 597 PRO A O 1
ATOM 4834 N N . THR A 1 598 ? 24.192 25.795 -56.293 1.00 77.81 598 THR A N 1
ATOM 4835 C CA . THR A 1 598 ? 25.582 25.458 -56.648 1.00 77.81 598 THR A CA 1
ATOM 4836 C C . THR A 1 598 ? 26.068 24.136 -56.047 1.00 77.81 598 THR A C 1
ATOM 4838 O O . THR A 1 598 ? 25.772 23.782 -54.907 1.00 77.81 598 THR A O 1
ATOM 4841 N N . LYS A 1 599 ? 26.896 23.401 -56.809 1.00 79.19 599 LYS A N 1
ATOM 4842 C CA . LYS A 1 599 ? 27.508 22.123 -56.388 1.00 79.19 599 LYS A CA 1
ATOM 4843 C C . LYS A 1 599 ? 28.286 22.249 -55.071 1.00 79.19 599 LYS A C 1
ATOM 4845 O O . LYS A 1 599 ? 28.213 21.353 -54.235 1.00 79.19 599 LYS A O 1
ATOM 4850 N N . ASN A 1 600 ? 29.014 23.352 -54.894 1.00 81.88 600 ASN A N 1
ATOM 4851 C CA . ASN A 1 600 ? 29.841 23.581 -53.709 1.00 81.88 600 ASN A CA 1
ATOM 4852 C C . ASN A 1 600 ? 28.993 23.808 -52.452 1.00 81.88 600 ASN A C 1
ATOM 4854 O O . ASN A 1 600 ? 29.326 23.270 -51.401 1.00 81.88 600 ASN A O 1
ATOM 4858 N N . GLU A 1 601 ? 27.878 24.533 -52.557 1.00 81.69 601 GLU A N 1
ATOM 4859 C CA . GLU A 1 601 ? 26.939 24.716 -51.442 1.00 81.69 601 GLU A CA 1
ATOM 4860 C C . GLU A 1 601 ? 26.279 23.387 -51.051 1.00 81.69 601 GLU A C 1
ATOM 4862 O O . GLU A 1 601 ? 26.243 23.042 -49.872 1.00 81.69 601 GLU A O 1
ATOM 4867 N N . VAL A 1 602 ? 25.866 22.577 -52.033 1.00 81.75 602 VAL A N 1
ATOM 4868 C CA . VAL A 1 602 ? 25.301 21.241 -51.779 1.00 81.75 602 VAL A CA 1
ATOM 4869 C C . VAL A 1 602 ? 26.311 20.318 -51.084 1.00 81.75 602 VAL A C 1
ATOM 4871 O O . VAL A 1 602 ? 25.965 19.630 -50.125 1.00 81.75 602 VAL A O 1
ATOM 4874 N N . LEU A 1 603 ? 27.567 20.292 -51.543 1.00 85.12 603 LEU A N 1
ATOM 4875 C CA . LEU A 1 603 ? 28.616 19.472 -50.929 1.00 85.12 603 LEU A CA 1
ATOM 4876 C C . LEU A 1 603 ? 28.991 19.951 -49.524 1.00 85.12 603 LEU A C 1
ATOM 4878 O O . LEU A 1 603 ? 29.250 19.111 -48.662 1.00 85.12 603 LEU A O 1
ATOM 4882 N N . ASN A 1 604 ? 28.975 21.263 -49.273 1.00 88.25 604 ASN A N 1
ATOM 4883 C CA . ASN A 1 604 ? 29.206 21.822 -47.942 1.00 88.25 604 ASN A CA 1
ATOM 4884 C C . ASN A 1 604 ? 28.115 21.386 -46.957 1.00 88.25 604 ASN A C 1
ATOM 4886 O O . ASN A 1 604 ? 28.441 20.923 -45.868 1.00 88.25 604 ASN A O 1
ATOM 4890 N N . GLU A 1 605 ? 26.841 21.433 -47.347 1.00 87.62 605 GLU A N 1
ATOM 4891 C CA . GLU A 1 605 ? 25.734 20.984 -46.493 1.00 87.62 605 GLU A CA 1
ATOM 4892 C C . GLU A 1 605 ? 25.763 19.474 -46.218 1.00 87.62 605 GLU A C 1
ATOM 4894 O O . GLU A 1 605 ? 25.585 19.039 -45.078 1.00 87.62 605 GLU A O 1
ATOM 4899 N N . ILE A 1 606 ? 26.072 18.651 -47.226 1.00 86.94 606 ILE A N 1
ATOM 4900 C CA . ILE A 1 606 ? 26.227 17.199 -47.030 1.00 86.94 606 ILE A CA 1
ATOM 4901 C C . ILE A 1 606 ? 27.460 16.898 -46.157 1.00 86.94 606 ILE A C 1
ATOM 4903 O O . ILE A 1 606 ? 27.424 15.978 -45.335 1.00 86.94 606 ILE A O 1
ATOM 4907 N N . SER A 1 607 ? 28.542 17.675 -46.283 1.00 89.31 607 SER A N 1
ATOM 4908 C CA . SER A 1 607 ? 29.719 17.567 -45.410 1.00 89.31 607 SER A CA 1
ATOM 4909 C C . SER A 1 607 ? 29.396 17.967 -43.969 1.00 89.31 607 SER A C 1
ATOM 4911 O O . SER A 1 607 ? 29.791 17.265 -43.041 1.00 89.31 607 SER A O 1
ATOM 4913 N N . ASN A 1 608 ? 28.623 19.037 -43.771 1.00 89.62 608 ASN A N 1
ATOM 4914 C CA . ASN A 1 608 ? 28.147 19.462 -42.456 1.00 89.62 608 ASN A CA 1
ATOM 4915 C C . ASN A 1 608 ? 27.285 18.369 -41.806 1.00 89.62 608 ASN A C 1
ATOM 4917 O O . ASN A 1 608 ? 27.518 18.006 -40.651 1.00 89.62 608 ASN A O 1
ATOM 4921 N N . ALA A 1 609 ? 26.347 17.776 -42.556 1.00 88.56 609 ALA A N 1
ATOM 4922 C CA . ALA A 1 609 ? 25.542 16.647 -42.089 1.00 88.56 609 ALA A CA 1
ATOM 4923 C C . ALA A 1 609 ? 26.413 15.441 -41.706 1.00 88.56 609 ALA A C 1
ATOM 4925 O O . ALA A 1 609 ? 26.225 14.839 -40.648 1.00 88.56 609 ALA A O 1
ATOM 4926 N N . LYS A 1 610 ? 27.404 15.103 -42.538 1.00 91.12 610 LYS A N 1
ATOM 4927 C CA . LYS A 1 610 ? 28.364 14.024 -42.274 1.00 91.12 610 LYS A CA 1
ATOM 4928 C C . LYS A 1 610 ? 29.133 14.264 -40.970 1.00 91.12 610 LYS A C 1
ATOM 4930 O O . LYS A 1 610 ? 29.191 13.363 -40.136 1.00 91.12 610 LYS A O 1
ATOM 4935 N N . ASP A 1 611 ? 29.676 15.461 -40.767 1.00 88.94 611 ASP A N 1
ATOM 4936 C CA . ASP A 1 611 ? 30.451 15.804 -39.570 1.00 88.94 611 ASP A CA 1
ATOM 4937 C C . ASP A 1 611 ? 29.597 15.790 -38.295 1.00 88.94 611 ASP A C 1
ATOM 4939 O O . ASP A 1 611 ? 30.061 15.357 -37.235 1.00 88.94 611 ASP A O 1
ATOM 4943 N N . LEU A 1 612 ? 28.339 16.231 -38.383 1.00 89.25 612 LEU A N 1
ATOM 4944 C CA . LEU A 1 612 ? 27.377 16.172 -37.280 1.00 89.25 612 LEU A CA 1
ATOM 4945 C C . LEU A 1 612 ? 27.034 14.725 -36.901 1.00 89.25 612 LEU A C 1
ATOM 4947 O O . LEU A 1 612 ? 27.042 14.386 -35.714 1.00 89.25 612 LEU A O 1
ATOM 4951 N N . LEU A 1 613 ? 26.805 13.856 -37.891 1.00 88.88 613 LEU A N 1
ATOM 4952 C CA . LEU A 1 613 ? 26.549 12.431 -37.664 1.00 88.88 613 LEU A CA 1
ATOM 4953 C C . LEU A 1 613 ? 27.766 11.730 -37.053 1.00 88.88 613 LEU A C 1
ATOM 4955 O O . LEU A 1 613 ? 27.605 10.932 -36.132 1.00 88.88 613 LEU A O 1
ATOM 4959 N N . GLU A 1 614 ? 28.990 12.046 -37.489 1.00 86.75 614 GLU A N 1
ATOM 4960 C CA . GLU A 1 614 ? 30.206 11.474 -36.892 1.00 86.75 614 GLU A CA 1
ATOM 4961 C C . GLU A 1 614 ? 30.395 11.864 -35.427 1.00 86.75 614 GLU A C 1
ATOM 4963 O O . GLU A 1 614 ? 30.797 11.027 -34.619 1.00 86.75 614 GLU A O 1
ATOM 4968 N N . LYS A 1 615 ? 30.050 13.106 -35.073 1.00 87.44 615 LYS A N 1
ATOM 4969 C CA . LYS A 1 615 ? 30.137 13.637 -33.706 1.00 87.44 615 LYS A CA 1
ATOM 4970 C C . LYS A 1 615 ? 28.949 13.248 -32.820 1.00 87.44 615 LYS A C 1
ATOM 4972 O O . LYS A 1 615 ? 28.928 13.647 -31.653 1.00 87.44 615 LYS A O 1
ATOM 4977 N N . THR A 1 616 ? 27.946 12.545 -33.343 1.00 86.25 616 THR A N 1
ATOM 4978 C CA . THR A 1 616 ? 26.769 12.121 -32.568 1.00 86.25 616 THR A CA 1
ATOM 4979 C C . THR A 1 616 ? 27.184 11.046 -31.552 1.00 86.25 616 THR A C 1
ATOM 4981 O O . THR A 1 616 ? 27.822 10.068 -31.949 1.00 86.25 616 THR A O 1
ATOM 4984 N N . PRO A 1 617 ? 26.887 11.222 -30.246 1.00 82.56 617 PRO A N 1
ATOM 4985 C CA . PRO A 1 617 ? 27.310 10.278 -29.216 1.00 82.56 617 PRO A CA 1
ATOM 4986 C C . PRO A 1 617 ? 26.612 8.928 -29.382 1.00 82.56 617 PRO A C 1
ATOM 4988 O O . PRO A 1 617 ? 25.460 8.863 -29.805 1.00 82.56 617 PRO A O 1
ATOM 4991 N N . LEU A 1 618 ? 27.314 7.852 -29.028 1.00 79.69 618 LEU A N 1
ATOM 4992 C CA . LEU A 1 618 ? 26.758 6.501 -29.041 1.00 79.69 618 LEU A CA 1
ATOM 4993 C C . LEU A 1 618 ? 25.871 6.281 -27.808 1.00 79.69 618 LEU A C 1
ATOM 4995 O O . LEU A 1 618 ? 26.199 6.723 -26.706 1.00 79.69 618 LEU A O 1
ATOM 4999 N N . LEU A 1 619 ? 24.752 5.587 -28.007 1.00 75.50 619 LEU A N 1
ATOM 5000 C CA . LEU A 1 619 ? 23.777 5.254 -26.966 1.00 75.50 619 LEU A CA 1
ATOM 5001 C C . LEU A 1 619 ? 23.470 3.746 -27.015 1.00 75.50 619 LEU A C 1
ATOM 5003 O O . LEU A 1 619 ? 24.360 2.931 -26.769 1.00 75.50 619 LEU A O 1
ATOM 5007 N N . GLY A 1 620 ? 22.228 3.363 -27.326 1.00 68.81 620 GLY A N 1
ATOM 5008 C CA . GLY A 1 620 ? 21.763 1.976 -27.411 1.00 68.81 620 GLY A CA 1
ATOM 5009 C C . GLY A 1 620 ? 21.973 1.314 -28.778 1.00 68.81 620 GLY A C 1
ATOM 5010 O O . GLY A 1 620 ? 22.289 1.971 -29.765 1.00 68.81 620 GLY A O 1
ATOM 5011 N N . GLY A 1 621 ? 21.782 -0.010 -28.834 1.00 69.50 621 GLY A N 1
ATOM 5012 C CA . GLY A 1 621 ? 22.035 -0.835 -30.027 1.00 69.50 621 GLY A CA 1
ATOM 5013 C C . GLY A 1 621 ? 21.280 -0.381 -31.283 1.00 69.50 621 GLY A C 1
ATOM 5014 O O . GLY A 1 621 ? 21.918 -0.087 -32.287 1.00 69.50 621 GLY A O 1
ATOM 5015 N N . GLU A 1 622 ? 19.952 -0.242 -31.215 1.00 69.00 622 GLU A N 1
ATOM 5016 C CA . GLU A 1 622 ? 19.104 0.176 -32.354 1.00 69.00 622 GLU A CA 1
ATOM 5017 C C . GLU A 1 622 ? 19.390 1.603 -32.813 1.00 69.00 622 GLU A C 1
ATOM 5019 O O . GLU A 1 622 ? 19.436 1.883 -34.014 1.00 69.00 622 GLU A O 1
ATOM 5024 N N . PHE A 1 623 ? 19.663 2.490 -31.854 1.00 82.25 623 PHE A N 1
ATOM 5025 C CA . PHE A 1 623 ? 20.068 3.856 -32.140 1.00 82.25 623 PHE A CA 1
ATOM 5026 C C . PHE A 1 623 ? 21.413 3.877 -32.867 1.00 82.25 623 PHE A C 1
ATOM 5028 O O . PHE A 1 623 ? 21.542 4.525 -33.899 1.00 82.25 623 PHE A O 1
ATOM 5035 N N . ASN A 1 624 ? 22.402 3.120 -32.385 1.00 81.25 624 ASN A N 1
ATOM 5036 C CA . ASN A 1 624 ? 23.731 3.050 -32.990 1.00 81.25 624 ASN A CA 1
ATOM 5037 C C . ASN A 1 624 ? 23.697 2.378 -34.376 1.00 81.25 624 ASN A C 1
ATOM 5039 O O . ASN A 1 624 ? 24.417 2.800 -35.279 1.00 81.25 624 ASN A O 1
ATOM 5043 N N . GLU A 1 625 ? 22.853 1.364 -34.582 1.00 79.56 625 GLU A N 1
ATOM 5044 C CA . GLU A 1 625 ? 22.624 0.737 -35.892 1.00 79.56 625 GLU A CA 1
ATOM 5045 C C . GLU A 1 625 ? 21.964 1.708 -36.882 1.00 79.56 625 GLU A C 1
ATOM 5047 O O . GLU A 1 625 ? 22.396 1.821 -38.037 1.00 79.56 625 GLU A O 1
ATOM 5052 N N . SER A 1 626 ? 20.963 2.460 -36.422 1.00 82.00 626 SER A N 1
ATOM 5053 C CA . SER A 1 626 ? 20.288 3.489 -37.219 1.00 82.00 626 SER A CA 1
ATOM 5054 C C . SER A 1 626 ? 21.231 4.656 -37.529 1.00 82.00 626 SER A C 1
ATOM 5056 O O . SER A 1 626 ? 21.318 5.090 -38.677 1.00 82.00 626 SER A O 1
ATOM 5058 N N . LEU A 1 627 ? 22.041 5.085 -36.558 1.00 86.06 627 LEU A N 1
ATOM 5059 C CA . LEU A 1 627 ? 23.077 6.104 -36.722 1.00 86.06 627 LEU A CA 1
ATOM 5060 C C . LEU A 1 627 ? 24.155 5.658 -37.717 1.00 86.06 627 LEU A C 1
ATOM 5062 O O . LEU A 1 627 ? 24.553 6.435 -38.579 1.00 86.06 627 LEU A O 1
ATOM 5066 N N . ASN A 1 628 ? 24.610 4.405 -37.658 1.00 86.88 628 ASN A N 1
ATOM 5067 C CA . ASN A 1 628 ? 25.571 3.868 -38.625 1.00 86.88 628 ASN A CA 1
ATOM 5068 C C . ASN A 1 628 ? 24.978 3.777 -40.037 1.00 86.88 628 ASN A C 1
ATOM 5070 O O . ASN A 1 628 ? 25.672 4.047 -41.021 1.00 86.88 628 ASN A O 1
ATOM 5074 N N . SER A 1 629 ? 23.691 3.443 -40.148 1.00 83.88 629 SER A N 1
ATOM 5075 C CA . SER A 1 629 ? 22.966 3.461 -41.422 1.00 83.88 629 SER A CA 1
ATOM 5076 C C . SER A 1 629 ? 22.894 4.879 -41.995 1.00 83.88 629 SER A C 1
ATOM 5078 O O . SER A 1 629 ? 23.219 5.074 -43.168 1.00 83.88 629 SER A O 1
ATOM 5080 N N . ALA A 1 630 ? 22.595 5.874 -41.153 1.00 86.94 630 ALA A N 1
ATOM 5081 C CA . ALA A 1 630 ? 22.615 7.289 -41.515 1.00 86.94 630 ALA A CA 1
ATOM 5082 C C . ALA A 1 630 ? 24.018 7.749 -41.946 1.00 86.94 630 ALA A C 1
ATOM 5084 O O . ALA A 1 630 ? 24.174 8.308 -43.029 1.00 86.94 630 ALA A O 1
ATOM 5085 N N . LYS A 1 631 ? 25.069 7.430 -41.176 1.00 89.81 631 LYS A N 1
ATOM 5086 C CA . LYS A 1 631 ? 26.471 7.732 -41.528 1.00 89.81 631 LYS A CA 1
ATOM 5087 C C . LYS A 1 631 ? 26.844 7.176 -42.902 1.00 89.81 631 LYS A C 1
ATOM 5089 O O . LYS A 1 631 ? 27.417 7.886 -43.727 1.00 89.81 631 LYS A O 1
ATOM 5094 N N . ASN A 1 632 ? 26.510 5.916 -43.172 1.00 89.19 632 ASN A N 1
ATOM 5095 C CA . ASN A 1 632 ? 26.841 5.258 -44.435 1.00 89.19 632 ASN A CA 1
ATOM 5096 C C . ASN A 1 632 ? 26.055 5.832 -45.623 1.00 89.19 632 ASN A C 1
ATOM 5098 O O . ASN A 1 632 ? 26.633 6.019 -46.695 1.00 89.19 632 ASN A O 1
ATOM 5102 N N . ALA A 1 633 ? 24.767 6.132 -45.447 1.00 86.56 633 ALA A N 1
ATOM 5103 C CA . ALA A 1 633 ? 23.935 6.738 -46.485 1.00 86.56 633 ALA A CA 1
ATOM 5104 C C . ALA A 1 633 ?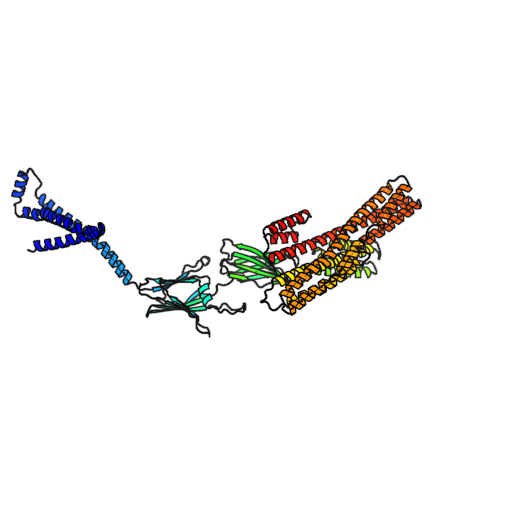 24.376 8.177 -46.811 1.00 86.56 633 ALA A C 1
ATOM 5106 O O . ALA A 1 633 ? 24.506 8.524 -47.986 1.00 86.56 633 ALA A O 1
ATOM 5107 N N . THR A 1 634 ? 24.716 8.976 -45.796 1.00 88.12 634 THR A N 1
ATOM 5108 C CA . THR A 1 634 ? 25.253 10.336 -45.966 1.00 88.12 634 THR A CA 1
ATOM 5109 C C . THR A 1 634 ? 26.628 10.323 -46.634 1.00 88.12 634 THR A C 1
ATOM 5111 O O . THR A 1 634 ? 26.876 11.105 -47.550 1.00 88.12 634 THR A O 1
ATOM 5114 N N . ARG A 1 635 ? 27.515 9.385 -46.263 1.00 89.25 635 ARG A N 1
ATOM 5115 C CA . ARG A 1 635 ? 28.809 9.188 -46.946 1.00 89.25 635 ARG A CA 1
ATOM 5116 C C . ARG A 1 635 ? 28.625 8.845 -48.427 1.00 89.25 635 ARG A C 1
ATOM 5118 O O . ARG A 1 635 ? 29.336 9.400 -49.257 1.00 89.25 635 ARG A O 1
ATOM 5125 N N . LYS A 1 636 ? 27.668 7.974 -48.770 1.00 86.75 636 LYS A N 1
ATOM 5126 C CA . LYS A 1 636 ? 27.346 7.646 -50.172 1.00 86.75 636 LYS A CA 1
ATOM 5127 C C . LYS A 1 636 ? 26.800 8.853 -50.935 1.00 86.75 636 LYS A C 1
ATOM 5129 O O . LYS A 1 636 ? 27.233 9.088 -52.058 1.00 86.75 636 LYS A O 1
ATOM 5134 N N . SER A 1 637 ? 25.926 9.645 -50.314 1.00 85.56 637 SER A N 1
ATOM 5135 C CA . SER A 1 637 ? 25.414 10.878 -50.924 1.00 85.56 637 SER A CA 1
ATOM 5136 C C . SER A 1 637 ? 26.539 11.880 -51.213 1.00 85.56 637 SER A C 1
ATOM 5138 O O . SER A 1 637 ? 26.609 12.427 -52.313 1.00 85.56 637 SER A O 1
ATOM 5140 N N . PHE A 1 638 ? 27.488 12.038 -50.282 1.00 87.19 638 PHE A N 1
ATOM 5141 C CA . PHE A 1 638 ? 28.670 12.881 -50.481 1.00 87.19 638 PHE A CA 1
ATOM 5142 C C . PHE A 1 638 ? 29.525 12.418 -51.671 1.00 87.19 638 PHE A C 1
ATOM 5144 O O . PHE A 1 638 ? 29.906 13.232 -52.510 1.00 87.19 638 PHE A O 1
ATOM 5151 N N . VAL A 1 639 ? 29.786 11.108 -51.779 1.00 87.19 639 VAL A N 1
ATOM 5152 C CA . VAL A 1 639 ? 30.556 10.524 -52.893 1.00 87.19 639 VAL A CA 1
ATOM 5153 C C . VAL A 1 639 ? 29.851 10.754 -54.233 1.00 87.19 639 VAL A C 1
ATOM 5155 O O . VAL A 1 639 ? 30.475 11.249 -55.166 1.00 87.19 639 VAL A O 1
ATOM 5158 N N . PHE A 1 640 ? 28.543 10.498 -54.329 1.00 84.12 640 PHE A N 1
ATOM 5159 C CA . PHE A 1 640 ? 27.791 10.736 -55.569 1.00 84.12 640 PHE A CA 1
ATOM 5160 C C . PHE A 1 640 ? 27.678 12.221 -55.936 1.00 84.12 640 PHE A C 1
ATOM 5162 O O . PHE A 1 640 ? 27.671 12.561 -57.118 1.00 84.12 640 PHE A O 1
ATOM 5169 N N . GLY A 1 641 ? 27.641 13.114 -54.943 1.00 78.62 641 GLY A N 1
ATOM 5170 C CA . GLY A 1 641 ? 27.732 14.557 -55.162 1.00 78.62 641 GLY A CA 1
ATOM 5171 C C . GLY A 1 641 ? 29.093 14.997 -55.713 1.00 78.62 641 GLY A C 1
ATOM 5172 O O . GLY A 1 641 ? 29.151 15.899 -56.550 1.00 78.62 641 GLY A O 1
ATOM 5173 N N . ALA A 1 642 ? 30.181 14.348 -55.286 1.00 80.88 642 ALA A N 1
ATOM 5174 C CA . ALA A 1 642 ? 31.527 14.610 -55.792 1.00 80.88 642 ALA A CA 1
ATOM 5175 C C . ALA A 1 642 ? 31.724 14.069 -57.223 1.00 80.88 642 ALA A C 1
ATOM 5177 O O . ALA A 1 642 ? 32.307 14.765 -58.054 1.00 80.88 642 ALA A O 1
ATOM 5178 N N . GLU A 1 643 ? 31.169 12.887 -57.519 1.00 84.81 643 GLU A N 1
ATOM 5179 C CA . GLU A 1 643 ? 31.218 12.189 -58.819 1.00 84.81 643 GLU A CA 1
ATOM 5180 C C . GLU A 1 643 ? 30.223 12.715 -59.881 1.00 84.81 643 GLU A C 1
ATOM 5182 O O . GLU A 1 643 ? 30.103 12.120 -60.947 1.00 84.81 643 GLU A O 1
ATOM 5187 N N . GLU A 1 644 ? 29.491 13.802 -59.607 1.00 72.62 644 GLU A N 1
ATOM 5188 C CA . GLU A 1 644 ? 28.509 14.426 -60.527 1.00 72.62 644 GLU A CA 1
ATOM 5189 C C . GLU A 1 644 ? 27.305 13.550 -60.914 1.00 72.62 644 GLU A C 1
ATOM 5191 O O . GLU A 1 644 ? 26.597 13.809 -61.888 1.00 72.62 644 GLU A O 1
ATOM 5196 N N . ARG A 1 645 ? 26.988 12.551 -60.090 1.00 78.81 645 ARG A N 1
ATOM 5197 C CA . ARG A 1 645 ? 25.833 11.664 -60.274 1.00 78.81 645 ARG A CA 1
ATOM 5198 C C . ARG A 1 645 ? 24.578 12.252 -59.634 1.00 78.81 645 ARG A C 1
ATOM 5200 O O . ARG A 1 645 ? 24.195 11.890 -58.523 1.00 78.81 645 ARG A O 1
ATOM 5207 N N . ALA A 1 646 ? 23.959 13.222 -60.309 1.00 74.25 646 ALA A N 1
ATOM 5208 C CA . ALA A 1 646 ? 22.877 14.034 -59.741 1.00 74.25 646 ALA A CA 1
ATOM 5209 C C . ALA A 1 646 ? 21.636 13.224 -59.311 1.00 74.25 646 ALA A C 1
ATOM 5211 O O . ALA A 1 646 ? 21.067 13.503 -58.252 1.00 74.25 646 ALA A O 1
ATOM 5212 N N . TYR A 1 647 ? 21.234 12.215 -60.090 1.00 79.69 647 TYR A N 1
ATOM 5213 C CA . TYR A 1 647 ? 20.062 11.383 -59.792 1.00 79.69 647 TYR A CA 1
ATOM 5214 C C . TYR A 1 647 ? 20.321 10.455 -58.595 1.00 79.69 647 TYR A C 1
ATOM 5216 O O . TYR A 1 647 ? 19.546 10.420 -57.636 1.00 79.69 647 TYR A O 1
ATOM 5224 N N . GLU A 1 648 ? 21.465 9.771 -58.592 1.00 81.94 648 GLU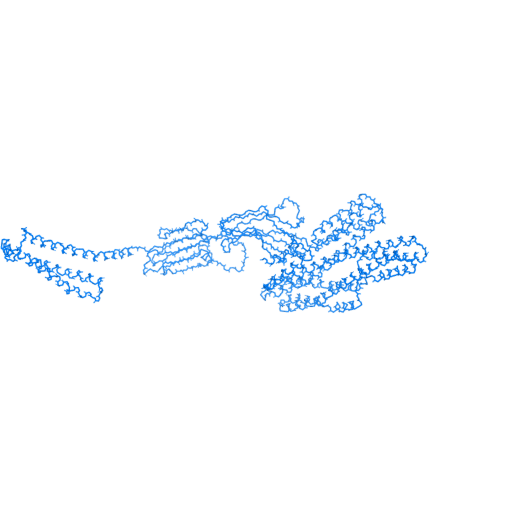 A N 1
ATOM 5225 C CA . GLU A 1 648 ? 21.901 8.884 -57.514 1.00 81.94 648 GLU A CA 1
ATOM 5226 C C . GLU A 1 648 ? 22.185 9.651 -56.220 1.00 81.94 648 GLU A C 1
ATOM 5228 O O . GLU A 1 648 ? 21.900 9.143 -55.134 1.00 81.94 648 GLU A O 1
ATOM 5233 N N . ARG A 1 649 ? 22.678 10.894 -56.316 1.00 83.94 649 ARG A N 1
ATOM 5234 C CA . ARG A 1 649 ? 22.828 11.810 -55.178 1.00 83.94 649 ARG A CA 1
ATOM 5235 C C . ARG A 1 649 ? 21.478 12.093 -54.532 1.00 83.94 649 ARG A C 1
ATOM 5237 O O . ARG A 1 649 ? 21.360 11.909 -53.329 1.00 83.94 649 ARG A O 1
ATOM 5244 N N . ILE A 1 650 ? 20.464 12.506 -55.299 1.00 82.19 650 ILE A N 1
ATOM 5245 C CA . ILE A 1 650 ? 19.130 12.823 -54.753 1.00 82.19 650 ILE A CA 1
ATOM 5246 C C . ILE A 1 650 ? 18.530 11.594 -54.063 1.00 82.19 650 ILE A C 1
ATOM 5248 O O . ILE A 1 650 ? 18.106 11.685 -52.910 1.00 82.19 650 ILE A O 1
ATOM 5252 N N . ALA A 1 651 ? 18.582 10.431 -54.717 1.00 84.62 651 ALA A N 1
ATOM 5253 C CA . ALA A 1 651 ? 18.108 9.177 -54.138 1.00 84.62 651 ALA A CA 1
ATOM 5254 C C . ALA A 1 651 ? 18.891 8.781 -52.869 1.00 84.62 651 ALA A C 1
ATOM 5256 O O . ALA A 1 651 ? 18.310 8.295 -51.900 1.00 84.62 651 ALA A O 1
ATOM 5257 N N . SER A 1 652 ? 20.210 8.998 -52.841 1.00 82.75 652 SER A N 1
ATOM 5258 C CA . SER A 1 652 ? 21.042 8.712 -51.668 1.00 82.75 652 SER A CA 1
ATOM 5259 C C . SER A 1 652 ? 20.850 9.724 -50.537 1.00 82.75 652 SER A C 1
ATOM 5261 O O . SER A 1 652 ? 20.946 9.327 -49.380 1.00 82.75 652 SER A O 1
ATOM 5263 N N . THR A 1 653 ? 20.578 10.998 -50.833 1.00 83.56 653 THR A N 1
ATOM 5264 C CA . THR A 1 653 ? 20.232 12.028 -49.837 1.00 83.56 653 THR A CA 1
ATOM 5265 C C . THR A 1 653 ? 18.884 11.723 -49.204 1.00 83.56 653 THR A C 1
ATOM 5267 O O . THR A 1 653 ? 18.757 11.811 -47.990 1.00 83.56 653 THR A O 1
ATOM 5270 N N . GLN A 1 654 ? 17.899 11.287 -49.992 1.00 85.81 654 GLN A N 1
ATOM 5271 C CA . GLN A 1 654 ? 16.607 10.858 -49.462 1.00 85.81 654 GLN A CA 1
ATOM 5272 C C . GLN A 1 654 ? 16.750 9.630 -48.550 1.00 85.81 654 GLN A C 1
ATOM 5274 O O . GLN A 1 654 ? 16.278 9.655 -47.420 1.00 85.81 654 GLN A O 1
ATOM 5279 N N . LYS A 1 655 ? 17.517 8.613 -48.969 1.00 86.38 655 LYS A N 1
ATOM 5280 C CA . LYS A 1 655 ? 17.853 7.465 -48.105 1.00 86.38 655 LYS A CA 1
ATOM 5281 C C . LYS A 1 655 ? 18.627 7.862 -46.846 1.00 86.38 655 LYS A C 1
ATOM 5283 O O . LYS A 1 655 ? 18.502 7.203 -45.818 1.00 86.38 655 LYS A O 1
ATOM 5288 N N . ALA A 1 656 ? 19.459 8.901 -46.926 1.00 86.12 656 ALA A N 1
ATOM 5289 C CA . ALA A 1 656 ? 20.170 9.430 -45.770 1.00 86.12 656 ALA A CA 1
ATOM 5290 C C . ALA A 1 656 ? 19.208 10.100 -44.783 1.00 86.12 656 ALA A C 1
ATOM 5292 O O . ALA A 1 656 ? 19.303 9.818 -43.595 1.00 86.12 656 ALA A O 1
ATOM 5293 N N . GLN A 1 657 ? 18.252 10.899 -45.263 1.00 85.88 657 GLN A N 1
ATOM 5294 C CA . GLN A 1 657 ? 17.211 11.498 -44.422 1.00 85.88 657 GLN A CA 1
ATOM 5295 C C . GLN A 1 657 ? 16.313 10.446 -43.773 1.00 85.88 657 GLN A C 1
ATOM 5297 O O . GLN A 1 657 ? 16.150 10.470 -42.562 1.00 85.88 657 GLN A O 1
ATOM 5302 N N . GLU A 1 658 ? 15.836 9.453 -44.528 1.00 86.00 658 GLU A N 1
ATOM 5303 C CA . GLU A 1 658 ? 15.044 8.339 -43.978 1.00 86.00 658 GLU A CA 1
ATOM 5304 C C . GLU A 1 658 ? 15.809 7.585 -42.871 1.00 86.00 658 GLU A C 1
ATOM 5306 O O . GLU A 1 658 ? 15.247 7.190 -41.848 1.00 86.00 658 GLU A O 1
ATOM 5311 N N . ALA A 1 659 ? 17.124 7.404 -43.040 1.00 85.19 659 ALA A N 1
ATOM 5312 C CA . ALA A 1 659 ? 17.970 6.782 -42.026 1.00 85.19 659 ALA A CA 1
ATOM 5313 C C . ALA A 1 659 ? 18.211 7.687 -40.800 1.00 85.19 659 ALA A C 1
ATOM 5315 O O . ALA A 1 659 ? 18.306 7.175 -39.682 1.00 85.19 659 ALA A O 1
ATOM 5316 N N . VAL A 1 660 ? 18.298 9.010 -40.985 1.00 87.00 660 VAL A N 1
ATOM 5317 C CA . VAL A 1 660 ? 18.384 9.994 -39.891 1.00 87.00 660 VAL A CA 1
ATOM 5318 C C . VAL A 1 660 ? 17.067 10.059 -39.117 1.00 87.00 660 VAL A C 1
ATOM 5320 O O . VAL A 1 660 ? 17.093 10.007 -37.891 1.00 87.00 660 VAL A O 1
ATOM 5323 N N . GLU A 1 661 ? 15.925 10.070 -39.798 1.00 85.88 661 GLU A N 1
ATOM 5324 C CA . GLU A 1 661 ? 14.594 10.034 -39.187 1.00 85.88 661 GLU A CA 1
ATOM 5325 C C . GLU A 1 661 ? 14.403 8.760 -38.355 1.00 85.88 661 GLU A C 1
ATOM 5327 O O . GLU A 1 661 ? 13.997 8.819 -37.193 1.00 85.88 661 GLU A O 1
ATOM 5332 N N . LYS A 1 662 ? 14.824 7.603 -38.881 1.00 83.50 662 LYS A N 1
ATOM 5333 C CA . LYS A 1 662 ? 14.834 6.345 -38.123 1.00 83.50 662 LYS A CA 1
ATOM 5334 C C . LYS A 1 662 ? 15.729 6.415 -36.879 1.00 83.50 662 LYS A C 1
ATOM 5336 O O . LYS A 1 662 ? 15.361 5.888 -35.829 1.00 83.50 662 LYS A O 1
ATOM 5341 N N . ALA A 1 663 ? 16.884 7.079 -36.966 1.00 84.56 663 ALA A N 1
ATOM 5342 C CA . ALA A 1 663 ? 17.751 7.309 -35.811 1.00 84.56 663 ALA A CA 1
ATOM 5343 C C . ALA A 1 663 ? 17.110 8.262 -34.784 1.00 84.56 663 ALA A C 1
ATOM 5345 O O . ALA A 1 663 ? 17.259 8.037 -33.584 1.00 84.56 663 ALA A O 1
ATOM 5346 N N . ILE A 1 664 ? 16.358 9.276 -35.226 1.00 86.00 664 ILE A N 1
ATOM 5347 C CA . ILE A 1 664 ? 15.592 10.179 -34.353 1.00 86.00 664 ILE A CA 1
ATOM 5348 C C . ILE A 1 664 ? 14.478 9.417 -33.627 1.00 86.00 664 ILE A C 1
ATOM 5350 O O . ILE A 1 664 ? 14.348 9.565 -32.415 1.00 86.00 664 ILE A O 1
ATOM 5354 N N . LEU A 1 665 ? 13.717 8.568 -34.322 1.00 82.38 665 LEU A N 1
ATOM 5355 C CA . LEU A 1 665 ? 12.671 7.740 -33.708 1.00 82.38 665 LEU A CA 1
ATOM 5356 C C . LEU A 1 665 ? 13.261 6.768 -32.675 1.00 82.38 665 LEU A C 1
ATOM 5358 O O . LEU A 1 665 ? 12.789 6.696 -31.545 1.00 82.38 665 LEU A O 1
ATOM 5362 N N . SER A 1 666 ? 14.367 6.094 -33.006 1.00 79.31 666 SER A N 1
ATOM 5363 C CA . SER A 1 666 ? 15.055 5.228 -32.041 1.00 79.31 666 SER A CA 1
ATOM 5364 C C . SER A 1 666 ? 15.627 6.000 -30.843 1.00 79.31 666 SER A C 1
ATOM 5366 O O . SER A 1 666 ? 15.729 5.436 -29.754 1.00 79.31 666 SER A O 1
ATOM 5368 N N . LEU A 1 667 ? 16.009 7.268 -31.019 1.00 84.00 667 LEU A N 1
ATOM 5369 C CA . LEU A 1 667 ? 16.448 8.135 -29.924 1.00 84.00 667 LEU A CA 1
ATOM 5370 C C . LEU A 1 667 ? 15.283 8.551 -29.019 1.00 84.00 667 LEU A C 1
ATOM 5372 O O . LEU A 1 667 ? 15.466 8.657 -27.809 1.00 84.00 667 LEU A O 1
ATOM 5376 N N . GLN A 1 668 ? 14.099 8.778 -29.589 1.00 82.19 668 GLN A N 1
ATOM 5377 C CA . GLN A 1 668 ? 12.884 9.073 -28.827 1.00 82.19 668 GLN A CA 1
ATOM 5378 C C . GLN A 1 668 ? 12.490 7.890 -27.935 1.00 82.19 668 GLN A C 1
ATOM 5380 O O . GLN A 1 668 ? 12.172 8.105 -26.769 1.00 82.19 668 GLN A O 1
ATOM 5385 N N . ASP A 1 669 ? 12.620 6.656 -28.430 1.00 75.44 669 ASP A N 1
ATOM 5386 C CA . ASP A 1 669 ? 12.391 5.437 -27.640 1.00 75.44 669 ASP A CA 1
ATOM 5387 C C . ASP A 1 669 ? 13.373 5.318 -26.459 1.00 75.44 669 ASP A C 1
ATOM 5389 O O . ASP A 1 669 ? 13.003 4.906 -25.358 1.00 75.44 669 ASP A O 1
ATOM 5393 N N . GLU A 1 670 ? 14.635 5.708 -26.654 1.00 75.56 670 GLU A N 1
ATOM 5394 C CA . GLU A 1 670 ? 15.626 5.777 -25.572 1.00 75.56 670 GLU A CA 1
ATOM 5395 C C . GLU A 1 670 ? 15.300 6.891 -24.561 1.00 75.56 670 GLU A C 1
ATOM 5397 O O . GLU A 1 670 ? 15.391 6.663 -23.353 1.00 75.56 670 GLU A O 1
ATOM 5402 N N . GLU A 1 671 ? 14.880 8.071 -25.033 1.00 80.44 671 GLU A N 1
ATOM 5403 C CA . GLU A 1 671 ? 14.473 9.210 -24.197 1.00 80.44 671 GLU A CA 1
ATOM 5404 C C . GLU A 1 671 ? 13.250 8.863 -23.331 1.00 80.44 671 GLU A C 1
ATOM 5406 O O . GLU A 1 671 ? 13.219 9.162 -22.135 1.00 80.44 671 GLU A O 1
ATOM 5411 N N . GLU A 1 672 ? 12.240 8.224 -23.916 1.00 74.81 672 GLU A N 1
ATOM 5412 C CA . GLU A 1 672 ? 11.013 7.832 -23.226 1.00 74.81 672 GLU A CA 1
ATOM 5413 C C . GLU A 1 672 ? 11.285 6.688 -22.230 1.00 74.81 672 GLU A C 1
ATOM 5415 O O . GLU A 1 672 ? 10.799 6.735 -21.100 1.00 74.81 672 GLU A O 1
ATOM 5420 N N . SER A 1 673 ? 12.167 5.737 -22.568 1.00 73.00 673 SER A N 1
ATOM 5421 C CA . SER A 1 673 ? 12.558 4.654 -21.654 1.00 73.00 673 SER A CA 1
ATOM 5422 C C . SER A 1 673 ? 13.337 5.162 -20.441 1.00 73.00 673 SER A C 1
ATOM 5424 O O . SER A 1 673 ? 13.190 4.598 -19.355 1.00 73.00 673 SER A O 1
ATOM 5426 N N . ASP A 1 674 ? 14.197 6.168 -20.610 1.00 70.81 674 ASP A N 1
ATOM 5427 C CA . ASP A 1 674 ? 14.935 6.772 -19.496 1.00 70.81 674 ASP A CA 1
ATOM 5428 C C . ASP A 1 674 ? 14.003 7.626 -18.617 1.00 70.81 674 ASP A C 1
ATOM 5430 O O . ASP A 1 674 ? 14.173 7.658 -17.397 1.00 70.81 674 ASP A O 1
ATOM 5434 N N . LYS A 1 675 ? 12.974 8.261 -19.201 1.00 72.19 675 LYS A N 1
ATOM 5435 C CA . LYS A 1 675 ? 11.912 8.949 -18.446 1.00 72.19 675 LYS A CA 1
ATOM 5436 C C . LYS A 1 675 ? 11.072 7.977 -17.621 1.00 72.19 675 LYS A C 1
ATOM 5438 O O . LYS A 1 675 ? 10.819 8.264 -16.455 1.00 72.19 675 LYS A O 1
ATOM 5443 N N . GLU A 1 676 ? 10.655 6.845 -18.192 1.00 68.62 676 GLU A N 1
ATOM 5444 C CA . GLU A 1 676 ? 9.943 5.787 -17.455 1.00 68.62 676 GLU A CA 1
ATOM 5445 C C . GLU A 1 676 ? 10.790 5.280 -16.275 1.00 68.62 676 GLU A C 1
ATOM 5447 O O . GLU A 1 676 ? 10.300 5.188 -15.150 1.00 68.62 676 GLU A O 1
ATOM 5452 N N . LEU A 1 677 ? 12.088 5.042 -16.495 1.00 68.81 677 LEU A N 1
ATOM 5453 C CA . LEU A 1 677 ? 13.005 4.596 -15.444 1.00 68.81 677 LEU A CA 1
ATOM 5454 C C . LEU A 1 677 ? 13.190 5.641 -14.331 1.00 68.81 677 LEU A C 1
ATOM 5456 O O . LEU A 1 677 ? 13.153 5.286 -13.154 1.00 68.81 677 LEU A O 1
ATOM 5460 N N . GLN A 1 678 ? 13.366 6.920 -14.682 1.00 66.94 678 GLN A N 1
ATOM 5461 C CA . GLN A 1 678 ? 13.473 8.007 -13.703 1.00 66.94 678 GLN A CA 1
ATOM 5462 C C . GLN A 1 678 ? 12.205 8.105 -12.849 1.00 66.94 678 GLN A C 1
ATOM 5464 O O . GLN A 1 678 ? 12.295 8.223 -11.632 1.00 66.94 678 GLN A O 1
ATOM 5469 N N . LYS A 1 679 ? 11.023 8.015 -13.468 1.00 65.50 679 LYS A N 1
ATOM 5470 C CA . LYS A 1 679 ? 9.743 8.042 -12.747 1.00 65.50 679 LYS A CA 1
ATOM 5471 C C . LYS A 1 679 ? 9.627 6.891 -11.753 1.00 65.50 679 LYS A C 1
ATOM 5473 O O . LYS A 1 679 ? 9.198 7.102 -10.622 1.00 65.50 679 LYS A O 1
ATOM 5478 N N . GLU A 1 680 ? 10.029 5.686 -12.152 1.00 61.03 680 GLU A N 1
ATOM 5479 C CA . GLU A 1 680 ? 10.048 4.525 -11.261 1.00 61.03 680 GLU A CA 1
ATOM 5480 C C . GLU A 1 680 ? 10.997 4.739 -10.069 1.00 61.03 680 GLU A C 1
ATOM 5482 O O . GLU A 1 680 ? 10.642 4.427 -8.929 1.00 61.03 680 GLU A O 1
ATOM 5487 N N . GLN A 1 681 ? 12.187 5.291 -10.315 1.00 61.22 681 GLN A N 1
ATOM 5488 C CA . GLN A 1 681 ? 13.177 5.590 -9.277 1.00 61.22 681 GLN A CA 1
ATOM 5489 C C . GLN A 1 681 ? 12.688 6.672 -8.308 1.00 61.22 681 GLN A C 1
ATOM 5491 O O . GLN A 1 681 ? 12.729 6.464 -7.094 1.00 61.22 681 GLN A O 1
ATOM 5496 N N . ASP A 1 682 ? 12.169 7.783 -8.830 1.00 58.59 682 ASP A N 1
ATOM 5497 C CA . ASP A 1 682 ? 11.626 8.892 -8.043 1.00 58.59 682 ASP A CA 1
ATOM 5498 C C . ASP A 1 682 ? 10.457 8.415 -7.170 1.00 58.59 682 ASP A C 1
ATOM 5500 O O . ASP A 1 682 ? 10.407 8.708 -5.974 1.00 58.59 682 ASP A O 1
ATOM 5504 N N . ALA A 1 683 ? 9.547 7.612 -7.735 1.00 58.38 683 ALA A N 1
ATOM 5505 C CA . ALA A 1 683 ? 8.413 7.055 -7.006 1.00 58.38 683 ALA A CA 1
ATOM 5506 C C . ALA A 1 683 ? 8.859 6.148 -5.851 1.00 58.38 683 ALA A C 1
ATOM 5508 O O . ALA A 1 683 ? 8.320 6.245 -4.748 1.00 58.38 683 ALA A O 1
ATOM 5509 N N . ARG A 1 684 ? 9.859 5.285 -6.071 1.00 59.53 684 ARG A N 1
ATOM 5510 C CA . ARG A 1 684 ? 10.402 4.396 -5.030 1.00 59.53 684 ARG A CA 1
ATOM 5511 C C . ARG A 1 684 ? 11.148 5.162 -3.940 1.00 59.53 684 ARG A C 1
ATOM 5513 O O . ARG A 1 684 ? 10.925 4.891 -2.763 1.00 59.53 684 ARG A O 1
ATOM 5520 N N . ALA A 1 685 ? 11.989 6.126 -4.308 1.00 56.25 685 ALA A N 1
ATOM 5521 C CA . ALA A 1 685 ? 12.740 6.942 -3.356 1.00 56.25 685 ALA A CA 1
ATOM 5522 C C . ALA A 1 685 ? 11.809 7.801 -2.485 1.00 56.25 685 ALA A C 1
ATOM 5524 O O . ALA A 1 685 ? 11.957 7.844 -1.260 1.00 56.25 685 ALA A O 1
ATOM 5525 N N . PHE A 1 686 ? 10.804 8.433 -3.097 1.00 57.72 686 PHE A N 1
ATOM 5526 C CA . PHE A 1 686 ? 9.816 9.242 -2.388 1.00 57.72 686 PHE A CA 1
ATOM 5527 C C . PHE A 1 686 ? 8.930 8.384 -1.471 1.00 57.72 686 PHE A C 1
ATOM 5529 O O . PHE A 1 686 ? 8.667 8.774 -0.335 1.00 57.72 686 PHE A O 1
ATOM 5536 N N . ARG A 1 687 ? 8.530 7.183 -1.916 1.00 57.50 687 ARG A N 1
ATOM 5537 C CA . ARG A 1 687 ? 7.801 6.201 -1.091 1.00 57.50 687 ARG A CA 1
ATOM 5538 C C . ARG A 1 687 ? 8.608 5.726 0.109 1.00 57.50 687 ARG A C 1
ATOM 5540 O O . ARG A 1 687 ? 8.125 5.873 1.222 1.00 57.50 687 ARG A O 1
ATOM 5547 N N . SER A 1 688 ? 9.840 5.258 -0.107 1.00 52.09 688 SER A N 1
ATOM 5548 C CA . SER A 1 688 ? 10.756 4.841 0.966 1.00 52.09 688 SER A CA 1
ATOM 5549 C C . SER A 1 688 ? 10.903 5.943 2.015 1.00 52.09 688 SER A C 1
ATOM 5551 O O . SER A 1 688 ? 10.720 5.715 3.205 1.00 52.09 688 SER A O 1
ATOM 5553 N N . THR A 1 689 ? 11.126 7.180 1.564 1.00 56.19 689 THR A N 1
ATOM 5554 C CA . THR A 1 689 ? 11.238 8.343 2.453 1.00 56.19 689 THR A CA 1
ATOM 5555 C C . THR A 1 689 ? 9.954 8.575 3.257 1.00 56.19 689 THR A C 1
ATOM 5557 O O . THR A 1 689 ? 10.023 8.808 4.460 1.00 56.19 689 THR A O 1
ATOM 5560 N N . MET A 1 690 ? 8.783 8.472 2.624 1.00 58.94 690 MET A N 1
ATOM 5561 C CA . MET A 1 690 ? 7.485 8.619 3.293 1.00 58.94 690 MET A CA 1
ATOM 5562 C C . MET A 1 690 ? 7.197 7.515 4.309 1.00 58.94 690 MET A C 1
ATOM 5564 O O . MET A 1 690 ? 6.749 7.816 5.411 1.00 58.94 690 MET A O 1
ATOM 5568 N N . ASP A 1 691 ? 7.460 6.258 3.959 1.00 51.81 691 ASP A N 1
ATOM 5569 C CA . ASP A 1 691 ? 7.230 5.113 4.842 1.00 51.81 691 ASP A CA 1
ATOM 5570 C C . ASP A 1 691 ? 8.132 5.180 6.081 1.00 51.81 691 ASP A C 1
ATOM 5572 O O . ASP A 1 691 ? 7.689 4.900 7.193 1.00 51.81 691 ASP A O 1
ATOM 5576 N N . ILE A 1 692 ? 9.369 5.651 5.917 1.00 53.12 692 ILE A N 1
ATOM 5577 C CA . ILE A 1 692 ? 10.303 5.883 7.025 1.00 53.12 692 ILE A CA 1
ATOM 5578 C C . ILE A 1 692 ? 9.791 6.981 7.958 1.00 53.12 692 ILE A C 1
ATOM 5580 O O . ILE A 1 692 ? 9.791 6.815 9.175 1.00 53.12 692 ILE A O 1
ATOM 5584 N N . LEU A 1 693 ? 9.322 8.099 7.408 1.00 52.41 693 LEU A N 1
ATOM 5585 C CA . LEU A 1 693 ? 8.805 9.210 8.210 1.00 52.41 693 LEU A CA 1
ATOM 5586 C C . LEU A 1 693 ? 7.501 8.849 8.928 1.00 52.41 693 LEU A C 1
ATOM 5588 O O . LEU A 1 693 ? 7.278 9.296 10.056 1.00 52.41 693 LEU A O 1
ATOM 5592 N N . ALA A 1 694 ? 6.672 8.014 8.298 1.00 53.59 694 ALA A N 1
ATOM 5593 C CA . ALA A 1 694 ? 5.494 7.425 8.916 1.00 53.59 694 ALA A CA 1
ATOM 5594 C C . ALA A 1 694 ? 5.880 6.514 10.090 1.00 53.59 694 ALA A C 1
ATOM 5596 O O . ALA A 1 694 ? 5.352 6.684 11.187 1.00 53.59 694 ALA A O 1
ATOM 5597 N N . ALA A 1 695 ? 6.845 5.607 9.896 1.00 48.97 695 ALA A N 1
ATOM 5598 C CA . ALA A 1 695 ? 7.333 4.700 10.937 1.00 48.97 695 ALA A CA 1
ATOM 5599 C C . ALA A 1 695 ? 7.968 5.445 12.125 1.00 48.97 695 ALA A C 1
ATOM 5601 O O . ALA A 1 695 ? 7.827 5.028 13.272 1.00 48.97 695 ALA A O 1
ATOM 5602 N N . GLN A 1 696 ? 8.609 6.587 11.869 1.00 49.28 696 GLN A N 1
ATOM 5603 C CA . GLN A 1 696 ? 9.171 7.454 12.907 1.00 49.28 696 GLN A CA 1
ATOM 5604 C C . GLN A 1 696 ? 8.119 8.338 13.605 1.00 49.2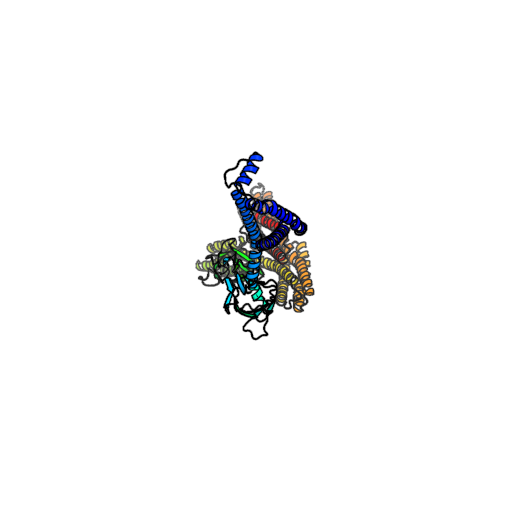8 696 GLN A C 1
ATOM 5606 O O . GLN A 1 696 ? 8.458 9.046 14.550 1.00 49.28 696 GLN A O 1
ATOM 5611 N N . SER A 1 697 ? 6.849 8.311 13.178 1.00 54.72 697 SER A N 1
ATOM 5612 C CA . SER A 1 697 ? 5.787 9.212 13.663 1.00 54.72 697 SER A CA 1
ATOM 5613 C C . SER A 1 697 ? 6.107 10.710 13.481 1.00 54.72 697 SER A C 1
ATOM 5615 O O . SER A 1 697 ? 5.634 11.546 14.248 1.00 54.72 697 SER A O 1
ATOM 5617 N N . VAL A 1 698 ? 6.900 11.071 12.460 1.00 56.66 698 VAL A N 1
ATOM 5618 C CA . VAL A 1 698 ? 7.361 12.456 12.180 1.00 56.66 698 VAL A CA 1
ATOM 5619 C C . VAL A 1 698 ? 6.558 13.109 11.038 1.00 56.66 698 VAL A C 1
ATOM 5621 O O . VAL A 1 698 ? 6.955 14.123 10.465 1.00 56.66 698 VAL A O 1
ATOM 5624 N N . LEU A 1 699 ? 5.402 12.549 10.673 1.00 60.31 699 LEU A N 1
ATOM 5625 C CA . LEU A 1 699 ? 4.518 13.145 9.667 1.00 60.31 699 LEU A CA 1
ATOM 5626 C C . LEU A 1 699 ? 3.802 14.380 10.240 1.00 60.31 699 LEU A C 1
ATOM 5628 O O . LEU A 1 699 ? 2.752 14.278 10.870 1.00 60.31 699 LEU A O 1
ATOM 5632 N N . ASP A 1 700 ? 4.379 15.559 10.017 1.00 62.56 700 ASP A N 1
ATOM 5633 C CA . ASP A 1 700 ? 3.782 16.851 10.360 1.00 62.56 700 ASP A CA 1
ATOM 5634 C C . ASP A 1 700 ? 2.908 17.436 9.225 1.00 62.56 700 ASP A C 1
ATOM 5636 O O . ASP A 1 700 ? 2.802 16.906 8.114 1.00 62.56 700 ASP A O 1
ATOM 5640 N N . SER A 1 701 ? 2.268 18.580 9.485 1.00 62.84 701 SER A N 1
ATOM 5641 C CA . SER A 1 701 ? 1.417 19.274 8.506 1.00 62.84 701 SER A CA 1
ATOM 5642 C C . SER A 1 701 ? 2.172 19.753 7.254 1.00 62.84 701 SER A C 1
ATOM 5644 O O . SER A 1 701 ? 1.547 19.968 6.210 1.00 62.84 701 SER A O 1
ATOM 5646 N N . SER A 1 702 ? 3.504 19.871 7.315 1.00 67.44 702 SER A N 1
ATOM 5647 C CA . SER A 1 702 ? 4.343 20.222 6.165 1.00 67.44 702 SER A CA 1
ATOM 5648 C C . SER A 1 702 ? 4.390 19.092 5.131 1.00 67.44 702 SER A C 1
ATOM 5650 O O . SER A 1 702 ? 4.428 19.350 3.925 1.00 67.44 702 SER A O 1
ATOM 5652 N N . TRP A 1 703 ? 4.287 17.836 5.576 1.00 69.88 703 TRP A N 1
ATOM 5653 C CA . TRP A 1 703 ? 4.261 16.673 4.694 1.00 69.88 703 TRP A CA 1
ATOM 5654 C C . TRP A 1 703 ? 2.961 16.541 3.920 1.00 69.88 703 TRP A C 1
ATOM 5656 O O . TRP A 1 703 ? 3.001 16.224 2.734 1.00 69.88 703 TRP A O 1
ATOM 5666 N N . ARG A 1 704 ? 1.823 16.903 4.520 1.00 72.44 704 ARG A N 1
ATOM 5667 C CA . ARG A 1 704 ? 0.543 16.980 3.798 1.00 72.44 704 ARG A CA 1
ATOM 5668 C C . ARG A 1 704 ? 0.648 17.894 2.574 1.00 72.44 704 ARG A C 1
ATOM 5670 O O . ARG A 1 704 ? 0.176 17.548 1.493 1.00 72.44 704 ARG A O 1
ATOM 5677 N N . LYS A 1 705 ? 1.314 19.042 2.735 1.00 77.88 705 LYS A N 1
ATOM 5678 C CA . LYS A 1 705 ? 1.573 19.994 1.649 1.00 77.88 705 LYS A CA 1
ATOM 5679 C C . LYS A 1 705 ? 2.505 19.401 0.587 1.00 77.88 705 LYS A C 1
ATOM 5681 O O . LYS A 1 705 ? 2.162 19.454 -0.587 1.00 77.88 705 LYS A O 1
ATOM 5686 N N . LYS A 1 706 ? 3.611 18.766 0.990 1.00 73.12 706 LYS A N 1
ATOM 5687 C CA . LYS A 1 706 ? 4.542 18.090 0.066 1.00 73.12 706 LYS A CA 1
ATOM 5688 C C . LYS A 1 706 ? 3.881 16.958 -0.725 1.00 73.12 706 LYS A C 1
ATOM 5690 O O . LYS A 1 706 ? 4.165 16.806 -1.906 1.00 73.12 706 LYS A O 1
ATOM 5695 N N . ILE A 1 707 ? 2.983 16.186 -0.107 1.00 72.81 707 ILE A N 1
ATOM 5696 C CA . ILE A 1 707 ? 2.234 15.128 -0.799 1.00 72.81 707 ILE A CA 1
ATOM 5697 C C . ILE A 1 707 ? 1.298 15.729 -1.856 1.00 72.81 707 ILE A C 1
ATOM 5699 O O . ILE A 1 707 ? 1.253 15.246 -2.983 1.00 72.81 707 ILE A O 1
ATOM 5703 N N . LEU A 1 708 ? 0.574 16.801 -1.519 1.00 79.62 708 LEU A N 1
ATOM 5704 C CA . LEU A 1 708 ? -0.302 17.495 -2.468 1.00 79.62 708 LEU A CA 1
ATOM 5705 C C . LEU A 1 708 ? 0.482 18.151 -3.615 1.00 79.62 708 LEU A C 1
ATOM 5707 O O . LEU A 1 708 ? 0.047 18.090 -4.765 1.00 79.62 708 LEU A O 1
ATOM 5711 N N . GLU A 1 709 ? 1.639 18.747 -3.320 1.00 80.06 709 GLU A N 1
ATOM 5712 C CA . GLU A 1 709 ? 2.556 19.298 -4.323 1.00 80.06 709 GLU A CA 1
ATOM 5713 C C . GLU A 1 709 ? 3.090 18.206 -5.254 1.00 80.06 709 GLU A C 1
ATOM 5715 O O . GLU A 1 709 ? 3.098 18.400 -6.467 1.00 80.06 709 GLU A O 1
ATOM 5720 N N . GLU A 1 710 ? 3.448 17.039 -4.719 1.00 73.31 710 GLU A N 1
ATOM 5721 C CA . GLU A 1 710 ? 3.919 15.904 -5.512 1.00 73.31 710 GLU A CA 1
ATOM 5722 C C . GLU A 1 710 ? 2.802 15.303 -6.380 1.00 73.31 710 GLU A C 1
ATOM 5724 O O . GLU A 1 710 ? 3.018 15.045 -7.562 1.00 73.31 710 GLU A O 1
ATOM 5729 N N . ILE A 1 711 ? 1.574 15.169 -5.861 1.00 74.75 711 ILE A N 1
ATOM 5730 C CA . ILE A 1 711 ? 0.404 14.779 -6.671 1.00 74.75 711 ILE A CA 1
ATOM 5731 C C . ILE A 1 711 ? 0.184 15.784 -7.810 1.00 74.75 711 ILE A C 1
ATOM 5733 O O . ILE A 1 711 ? -0.075 15.386 -8.945 1.00 74.75 711 ILE A O 1
ATOM 5737 N N . SER A 1 712 ? 0.292 17.083 -7.526 1.00 76.94 712 SER A N 1
ATOM 5738 C CA . SER A 1 712 ? 0.154 18.139 -8.533 1.00 76.94 712 SER A CA 1
ATOM 5739 C C . SER A 1 712 ? 1.271 18.073 -9.585 1.00 76.94 712 SER A C 1
ATOM 5741 O O . SER A 1 712 ? 1.002 18.144 -10.788 1.00 76.94 712 SER A O 1
ATOM 5743 N N . ARG A 1 713 ? 2.521 17.836 -9.159 1.00 81.00 713 ARG A N 1
ATOM 5744 C CA . ARG A 1 713 ? 3.677 17.601 -10.037 1.00 81.00 713 ARG A CA 1
ATOM 5745 C C . ARG A 1 713 ? 3.435 16.406 -10.960 1.00 81.00 713 ARG A C 1
ATOM 5747 O O . ARG A 1 713 ? 3.587 16.546 -12.167 1.00 81.00 713 ARG A O 1
ATOM 5754 N N . LEU A 1 714 ? 2.986 15.271 -10.432 1.00 67.56 714 LEU A N 1
ATOM 5755 C CA . LEU A 1 714 ? 2.693 14.072 -11.226 1.00 67.56 714 LEU A CA 1
ATOM 5756 C C . LEU A 1 714 ? 1.549 14.311 -12.226 1.00 67.56 714 LEU A C 1
ATOM 5758 O O . LEU A 1 714 ? 1.684 13.986 -13.406 1.00 67.56 714 LEU A O 1
ATOM 5762 N N . LYS A 1 715 ? 0.461 14.972 -11.805 1.00 73.19 715 LYS A N 1
ATOM 5763 C CA . LYS A 1 715 ? -0.662 15.331 -12.695 1.00 73.19 715 LYS A CA 1
ATOM 5764 C C . LYS A 1 715 ? -0.234 16.295 -13.808 1.00 73.19 715 LYS A C 1
ATOM 5766 O O . LYS A 1 715 ? -0.602 16.096 -14.962 1.00 73.19 715 LYS A O 1
ATOM 5771 N N . SER A 1 716 ? 0.589 17.300 -13.498 1.00 68.25 716 SER A N 1
ATOM 5772 C CA . SER A 1 716 ? 1.143 18.229 -14.503 1.00 68.25 716 SER A CA 1
ATOM 5773 C C . SER A 1 716 ? 2.126 17.572 -15.479 1.00 68.25 716 SER A C 1
ATOM 5775 O O . SER A 1 716 ? 2.258 18.030 -16.610 1.00 68.25 716 SER A O 1
ATOM 5777 N N . GLN A 1 717 ? 2.756 16.459 -15.091 1.00 65.19 717 GLN A N 1
ATOM 5778 C CA . GLN A 1 717 ? 3.549 15.603 -15.983 1.00 65.19 717 GLN A CA 1
ATOM 5779 C C . GLN A 1 717 ? 2.691 14.640 -16.828 1.00 65.19 717 GLN A C 1
ATOM 5781 O O . GLN A 1 717 ? 3.240 13.783 -17.526 1.00 65.19 717 GLN A O 1
ATOM 5786 N N . GLY A 1 718 ? 1.361 14.774 -16.776 1.00 58.06 718 GLY A N 1
ATOM 5787 C CA . GLY A 1 718 ? 0.409 13.988 -17.556 1.00 58.06 718 GLY A CA 1
ATOM 5788 C C . GLY A 1 718 ? 0.001 12.662 -16.913 1.00 58.06 718 GLY A C 1
ATOM 5789 O O . GLY A 1 718 ? -0.591 11.826 -17.594 1.00 58.06 718 GLY A O 1
ATOM 5790 N N . GLU A 1 719 ? 0.303 12.428 -15.630 1.00 58.66 719 GLU A N 1
ATOM 5791 C CA . GLU A 1 719 ? -0.181 11.224 -14.954 1.00 58.66 719 GLU A CA 1
ATOM 5792 C C . GLU A 1 719 ? -1.677 11.313 -14.641 1.00 58.66 719 GLU A C 1
ATOM 5794 O O . GLU A 1 719 ? -2.168 12.285 -14.062 1.00 58.66 719 GLU A O 1
ATOM 5799 N N . SER A 1 720 ? -2.409 10.259 -15.005 1.00 60.66 720 SER A N 1
ATOM 5800 C CA . SER A 1 720 ? -3.815 10.115 -14.630 1.00 60.66 720 SER A CA 1
ATOM 5801 C C . SER A 1 720 ? -3.967 9.919 -13.118 1.00 60.66 720 SER A C 1
ATOM 5803 O O . SER A 1 720 ? -3.075 9.377 -12.465 1.00 60.66 720 SER A O 1
ATOM 5805 N N . SER A 1 721 ? -5.126 10.280 -12.562 1.00 54.06 721 SER A N 1
ATOM 5806 C CA . SER A 1 721 ? -5.463 10.022 -11.150 1.00 54.06 721 SER A CA 1
ATOM 5807 C C . SER A 1 721 ? -5.411 8.533 -10.772 1.00 54.06 721 SER A C 1
ATOM 5809 O O . SER A 1 721 ? -5.298 8.196 -9.599 1.00 54.06 721 SER A O 1
ATOM 5811 N N . ASP A 1 722 ? -5.445 7.638 -11.763 1.00 47.09 722 ASP A N 1
ATOM 5812 C CA . ASP A 1 722 ? -5.292 6.196 -11.578 1.00 47.09 722 ASP A CA 1
ATOM 5813 C C . ASP A 1 722 ? -3.830 5.737 -11.493 1.00 47.09 722 ASP A C 1
ATOM 5815 O O . ASP A 1 722 ? -3.568 4.547 -11.308 1.00 47.09 722 ASP A O 1
ATOM 5819 N N . SER A 1 723 ? -2.871 6.665 -11.585 1.00 48.34 723 SER A N 1
ATOM 5820 C CA . SER A 1 723 ? -1.458 6.374 -11.362 1.00 48.34 723 SER A CA 1
ATOM 5821 C C . SER A 1 723 ? -1.260 5.719 -9.987 1.00 48.34 723 SER A C 1
ATOM 5823 O O . SER A 1 723 ? -1.700 6.270 -8.970 1.00 48.34 723 SER A O 1
ATOM 5825 N N . PRO A 1 724 ? -0.542 4.580 -9.915 1.00 51.41 724 PRO A N 1
ATOM 5826 C CA . PRO A 1 724 ? -0.198 3.927 -8.656 1.00 51.41 724 PRO A CA 1
ATOM 5827 C C . PRO A 1 724 ? 0.454 4.877 -7.645 1.00 51.41 724 PRO A C 1
ATOM 5829 O O . PRO A 1 724 ? 0.224 4.751 -6.442 1.00 51.41 724 PRO A O 1
ATOM 5832 N N . MET A 1 725 ? 1.265 5.834 -8.112 1.00 57.03 725 MET A N 1
ATOM 5833 C CA . MET A 1 725 ? 1.940 6.801 -7.247 1.00 57.03 725 MET A CA 1
ATOM 5834 C C . MET A 1 725 ? 0.959 7.826 -6.680 1.00 57.03 725 MET A C 1
ATOM 5836 O O . MET A 1 725 ? 0.954 8.047 -5.473 1.00 57.03 725 MET A O 1
ATOM 5840 N N . ILE A 1 726 ? 0.076 8.379 -7.515 1.00 59.44 726 ILE A N 1
ATOM 5841 C CA . ILE A 1 726 ? -0.959 9.319 -7.065 1.00 59.44 726 ILE A CA 1
ATOM 5842 C C . ILE A 1 726 ? -1.897 8.641 -6.061 1.00 59.44 726 ILE A C 1
ATOM 5844 O O . ILE A 1 726 ? -2.134 9.198 -4.995 1.00 59.44 726 ILE A O 1
ATOM 5848 N N . ARG A 1 727 ? -2.340 7.407 -6.325 1.00 55.16 727 ARG A N 1
ATOM 5849 C CA . ARG A 1 727 ? -3.183 6.643 -5.389 1.00 55.16 727 ARG A CA 1
ATOM 5850 C C . ARG A 1 727 ? -2.495 6.363 -4.054 1.00 55.16 727 ARG A C 1
ATOM 5852 O O . ARG A 1 727 ? -3.131 6.462 -3.010 1.00 55.16 727 ARG A O 1
ATOM 5859 N N . TYR A 1 728 ? -1.202 6.043 -4.075 1.00 58.53 728 TYR A N 1
ATOM 5860 C CA . TYR A 1 728 ? -0.408 5.876 -2.853 1.00 58.53 728 TYR A CA 1
ATOM 5861 C C . TYR A 1 728 ? -0.359 7.170 -2.030 1.00 58.53 728 TYR A C 1
ATOM 5863 O O . TYR A 1 728 ? -0.610 7.160 -0.827 1.00 58.53 728 TYR A O 1
ATOM 5871 N N . LEU A 1 729 ? -0.079 8.293 -2.687 1.00 61.78 729 LEU A N 1
ATOM 5872 C CA . LEU A 1 729 ? -0.014 9.606 -2.053 1.00 61.78 729 LEU A CA 1
ATOM 5873 C C . LEU A 1 729 ? -1.379 10.034 -1.495 1.00 61.78 729 LEU A C 1
ATOM 5875 O O . LEU A 1 729 ? -1.467 10.511 -0.367 1.00 61.78 729 LEU A O 1
ATOM 5879 N N . GLU A 1 730 ? -2.456 9.792 -2.240 1.00 62.06 730 GLU A N 1
ATOM 5880 C CA . GLU A 1 730 ? -3.829 10.023 -1.786 1.00 62.06 730 GLU A CA 1
ATOM 5881 C C . GLU A 1 730 ? -4.215 9.109 -0.612 1.00 62.06 730 GLU A C 1
ATOM 5883 O O . GLU A 1 730 ? -4.920 9.558 0.287 1.00 62.06 730 GLU A O 1
ATOM 5888 N N . SER A 1 731 ? -3.724 7.865 -0.570 1.00 55.78 731 SER A N 1
ATOM 5889 C CA . SER A 1 731 ? -3.927 6.952 0.562 1.00 55.78 731 SER A CA 1
ATOM 5890 C C . SER A 1 731 ? -3.181 7.378 1.823 1.00 55.78 731 SER A C 1
ATOM 5892 O O . SER A 1 731 ? -3.671 7.086 2.900 1.00 55.78 731 SER A O 1
ATOM 5894 N N . ARG A 1 732 ? -2.008 8.015 1.715 1.00 57.97 732 ARG A N 1
ATOM 5895 C CA . ARG A 1 732 ? -1.259 8.541 2.874 1.00 57.97 732 ARG A CA 1
ATOM 5896 C C . ARG A 1 732 ? -1.790 9.892 3.364 1.00 57.97 732 ARG A C 1
ATOM 5898 O O . ARG A 1 732 ? -1.500 10.290 4.485 1.00 57.97 732 ARG A O 1
ATOM 5905 N N . LEU A 1 733 ? -2.512 10.619 2.507 1.00 65.69 733 LEU A N 1
ATOM 5906 C CA . LEU A 1 733 ? -3.216 11.851 2.874 1.00 65.69 733 LEU A CA 1
ATOM 5907 C C . LEU A 1 733 ? -4.491 11.600 3.683 1.00 65.69 733 LEU A C 1
ATOM 5909 O O . LEU A 1 733 ? -4.920 12.510 4.398 1.00 65.69 733 LEU A O 1
ATOM 5913 N N . ARG A 1 734 ? -5.122 10.444 3.469 1.00 59.34 734 ARG A N 1
ATOM 5914 C CA . ARG A 1 734 ? -6.270 9.958 4.239 1.00 59.34 734 ARG A CA 1
ATOM 5915 C C . ARG A 1 734 ? -5.766 9.334 5.526 1.00 59.34 734 ARG A C 1
ATOM 5917 O O . ARG A 1 734 ? -6.423 9.600 6.553 1.00 59.34 734 ARG A O 1
#

Organism: NCBI:txid2499159

Foldseek 3Di:
DVVVVVLVVVLVVQLVLQLLLCCPPVHVVCSVVSNVVSVVVSVCCCVLAVVLVVVVVVDDQVVVQVVCVVVVHDDDRCPSVVVNVVVVVVVVVVSVVSNCVSVVVVVVVVVVVVVLVPDDKWKKKWKAADPLLVDDIDIDGLVPDAEEAEDELRMKIKIAIPSDDQPWWKKKKKWWPDDPDPIPIDMDIPNVRMDIDRLNVVVCSPDDPDVDPPVPPPFDFTWIWMWMDTPPDIGIYIYGYTYADFKDKAKDWPCVPDDDLPDDAFKTWIWIKIAAPFAWAWKWKWKAKPLGDTDIGTPDGDHDDRDRIDTDPTDMDTPLQPDDDQFIKMWIKMKTHGPDPPRIDIYPIDIRTDHDPLNLLVLLLVLLVVLLVLLVPDPFLDPVSLVSNLVSLVVSLVSLVRPPQNPLLNVLSVLLNVLSVPDDGRPPPSSVSSSLSSVLSSVLSVVLSLLVLLLVLLLLLLVLLLVLVPDDLPDLDCPVSLVSLLVSLVSLVVLLVVLLVLLPDPQQQDDPVLSVVLVVLSVPQPLSVLSNQLSVCVVVSNSVSNNVSSVVSSVSCCSRSVVSVVSSLVSQVVLLVLLLVLLVQLLVLLVVLVVDPDLVSNLVSLVSSLVSLVPRRHDTDQLVVLSVQLNVLSVQLNVCSVVVVVVSNVVSSVSSNVSSVSSNVVSVSVVSSSVSSVVVSVLSVVVSVVVSCVVVVNDDPVVLVVLVVVLVVCVVVVDDCSNSSNVNSVSVND